Protein AF-0000000074977765 (afdb_homodimer)

InterPro domains:
  IPR001087 GDSL lipase/esterase [PF00657] (29-261)
  IPR036514 SGNH hydrolase superfamily [G3DSA:3.40.50.1110] (24-305)
  IPR051058 GDSL Esterase/Lipase Enzyme [PTHR45648] (29-2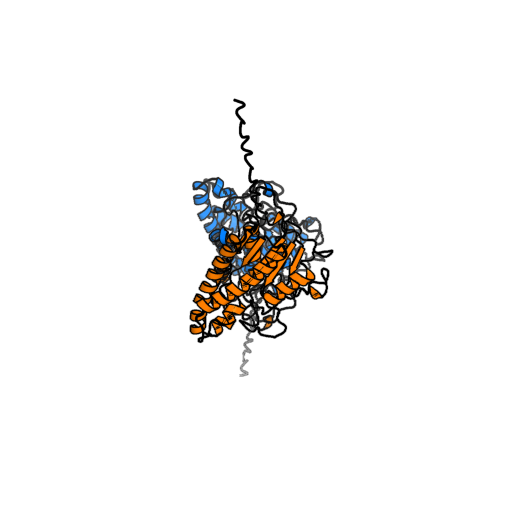98)

Organism: Psilocybe cubensis (NCBI:txid181762)

Sequence (610 aa):
MIGLRSIFVASLAISCTCAKLAWKDTKFLFTFGDSYTTDGFNISAGVNSPVPGFVSSNGPNWVQALGSTYNVAGTKIFNLASGGATIDSKLVTPFEPTVLSIVDQVAQFHQFLAPKPVGAQWASNNSLFAIWIGINDVGNSFAWTNVSQSQFHTVLMNRLTTQLDQLYADGARSFLFLTVPPTDRAPLILQQGPTAVNAIKPALADYNQQLRTTAQKFQAKHKDINTAIVFDTQPVFNTLLDNAKTFGYVNSTGFCEAYQNGTPSQTTQTPPCAPVSNYFWLNSLHPLFTVHNSLALAISTTLSTMIGLRSIFVASLAISCTCAKLAWKDTKFLFTFGDSYTTDGFNISAGVNSPVPGFVSSNGPNWVQALGSTYNVAGTKIFNLASGGATIDSKLVTPFEPTVLSIVDQVAQFHQFLAPKPVGAQWASNNSLFAIWIGINDVGNSFAWTNVSQSQFHTVLMNRLTTQLDQLYADGARSFLFLTVPPTDRAPLILQQGPTAVNAIKPALADYNQQLRTTAQKFQAKHKDINTAIVFDTQPVFNTLLDNAKTFGYVNSTGFCEAYQNGTPSQTTQTPPCAPVSNYFWLNSLHPLFTVHNSLALAISTTLST

Radius of gyration: 28.67 Å; Cα contacts (8 Å, |Δi|>4): 1205; chains: 2; bounding box: 113×112×62 Å

Nearest PDB structures (foldseek):
  8h0b-assembly2_B  TM=7.540E-01  e=1.250E-13  Vibrio alginolyticus
  6jl2-assembly2_B  TM=7.615E-01  e=7.139E-13  Vibrio vulnificus
  8h09-assembly2_B  TM=7.588E-01  e=1.916E-12  Vibrio alginolyticus
  8h0c-assembly1_A  TM=7.281E-01  e=6.121E-12  Vibrio alginolyticus
  6jl1-assembly1_A  TM=7.147E-01  e=3.629E-12  Vibrio vulnificus

Solvent-accessible surface area (backbone atoms only — not comparable to full-atom values): 32152 Å² total; per-residue (Å²): 136,86,76,80,79,76,78,78,76,79,76,75,75,74,72,74,73,67,70,60,69,37,44,64,54,26,44,27,38,39,34,40,22,13,41,80,55,16,31,56,37,49,66,91,70,35,87,83,46,75,65,75,62,50,49,52,16,51,48,52,32,30,62,53,29,32,59,58,68,55,37,60,38,77,44,45,77,48,48,50,15,18,57,52,14,18,63,37,51,89,81,41,70,46,92,48,88,83,44,40,15,47,55,51,33,50,50,48,39,55,70,66,44,51,78,34,41,88,91,45,73,69,49,47,82,26,32,38,41,34,40,43,60,39,60,48,41,47,70,74,44,51,79,54,81,90,53,58,66,69,61,49,43,50,52,51,48,54,54,49,46,56,50,51,51,50,42,39,74,58,43,54,24,26,36,38,34,38,40,55,54,66,53,47,56,25,28,55,32,50,73,66,32,69,69,46,27,66,45,34,45,59,47,49,53,49,45,40,51,49,50,50,50,50,39,52,50,53,44,69,71,36,85,78,46,41,37,60,46,71,47,72,40,37,61,47,53,50,52,49,60,78,38,24,66,60,52,15,32,82,34,69,60,45,55,52,78,89,37,48,87,50,61,99,45,49,26,44,62,58,83,90,48,58,38,55,62,29,33,42,24,35,27,49,76,33,49,17,22,71,56,24,43,48,49,23,45,21,48,48,33,59,38,55,103,135,84,76,78,78,76,77,78,76,78,76,75,76,73,70,72,75,65,69,61,69,37,45,65,54,26,45,29,37,38,35,39,22,13,40,80,56,16,32,56,36,49,67,90,70,34,86,81,46,75,66,75,61,50,49,55,17,51,48,54,32,30,62,53,28,32,60,57,68,57,38,61,38,77,44,46,75,47,47,50,15,19,58,52,15,19,63,37,52,88,80,41,73,47,93,48,89,84,45,40,15,47,56,49,33,51,49,48,39,55,71,64,45,50,78,35,41,90,92,45,74,68,48,47,81,26,33,38,41,35,38,44,58,41,60,47,42,49,70,75,42,49,81,54,81,89,52,57,65,69,60,48,43,50,51,51,49,54,53,48,48,56,50,51,50,51,43,40,74,58,43,55,24,25,35,39,35,39,39,56,55,66,54,46,57,24,27,57,32,52,75,66,32,69,68,49,26,65,45,34,44,58,48,51,52,48,45,39,50,49,50,52,51,48,39,52,50,51,43,68,72,36,84,75,47,39,38,62,44,72,47,70,40,38,61,48,53,49,53,48,61,77,37,25,67,59,53,15,31,81,33,67,60,45,54,52,76,88,37,47,86,50,61,97,47,50,26,44,62,57,82,93,47,60,39,57,62,28,34,42,24,34,27,50,74,34,49,18,21,72,57,23,42,48,48,21,46,22,48,47,33,61,39,54,101

Secondary structure (DSSP, 8-state):
----------------------GGG--EEEEEESTTT-----GGG-TT-------SSSS--HHHHHHTTT-SS--EEEE---TT--S-TTTS--SSTT---HHHHHHHIIIIITT--TT----GGGEEEEEE--HHHHHTTTT--SS-HHHHHHHHHHHHHHHHHHHHHTT--EEEEEPPP-GGGSHHHHTT-HHHHHHHHHHHHHHHHHHHHHHHHHHHH-TT--EEEEE--HHHHHHHHHTTTTTT-SBSS---GGGTT--SSTT---TTSPPGGGBSBSSSSPBPHHHHHHHHHHHHHHHH-/----------------------GGG--EEEEEESTTT-----GGG-TT-------SSSS--HHHHHHTTT-SS--EEEE---TT--S-TTTS--SSTT---HHHHHHHIIIIITT--TT----GGGEEEEEE--HHHHHTTTT-SSS-HHHHHHHHHHHHHHHHHHHHHTT--EEEEEPPP-GGGSHHHHTT-HHHHHHHHHHHHHHHHHHHHHHHHHHHH-TT--EEEEE--HHHHHHHHHTTTTTT-SBSS---GGGTT--SSTT---TTSPPGGGBSBSSSSPBPHHHHHHHHHHHHHHHH-

Foldseek 3Di:
DPPPPPPPPPPPPPPPLLAFQFLQLAQEEEEEEALLFAQQDDCVVHLPDDRNGDHQQLDDFLVRCCCPVVHNHNHDYDYLYYHQEAQDCVLPPGPDPVTQHLVNSLVSCVVRALVCDVNRNDAQRRYEYEYEHDQNVLVRPLPPDPDDLLVSLVVSLVSNLVSVVSVVVSHHQHYEYEAHEQQLLFLQQVVVDPVSSVRSRVSSVSSRVVVVVSLVVSCVVDVRRSYRYYDYLHVLLVVCLVCLVVVQAPDRRAEDPVQLSHDPHQQDDDPPDHGRVNHQHSHRGHGHRVSSNSVSVVVSVVSRD/DPPPPPDPPPPPPPPPLLAFQFLQLAQEEEEEEALLFAQQDDCVVHLPDDRNGDHQQLDDFLVRCCCPVVHNHNHDYDYLYYHQEAQDCVLPPGPDPVTQHLVNSLVSCVVRALVQDVNRNDAQSRHEYEYEHDQNVLVRPLPPDPDDLLVSLVVSLVSNLVSVVSVVVSHHQHYEYEAHEQQLQFLQQVVVDPVSSVRSRVSSVSSRVVVVVSLVVSCVVDVRRSYRYYDYLHVLLVVCLVCLVVVQAPDRRAEDPVQLSHDPHQQDDDPPDHGRVNHQHSHRGHGHRVSSNSVSVVVSVVSHD

pLDDT: mean 94.15, std 12.41, range [36.25, 98.94]

Structure (mmCIF, N/CA/C/O backbone):
data_AF-0000000074977765-model_v1
#
loop_
_entity.id
_entity.type
_entity.pdbx_description
1 polymer 'Carbohydrate esterase family 16 protein'
#
loop_
_atom_site.group_PDB
_atom_site.id
_atom_site.type_symbol
_atom_site.label_atom_id
_atom_site.label_alt_id
_atom_site.label_comp_id
_atom_site.label_asym_id
_atom_site.label_entity_id
_atom_site.label_seq_id
_atom_site.pdbx_PDB_ins_code
_atom_site.Cartn_x
_atom_site.Cartn_y
_atom_site.Cartn_z
_atom_site.occupancy
_atom_site.B_iso_or_equiv
_atom_site.auth_seq_id
_atom_site.auth_comp_id
_atom_site.auth_asym_id
_atom_site.auth_atom_id
_atom_site.pdbx_PDB_model_num
ATOM 1 N N . MET A 1 1 ? 56.938 58.156 4.902 1 36.97 1 MET A N 1
ATOM 2 C CA . MET A 1 1 ? 55.562 58 4.473 1 36.97 1 MET A CA 1
ATOM 3 C C . MET A 1 1 ? 55.094 56.562 4.52 1 36.97 1 MET A C 1
ATOM 5 O O . MET A 1 1 ? 55.531 55.75 3.705 1 36.97 1 MET A O 1
ATOM 9 N N . ILE A 1 2 ? 54.938 56 5.777 1 46.62 2 ILE A N 1
ATOM 10 C CA . ILE A 1 2 ? 54.594 54.656 6.176 1 46.62 2 ILE A CA 1
ATOM 11 C C . ILE A 1 2 ? 53.156 54.344 5.711 1 46.62 2 ILE A C 1
ATOM 13 O O . ILE A 1 2 ? 52.219 55.031 6.121 1 46.62 2 ILE A O 1
ATOM 17 N N . GLY A 1 3 ? 53.031 53.875 4.473 1 41.91 3 GLY A N 1
ATOM 18 C CA . GLY A 1 3 ? 51.75 53.5 3.873 1 41.91 3 GLY A CA 1
ATOM 19 C C . GLY A 1 3 ? 51.031 52.438 4.668 1 41.91 3 GLY A C 1
ATOM 20 O O . GLY A 1 3 ? 51.594 51.406 5.008 1 41.91 3 GLY A O 1
ATOM 21 N N . LEU A 1 4 ? 50.031 52.844 5.465 1 41.78 4 LEU A N 1
ATOM 22 C CA . LEU A 1 4 ? 49.125 51.969 6.203 1 41.78 4 LEU A CA 1
ATOM 23 C C . LEU A 1 4 ? 48.344 51.062 5.254 1 41.78 4 LEU A C 1
ATOM 25 O O . LEU A 1 4 ? 47.562 51.531 4.422 1 41.78 4 LEU A O 1
ATOM 29 N N . ARG A 1 5 ? 49 49.875 4.793 1 51.84 5 ARG A N 1
ATOM 30 C CA . ARG A 1 5 ? 48.219 48.906 4.059 1 51.84 5 ARG A CA 1
ATOM 31 C C . ARG A 1 5 ? 46.969 48.469 4.852 1 51.84 5 ARG A C 1
ATOM 33 O O . ARG A 1 5 ? 47.094 48.031 6 1 51.84 5 ARG A O 1
ATOM 40 N N . SER A 1 6 ? 45.844 49.062 4.531 1 43.41 6 SER A N 1
ATOM 41 C CA . SER A 1 6 ? 44.531 48.656 5.082 1 43.41 6 SER A CA 1
ATOM 42 C C . SER A 1 6 ? 44.281 47.188 4.875 1 43.41 6 SER A C 1
ATOM 44 O O . SER A 1 6 ? 44.375 46.688 3.752 1 43.41 6 SER A O 1
ATOM 46 N N . ILE A 1 7 ? 44.438 46.406 5.895 1 50.69 7 ILE A N 1
ATOM 47 C CA . ILE A 1 7 ? 44.062 45 5.887 1 50.69 7 ILE A CA 1
ATOM 48 C C . ILE A 1 7 ? 42.531 44.875 5.758 1 50.69 7 ILE A C 1
ATOM 50 O O . ILE A 1 7 ? 41.781 45.344 6.625 1 50.69 7 ILE A O 1
ATOM 54 N N . PHE A 1 8 ? 42.031 44.781 4.562 1 49.25 8 PHE A N 1
ATOM 55 C CA . PHE A 1 8 ? 40.625 44.438 4.348 1 49.25 8 PHE A CA 1
ATOM 56 C C . PHE A 1 8 ? 40.344 43.031 4.895 1 49.25 8 PHE A C 1
ATOM 58 O O . PHE A 1 8 ? 41 42.062 4.484 1 49.25 8 PHE A O 1
ATOM 65 N N . VAL A 1 9 ? 39.844 42.906 6.055 1 45.22 9 VAL A N 1
ATOM 66 C CA . VAL A 1 9 ? 39.344 41.656 6.59 1 45.22 9 VAL A CA 1
ATOM 67 C C . VAL A 1 9 ? 38.125 41.219 5.805 1 45.22 9 VAL A C 1
ATOM 69 O O . VAL A 1 9 ? 37.094 41.906 5.82 1 45.22 9 VAL A O 1
ATOM 72 N N . ALA A 1 10 ? 38.344 40.406 4.777 1 51.88 10 ALA A N 1
ATOM 73 C CA . ALA A 1 10 ? 37.25 39.688 4.129 1 51.88 10 ALA A CA 1
ATOM 74 C C . ALA A 1 10 ? 36.438 38.875 5.141 1 51.88 10 ALA A C 1
ATOM 76 O O . ALA A 1 10 ? 36.969 37.938 5.738 1 51.88 10 ALA A O 1
ATOM 77 N N . SER A 1 11 ? 35.438 39.5 5.793 1 43.22 11 SER A N 1
ATOM 78 C CA . SER A 1 11 ? 34.5 38.688 6.555 1 43.22 11 SER A CA 1
ATOM 79 C C . SER A 1 11 ? 33.875 37.594 5.688 1 43.22 11 SER A C 1
ATOM 81 O O . SER A 1 11 ? 33.188 37.906 4.691 1 43.22 11 SER A O 1
ATOM 83 N N . LEU A 1 12 ? 34.406 36.5 5.625 1 45.56 12 LEU A N 1
ATOM 84 C CA . LEU A 1 12 ? 33.719 35.375 5.023 1 45.56 12 LEU A CA 1
ATOM 85 C C . LEU A 1 12 ? 32.406 35.094 5.742 1 45.56 12 LEU A C 1
ATOM 87 O O . LEU A 1 12 ? 32.375 34.719 6.914 1 45.56 12 LEU A O 1
ATOM 91 N N . ALA A 1 13 ? 31.312 35.781 5.344 1 46.75 13 ALA A N 1
ATOM 92 C CA . ALA A 1 13 ? 29.984 35.344 5.746 1 46.75 13 ALA A CA 1
ATOM 93 C C . ALA A 1 13 ? 29.812 33.844 5.52 1 46.75 13 ALA A C 1
ATOM 95 O O . ALA A 1 13 ? 29.812 33.375 4.379 1 46.75 13 ALA A O 1
ATOM 96 N N . ILE A 1 14 ? 30.188 33.062 6.445 1 44.22 14 ILE A N 1
ATOM 97 C CA . ILE A 1 14 ? 29.797 31.672 6.391 1 44.22 14 ILE A CA 1
ATOM 98 C C . ILE A 1 14 ? 28.297 31.547 6.211 1 44.22 14 ILE A C 1
ATOM 100 O O . ILE A 1 14 ? 27.516 31.891 7.113 1 44.22 14 ILE A O 1
ATOM 104 N N . SER A 1 15 ? 27.828 31.859 5.07 1 43.41 15 SER A N 1
ATOM 105 C CA . SER A 1 15 ? 26.453 31.438 4.82 1 43.41 15 SER A CA 1
ATOM 106 C C . SER A 1 15 ? 26.219 30.016 5.281 1 43.41 15 SER A C 1
ATOM 108 O O . SER A 1 15 ? 26.812 29.078 4.746 1 43.41 15 SER A O 1
ATOM 110 N N . CYS A 1 16 ? 25.984 29.828 6.535 1 44.19 16 CYS A N 1
ATOM 111 C CA . CYS A 1 16 ? 25.578 28.5 6.98 1 44.19 16 CYS A CA 1
ATOM 112 C C . CYS A 1 16 ? 24.438 27.969 6.137 1 44.19 16 CYS A C 1
ATOM 114 O O . CYS A 1 16 ? 23.297 28.453 6.238 1 44.19 16 CYS A O 1
ATOM 116 N N . THR A 1 17 ? 24.625 27.688 4.941 1 49.22 17 THR A N 1
ATOM 117 C CA . THR A 1 17 ? 23.609 26.969 4.195 1 49.22 17 THR A CA 1
ATOM 118 C C . THR A 1 17 ? 23.078 25.781 5.004 1 49.22 17 THR A C 1
ATOM 120 O O . THR A 1 17 ? 23.797 24.797 5.219 1 49.22 17 THR A O 1
ATOM 123 N N . CYS A 1 18 ? 22.266 26.047 6.031 1 57.75 18 CYS A N 1
ATOM 124 C CA . CYS A 1 18 ? 21.688 24.969 6.816 1 57.75 18 CYS A CA 1
ATOM 125 C C . CYS A 1 18 ? 21.078 23.906 5.914 1 57.75 18 CYS A C 1
ATOM 127 O O . CYS A 1 18 ? 20.219 24.203 5.078 1 57.75 18 CYS A O 1
ATOM 129 N N . ALA A 1 19 ? 21.656 22.734 5.812 1 68.94 19 ALA A N 1
ATOM 130 C CA . ALA A 1 19 ? 21.297 21.562 5.012 1 68.94 19 ALA A CA 1
ATOM 131 C C . ALA A 1 19 ? 19.875 21.109 5.32 1 68.94 19 ALA A C 1
ATOM 133 O O . ALA A 1 19 ? 19.422 21.172 6.469 1 68.94 19 ALA A O 1
ATOM 134 N N . LYS A 1 20 ? 18.969 21 4.293 1 86.69 20 LYS A N 1
ATOM 135 C CA . LYS A 1 20 ? 17.625 20.438 4.391 1 86.69 20 LYS A CA 1
ATOM 136 C C . LYS A 1 20 ? 17.609 19.219 5.305 1 86.69 20 LYS A C 1
ATOM 138 O O . LYS A 1 20 ? 18.484 18.375 5.234 1 86.69 20 LYS A O 1
ATOM 143 N N . LEU A 1 21 ? 16.703 19.234 6.25 1 92.5 21 LEU A N 1
ATOM 144 C CA . LEU A 1 21 ? 16.516 18.078 7.113 1 92.5 21 LEU A CA 1
ATOM 145 C C . LEU A 1 21 ? 16.078 16.859 6.305 1 92.5 21 LEU A C 1
ATOM 147 O O . LEU A 1 21 ? 15.031 16.875 5.656 1 92.5 21 LEU A O 1
ATOM 151 N N . ALA A 1 22 ? 16.938 15.805 6.312 1 91.44 22 ALA A N 1
ATOM 152 C CA . ALA A 1 22 ? 16.578 14.555 5.652 1 91.44 22 ALA A CA 1
ATOM 153 C C . ALA A 1 22 ? 15.789 13.641 6.586 1 91.44 22 ALA A C 1
ATOM 155 O O . ALA A 1 22 ? 15.945 13.711 7.809 1 91.44 22 ALA A O 1
ATOM 156 N N . TRP A 1 23 ? 14.984 12.797 5.992 1 93.88 23 TRP A N 1
ATOM 157 C CA . TRP A 1 23 ? 14.172 11.875 6.773 1 93.88 23 TRP A CA 1
ATOM 158 C C . TRP A 1 23 ? 15.047 11.023 7.691 1 93.88 23 TRP A C 1
ATOM 160 O O . TRP A 1 23 ? 14.711 10.82 8.859 1 93.88 23 TRP A O 1
ATOM 170 N N . LYS A 1 24 ? 16.219 10.625 7.203 1 92.69 24 LYS A N 1
ATOM 171 C CA . LYS A 1 24 ? 17.109 9.766 7.973 1 92.69 24 LYS A CA 1
ATOM 172 C C . LYS A 1 24 ? 17.688 10.508 9.18 1 92.69 24 LYS A C 1
ATOM 174 O O . LYS A 1 24 ? 18.234 9.891 10.094 1 92.69 24 LYS A O 1
ATOM 179 N N . ASP A 1 25 ? 17.578 11.844 9.18 1 94.56 25 ASP A N 1
ATOM 180 C CA . ASP A 1 25 ? 18.125 12.664 10.25 1 94.56 25 ASP A CA 1
ATOM 181 C C . ASP A 1 25 ? 17.031 13.203 11.164 1 94.56 25 ASP A C 1
ATOM 183 O O . ASP A 1 25 ? 17.297 13.945 12.102 1 94.56 25 ASP A O 1
ATOM 187 N N . THR A 1 26 ? 15.766 12.859 10.883 1 96.69 26 THR A N 1
ATOM 188 C CA . THR A 1 26 ? 14.625 13.344 11.648 1 96.69 26 THR A CA 1
ATOM 189 C C . THR A 1 26 ? 14.422 12.516 12.906 1 96.69 26 THR A C 1
ATOM 191 O O . THR A 1 26 ? 13.797 11.453 12.867 1 96.69 26 THR A O 1
ATOM 194 N N . LYS A 1 27 ? 14.797 13.062 14.023 1 97.56 27 LYS A N 1
ATOM 195 C CA . LYS A 1 27 ? 14.688 12.352 15.289 1 97.56 27 LYS A CA 1
ATOM 196 C C . LYS A 1 27 ? 13.312 12.555 15.922 1 97.56 27 LYS A C 1
ATOM 198 O O . LYS A 1 27 ? 12.828 11.703 16.672 1 97.56 27 LYS A O 1
ATOM 203 N N . PHE A 1 28 ? 12.68 13.727 15.625 1 98.25 28 PHE A N 1
ATOM 204 C CA . PHE A 1 28 ? 11.359 14.039 16.172 1 98.25 28 PHE A CA 1
ATOM 205 C C . PHE A 1 28 ? 10.406 14.484 15.07 1 98.25 28 PHE A C 1
ATOM 207 O O . PHE A 1 28 ? 10.797 15.242 14.172 1 98.25 28 PHE A O 1
ATOM 214 N N . LEU A 1 29 ? 9.234 13.945 15.109 1 98.56 29 LEU A N 1
ATOM 215 C CA . LEU A 1 29 ? 8.141 14.375 14.25 1 98.56 29 LEU A CA 1
ATOM 216 C C . LEU A 1 29 ? 6.961 14.875 15.078 1 98.56 29 LEU A C 1
ATOM 218 O O . LEU A 1 29 ? 6.43 14.141 15.914 1 98.56 29 LEU A O 1
ATOM 222 N N . PHE A 1 30 ? 6.613 16.109 14.922 1 98.94 30 PHE A N 1
ATOM 223 C CA . PHE A 1 30 ? 5.426 16.719 15.508 1 98.94 30 PHE A CA 1
ATOM 224 C C . PHE A 1 30 ? 4.34 16.906 14.461 1 98.94 30 PHE A C 1
ATOM 226 O O . PHE A 1 30 ? 4.57 17.531 13.422 1 98.94 30 PHE A O 1
ATOM 233 N N . THR A 1 31 ? 3.17 16.312 14.742 1 98.94 31 THR A N 1
ATOM 234 C CA . THR A 1 31 ? 2.119 16.391 13.727 1 98.94 31 THR A CA 1
ATOM 235 C C . THR A 1 31 ? 0.908 17.156 14.258 1 98.94 31 THR A C 1
ATOM 237 O O . THR A 1 31 ? 0.571 17.047 15.438 1 98.94 31 THR A O 1
ATOM 240 N N . PHE A 1 32 ? 0.319 17.922 13.406 1 98.94 32 PHE A N 1
ATOM 241 C CA . PHE A 1 32 ? -0.87 18.734 13.633 1 98.94 32 PHE A CA 1
ATOM 242 C C . PHE A 1 32 ? -1.916 18.484 12.555 1 98.94 32 PHE A C 1
ATOM 244 O O . PHE A 1 32 ? -1.576 18.281 11.391 1 98.94 32 PHE A O 1
ATOM 251 N N . GLY A 1 33 ? -3.156 18.469 12.977 1 98.88 33 GLY A N 1
ATOM 252 C CA . GLY A 1 33 ? -4.156 18.234 11.945 1 98.88 33 GLY A CA 1
ATOM 253 C C . GLY A 1 33 ? -5.488 17.781 12.508 1 98.88 33 GLY A C 1
ATOM 254 O O . GLY A 1 33 ? -5.871 18.156 13.617 1 98.88 33 GLY A O 1
ATOM 255 N N . ASP A 1 34 ? -6.223 17.078 11.688 1 98.88 34 ASP A N 1
ATOM 256 C CA . ASP A 1 34 ? -7.586 16.656 12.008 1 98.88 34 ASP A CA 1
ATOM 257 C C . ASP A 1 34 ? -7.707 15.141 12.031 1 98.88 34 ASP A C 1
ATOM 259 O O . ASP A 1 34 ? -6.781 14.445 12.453 1 98.88 34 ASP A O 1
ATOM 263 N N . SER A 1 35 ? -8.844 14.609 11.703 1 98.88 35 SER A N 1
ATOM 264 C CA . SER A 1 35 ? -9.133 13.188 11.797 1 98.88 35 SER A CA 1
ATOM 265 C C . SER A 1 35 ? -8.242 12.375 10.852 1 98.88 35 SER A C 1
ATOM 267 O O . SER A 1 35 ? -7.973 11.203 11.102 1 98.88 35 SER A O 1
ATOM 269 N N . TYR A 1 36 ? -7.754 13 9.781 1 98.88 36 TYR A N 1
ATOM 270 C CA . TYR A 1 36 ? -6.883 12.305 8.844 1 98.88 36 TYR A CA 1
ATOM 271 C C . TYR A 1 36 ? -5.52 12.023 9.469 1 98.88 36 TYR A C 1
ATOM 273 O O . TYR A 1 36 ? -4.766 11.188 8.977 1 98.88 36 TYR A O 1
ATOM 281 N N . THR A 1 37 ? -5.223 12.742 10.609 1 98.94 37 THR A N 1
ATOM 282 C CA . THR A 1 37 ? -3.865 12.727 11.141 1 98.94 37 THR A CA 1
ATOM 283 C C . THR A 1 37 ? -3.836 12.102 12.531 1 98.94 37 THR A C 1
ATOM 285 O O . THR A 1 37 ? -2.898 11.375 12.875 1 98.94 37 THR A O 1
ATOM 288 N N . THR A 1 38 ? -4.871 12.227 13.32 1 98.81 38 THR A N 1
ATOM 289 C CA . THR A 1 38 ? -4.812 11.969 14.758 1 98.81 38 THR A CA 1
ATOM 290 C C . THR A 1 38 ? -4.715 10.469 15.031 1 98.81 38 THR A C 1
ATOM 292 O O . THR A 1 38 ? -5.203 9.656 14.242 1 98.81 38 THR A O 1
ATOM 295 N N . ASP A 1 39 ? -4.074 10.172 16.109 1 98.38 39 ASP A N 1
ATOM 296 C CA . ASP A 1 39 ? -4.062 8.805 16.641 1 98.38 39 ASP A CA 1
ATOM 297 C C . ASP A 1 39 ? -4.543 8.773 18.094 1 98.38 39 ASP A C 1
ATOM 299 O O . ASP A 1 39 ? -4.375 7.766 18.781 1 98.38 39 ASP A O 1
ATOM 303 N N . GLY A 1 40 ? -5.02 9.922 18.594 1 98.06 40 GLY A N 1
ATOM 304 C CA . GLY A 1 40 ? -5.633 10 19.906 1 98.06 40 GLY A CA 1
ATOM 305 C C . GLY A 1 40 ? -4.641 10.344 21 1 98.06 40 GLY A C 1
ATOM 306 O O . GLY A 1 40 ? -5.012 10.422 22.172 1 98.06 40 GLY A O 1
ATOM 307 N N . PHE A 1 41 ? -3.4 10.625 20.656 1 98.38 41 PHE A N 1
ATOM 308 C CA . PHE A 1 41 ? -2.391 10.977 21.656 1 98.38 41 PHE A CA 1
ATOM 309 C C . PHE A 1 41 ? -2.789 12.234 22.406 1 98.38 41 PHE A C 1
ATOM 311 O O . PHE A 1 41 ? -3.281 13.195 21.812 1 98.38 41 PHE A O 1
ATOM 318 N N . ASN A 1 42 ? -2.57 12.188 23.734 1 98.06 42 ASN A N 1
ATOM 319 C CA . ASN A 1 42 ? -2.869 13.312 24.609 1 98.06 42 ASN A CA 1
ATOM 320 C C . ASN A 1 42 ? -1.622 13.797 25.344 1 98.06 42 ASN A C 1
ATOM 322 O O . ASN A 1 42 ? -1.266 13.266 26.391 1 98.06 42 ASN A O 1
ATOM 326 N N . ILE A 1 43 ? -1.072 14.875 24.859 1 98.25 43 ILE A N 1
ATOM 327 C CA . ILE A 1 43 ? 0.194 15.367 25.391 1 98.25 43 ILE A CA 1
ATOM 328 C C . ILE A 1 43 ? -0.016 15.906 26.797 1 98.25 43 ILE A C 1
ATOM 330 O O . ILE A 1 43 ? 0.91 15.906 27.609 1 98.25 43 ILE A O 1
ATOM 334 N N . SER A 1 44 ? -1.195 16.344 27.109 1 97.19 44 SER A N 1
ATOM 335 C CA . SER A 1 44 ? -1.47 16.875 28.438 1 97.19 44 SER A CA 1
ATOM 336 C C . SER A 1 44 ? -1.349 15.797 29.516 1 97.19 44 SER A C 1
ATOM 338 O O . SER A 1 44 ? -1.225 16.094 30.703 1 97.19 44 SER A O 1
ATOM 340 N N . ALA A 1 45 ? -1.436 14.555 29.078 1 97.5 45 ALA A N 1
ATOM 341 C CA . ALA A 1 45 ? -1.27 13.43 29.984 1 97.5 45 ALA A CA 1
ATOM 342 C C . ALA A 1 45 ? 0.206 13.086 30.172 1 97.5 45 ALA A C 1
ATOM 344 O O . ALA A 1 45 ? 0.552 12.219 30.969 1 97.5 45 ALA A O 1
ATOM 345 N N . GLY A 1 46 ? 1.11 13.719 29.422 1 96.94 46 GLY A N 1
ATOM 346 C CA . GLY A 1 46 ? 2.545 13.531 29.578 1 96.94 46 GLY A CA 1
ATOM 347 C C . GLY A 1 46 ? 3.217 13.047 28.297 1 96.94 46 GLY A C 1
ATOM 348 O O . GLY A 1 46 ? 2.578 12.422 27.453 1 96.94 46 GLY A O 1
ATOM 349 N N . VAL A 1 47 ? 4.496 13.266 28.25 1 96.56 47 VAL A N 1
ATOM 350 C CA . VAL A 1 47 ? 5.316 12.961 27.078 1 96.56 47 VAL A CA 1
ATOM 351 C C . VAL A 1 47 ? 5.34 11.453 26.844 1 96.56 47 VAL A C 1
ATOM 353 O O . VAL A 1 47 ? 5.383 11 25.688 1 96.56 47 VAL A O 1
ATOM 356 N N . ASN A 1 48 ? 5.18 10.703 27.922 1 95.88 48 ASN A N 1
ATOM 357 C CA . ASN A 1 48 ? 5.309 9.25 27.812 1 95.88 48 ASN A CA 1
ATOM 358 C C . ASN A 1 48 ? 3.953 8.555 27.922 1 95.88 48 ASN A C 1
ATOM 360 O O . ASN A 1 48 ? 3.887 7.34 28.094 1 95.88 48 ASN A O 1
ATOM 364 N N . SER A 1 49 ? 2.904 9.367 27.828 1 96.69 49 SER A N 1
ATOM 365 C CA . SER A 1 49 ? 1.584 8.75 27.922 1 96.69 49 SER A CA 1
ATOM 366 C C . SER A 1 49 ? 1.322 7.836 26.719 1 96.69 49 SER A C 1
ATOM 368 O O . SER A 1 49 ? 1.904 8.016 25.656 1 96.69 49 SER A O 1
ATOM 370 N N . PRO A 1 50 ? 0.47 6.816 26.922 1 96.44 50 PRO A N 1
ATOM 371 C CA . PRO A 1 50 ? 0.19 5.871 25.828 1 96.44 50 PRO A CA 1
ATOM 372 C C . PRO A 1 50 ? -0.506 6.527 24.641 1 96.44 50 PRO A C 1
ATOM 374 O O . PRO A 1 50 ? -1.238 7.504 24.812 1 96.44 50 PRO A O 1
ATOM 377 N N . VAL A 1 51 ? -0.243 6 23.516 1 96.31 51 VAL A N 1
ATOM 378 C CA . VAL A 1 51 ? -0.953 6.367 22.297 1 96.31 51 VAL A CA 1
ATOM 379 C C . VAL A 1 51 ? -2.09 5.383 22.047 1 96.31 51 VAL A C 1
ATOM 381 O O . VAL A 1 51 ? -1.849 4.223 21.688 1 96.31 51 VAL A O 1
ATOM 384 N N . PRO A 1 52 ? -3.291 5.801 22.141 1 96 52 PRO A N 1
ATOM 385 C CA . PRO A 1 52 ? -4.414 4.867 22.047 1 96 52 PRO A CA 1
ATOM 386 C C . PRO A 1 52 ? -4.586 4.309 20.625 1 96 52 PRO A C 1
ATOM 388 O O . PRO A 1 52 ? -5.145 3.219 20.453 1 96 52 PRO A O 1
ATOM 391 N N . GLY A 1 53 ? -4.109 5.012 19.656 1 95.56 53 GLY A N 1
ATOM 392 C CA . GLY A 1 53 ? -4.273 4.547 18.297 1 95.56 53 GLY A CA 1
ATOM 393 C C . GLY A 1 53 ? -5.676 4.762 17.75 1 95.56 53 GLY A C 1
ATOM 394 O O . GLY A 1 53 ? -6.188 3.938 17 1 95.56 53 GLY A O 1
ATOM 395 N N . PHE A 1 54 ? -6.324 5.828 18.219 1 96.69 54 PHE A N 1
ATOM 396 C CA . PHE A 1 54 ? -7.629 6.199 17.688 1 96.69 54 PHE A CA 1
ATOM 397 C C . PHE A 1 54 ? -7.488 6.895 16.328 1 96.69 54 PHE A C 1
ATOM 399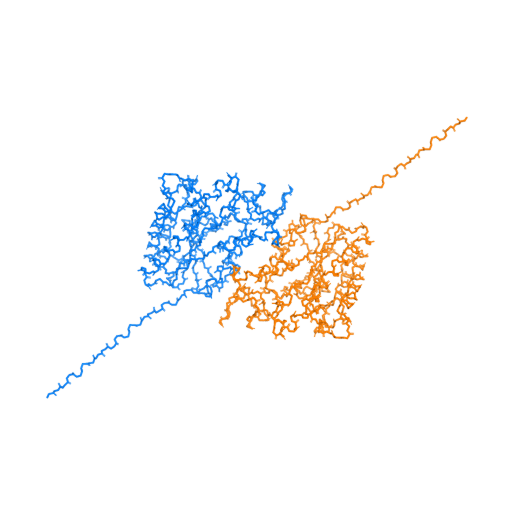 O O . PHE A 1 54 ? -7.105 8.062 16.266 1 96.69 54 PHE A O 1
ATOM 406 N N . VAL A 1 55 ? -7.766 6.102 15.273 1 97.81 55 VAL A N 1
ATOM 407 C CA . VAL A 1 55 ? -7.602 6.609 13.914 1 97.81 55 VAL A CA 1
ATOM 408 C C . VAL A 1 55 ? -8.914 6.465 13.148 1 97.81 55 VAL A C 1
ATOM 410 O O . VAL A 1 55 ? -9.773 5.664 13.523 1 97.81 55 VAL A O 1
ATOM 413 N N . SER A 1 56 ? -9 7.262 12.109 1 98.25 56 SER A N 1
ATOM 414 C CA . SER A 1 56 ? -10.172 7.176 11.234 1 98.25 56 SER A CA 1
ATOM 415 C C . SER A 1 56 ? -9.867 6.363 9.984 1 98.25 56 SER A C 1
ATOM 417 O O . SER A 1 56 ? -10.703 6.27 9.086 1 98.25 56 SER A O 1
ATOM 419 N N . SER A 1 57 ? -8.719 5.711 9.859 1 98.44 57 SER A N 1
ATOM 420 C CA . SER A 1 57 ? -8.281 4.969 8.688 1 98.44 57 SER A CA 1
ATOM 421 C C . SER A 1 57 ? -8.477 3.467 8.867 1 98.44 57 SER A C 1
ATOM 423 O O . SER A 1 57 ? -8.172 2.68 7.973 1 98.44 57 SER A O 1
ATOM 425 N N . ASN A 1 58 ? -8.945 2.988 10.055 1 98.19 58 ASN A N 1
ATOM 426 C CA . ASN A 1 58 ? -9.141 1.577 10.375 1 98.19 58 ASN A CA 1
ATOM 427 C C . ASN A 1 58 ? -7.855 0.777 10.164 1 98.19 58 ASN A C 1
ATOM 429 O O . ASN A 1 58 ? -7.883 -0.312 9.586 1 98.19 58 ASN A O 1
ATOM 433 N N . GLY A 1 59 ? -6.844 1.236 10.625 1 97.19 59 GLY A N 1
ATOM 434 C CA . GLY A 1 59 ? -5.445 0.866 10.492 1 97.19 59 GLY A CA 1
ATOM 435 C C . GLY A 1 59 ? -4.508 2.057 10.531 1 97.19 59 GLY A C 1
ATOM 436 O O . GLY A 1 59 ? -4.941 3.189 10.75 1 97.19 59 GLY A O 1
ATOM 437 N N . PRO A 1 60 ? -3.201 1.852 10.328 1 97.38 60 PRO A N 1
ATOM 438 C CA . PRO A 1 60 ? -2.252 2.959 10.469 1 97.38 60 PRO A CA 1
ATOM 439 C C . PRO A 1 60 ? -2.555 4.117 9.516 1 97.38 60 PRO A C 1
ATOM 441 O O . PRO A 1 60 ? -2.701 3.906 8.312 1 97.38 60 PRO A O 1
ATOM 444 N N . ASN A 1 61 ? -2.697 5.305 10.109 1 98.69 61 ASN A N 1
ATOM 445 C CA . ASN A 1 61 ? -2.75 6.477 9.242 1 98.69 61 ASN A CA 1
ATOM 446 C C . ASN A 1 61 ? -1.367 6.844 8.711 1 98.69 61 ASN A C 1
ATOM 448 O O . ASN A 1 61 ? -0.39 6.141 8.977 1 98.69 61 ASN A O 1
ATOM 452 N N . TRP A 1 62 ? -1.271 7.906 7.969 1 98.81 62 TRP A N 1
ATOM 453 C CA . TRP A 1 62 ? -0.034 8.258 7.281 1 98.81 62 TRP A CA 1
ATOM 454 C C . TRP A 1 62 ? 1.094 8.508 8.281 1 98.81 62 TRP A C 1
ATOM 456 O O . TRP A 1 62 ? 2.24 8.125 8.031 1 98.81 62 TRP A O 1
ATOM 466 N N . VAL A 1 63 ? 0.791 9.086 9.445 1 98.69 63 VAL A N 1
ATOM 467 C CA . VAL A 1 63 ? 1.791 9.367 10.469 1 98.69 63 VAL A CA 1
ATOM 468 C C . VAL A 1 63 ? 2.316 8.055 11.055 1 98.69 63 VAL A C 1
ATOM 470 O O . VAL A 1 63 ? 3.529 7.863 11.172 1 98.69 63 VAL A O 1
ATOM 473 N N . GLN A 1 64 ? 1.387 7.184 11.391 1 97.75 64 GLN A N 1
ATOM 474 C CA . GLN A 1 64 ? 1.77 5.891 11.945 1 97.75 64 GLN A CA 1
ATOM 475 C C . GLN A 1 64 ? 2.572 5.074 10.938 1 97.75 64 GLN A C 1
ATOM 477 O O . GLN A 1 64 ? 3.545 4.41 11.297 1 97.75 64 GLN A O 1
ATOM 482 N N . ALA A 1 65 ? 2.168 5.109 9.695 1 97.19 65 ALA A N 1
ATOM 483 C CA . ALA A 1 65 ? 2.902 4.391 8.656 1 97.19 65 ALA A CA 1
ATOM 484 C C . ALA A 1 65 ? 4.309 4.957 8.492 1 97.19 65 ALA A C 1
ATOM 486 O O . ALA A 1 65 ? 5.27 4.207 8.32 1 97.19 65 ALA A O 1
ATOM 487 N N . LEU A 1 66 ? 4.469 6.277 8.539 1 96.38 66 LEU A N 1
ATOM 488 C CA . LEU A 1 66 ? 5.789 6.898 8.484 1 96.38 66 LEU A CA 1
ATOM 489 C C . LEU A 1 66 ? 6.656 6.434 9.648 1 96.38 66 LEU A C 1
ATOM 491 O O . LEU A 1 66 ? 7.855 6.191 9.477 1 96.38 66 LEU A O 1
ATOM 495 N N . GLY A 1 67 ? 6.066 6.293 10.773 1 93.75 67 GLY A N 1
ATOM 496 C CA . GLY A 1 67 ? 6.797 5.953 11.984 1 93.75 67 GLY A CA 1
ATOM 497 C C . GLY A 1 67 ? 7.094 4.469 12.109 1 93.75 67 GLY A C 1
ATOM 498 O O . GLY A 1 67 ? 7.949 4.066 12.898 1 93.75 67 GLY A O 1
ATOM 499 N N . SER A 1 68 ? 6.371 3.672 11.367 1 91.19 68 SER A N 1
ATOM 500 C CA . SER A 1 68 ? 6.555 2.227 11.461 1 91.19 68 SER A CA 1
ATOM 501 C C . SER A 1 68 ? 7.129 1.657 10.172 1 91.19 68 SER A C 1
ATOM 503 O O . SER A 1 68 ? 8.344 1.479 10.047 1 91.19 68 SER A O 1
ATOM 505 N N . THR A 1 69 ? 6.477 1.743 9.141 1 89.75 69 THR A N 1
ATOM 506 C CA . THR A 1 69 ? 6.816 1.074 7.891 1 89.75 69 THR A CA 1
ATOM 507 C C . THR A 1 69 ? 7.918 1.832 7.156 1 89.75 69 THR A C 1
ATOM 509 O O . THR A 1 69 ? 8.805 1.221 6.559 1 89.75 69 THR A O 1
ATOM 512 N N . TYR A 1 70 ? 7.863 3.111 7.215 1 95 70 TYR A N 1
ATOM 513 C CA . TYR A 1 70 ? 8.789 3.895 6.398 1 95 70 TYR A CA 1
ATOM 514 C C . TYR A 1 70 ? 9.703 4.738 7.273 1 95 70 TYR A C 1
ATOM 516 O O . TYR A 1 70 ? 10.109 5.832 6.879 1 95 70 TYR A O 1
ATOM 524 N N . ASN A 1 71 ? 10.039 4.23 8.461 1 87.94 71 ASN A N 1
ATOM 525 C CA . ASN A 1 71 ? 10.93 4.91 9.398 1 87.94 71 ASN A CA 1
ATOM 526 C C . ASN A 1 71 ? 12.391 4.562 9.141 1 87.94 71 ASN A C 1
ATOM 528 O O . ASN A 1 71 ? 12.758 3.385 9.109 1 87.94 71 ASN A O 1
ATOM 532 N N . VAL A 1 72 ? 13.211 5.562 9 1 84.88 72 VAL A N 1
ATOM 533 C CA . VAL A 1 72 ? 14.609 5.25 8.734 1 84.88 72 VAL A CA 1
ATOM 534 C C . VAL A 1 72 ? 15.484 5.816 9.844 1 84.88 72 VAL A C 1
ATOM 536 O O . VAL A 1 72 ? 16.688 5.512 9.922 1 84.88 72 VAL A O 1
ATOM 539 N N . ALA A 1 73 ? 14.93 6.508 10.852 1 84.19 73 ALA A N 1
ATOM 540 C CA . ALA A 1 73 ? 15.734 7.27 11.805 1 84.19 73 ALA A CA 1
ATOM 541 C C . ALA A 1 73 ? 15.383 6.895 13.242 1 84.19 73 ALA A C 1
ATOM 543 O O . ALA A 1 73 ? 16 7.387 14.188 1 84.19 73 ALA A O 1
ATOM 544 N N . GLY A 1 74 ? 14.484 5.98 13.43 1 91.38 74 GLY A N 1
ATOM 545 C CA . GLY A 1 74 ? 13.977 5.793 14.773 1 91.38 74 GLY A CA 1
ATOM 546 C C . GLY A 1 74 ? 13.273 7.02 15.32 1 91.38 74 GLY A C 1
ATOM 547 O O . GLY A 1 74 ? 13.445 7.375 16.484 1 91.38 74 GLY A O 1
ATOM 548 N N . THR A 1 75 ? 12.508 7.68 14.516 1 96 75 THR A N 1
ATOM 549 C CA . THR A 1 75 ? 11.844 8.953 14.797 1 96 75 THR A CA 1
ATOM 550 C C . THR A 1 75 ? 10.82 8.797 15.914 1 96 75 THR A C 1
ATOM 552 O O . THR A 1 75 ? 9.977 7.898 15.875 1 96 75 THR A O 1
ATOM 555 N N . LYS A 1 76 ? 10.953 9.672 16.938 1 96.69 76 LYS A N 1
ATOM 556 C CA . LYS A 1 76 ? 9.906 9.789 17.953 1 96.69 76 LYS A CA 1
ATOM 557 C C . LYS A 1 76 ? 8.805 10.742 17.5 1 96.69 76 LYS A C 1
ATOM 559 O O . LYS A 1 76 ? 9.086 11.859 17.062 1 96.69 76 LYS A O 1
ATOM 564 N N . ILE A 1 77 ? 7.531 10.289 17.641 1 98.06 77 ILE A N 1
ATOM 565 C CA . ILE A 1 77 ? 6.422 11.055 17.094 1 98.06 77 ILE A CA 1
ATOM 566 C C . ILE A 1 77 ? 5.551 11.594 18.219 1 98.06 77 ILE A C 1
ATOM 568 O O . ILE A 1 77 ? 5.219 10.867 19.156 1 98.06 77 ILE A O 1
ATOM 572 N N . PHE A 1 78 ? 5.25 12.82 18.156 1 98.69 78 PHE A N 1
ATOM 573 C CA . PHE A 1 78 ? 4.215 13.453 18.969 1 98.69 78 PHE A CA 1
ATOM 574 C C . PHE A 1 78 ? 3.084 13.977 18.094 1 98.69 78 PHE A C 1
ATOM 576 O O . PHE A 1 78 ? 3.252 14.961 17.375 1 98.69 78 PHE A O 1
ATOM 583 N N . ASN A 1 79 ? 1.998 13.273 18.141 1 98.88 79 ASN A N 1
ATOM 584 C CA . ASN A 1 79 ? 0.833 13.609 17.328 1 98.88 79 ASN A CA 1
ATOM 585 C C . ASN A 1 79 ? -0.161 14.469 18.109 1 98.88 79 ASN A C 1
ATOM 587 O O . ASN A 1 79 ? -0.867 13.977 18.984 1 98.88 79 ASN A O 1
ATOM 591 N N . LEU A 1 80 ? -0.242 15.727 17.75 1 98.94 80 LEU A N 1
ATOM 592 C CA . LEU A 1 80 ? -1.076 16.672 18.484 1 98.94 80 LEU A CA 1
ATOM 593 C C . LEU A 1 80 ? -2.389 16.922 17.75 1 98.94 80 LEU A C 1
ATOM 595 O O . LEU A 1 80 ? -3.195 17.75 18.188 1 98.94 80 LEU A O 1
ATOM 599 N N . ALA A 1 81 ? -2.604 16.172 16.656 1 98.94 81 ALA A N 1
ATOM 600 C CA . ALA A 1 81 ? -3.807 16.344 15.844 1 98.94 81 ALA A CA 1
ATOM 601 C C . ALA A 1 81 ? -5.059 15.977 16.641 1 98.94 81 ALA A C 1
ATOM 603 O O . ALA A 1 81 ? -4.98 15.234 17.625 1 98.94 81 ALA A O 1
ATOM 604 N N . SER A 1 82 ? -6.16 16.547 16.188 1 98.81 82 SER A N 1
ATOM 605 C CA . SER A 1 82 ? -7.461 16.312 16.812 1 98.81 82 SER A CA 1
ATOM 606 C C . SER A 1 82 ? -8.547 16.109 15.758 1 98.81 82 SER A C 1
ATOM 608 O O . SER A 1 82 ? -8.648 16.891 14.805 1 98.81 82 SER A O 1
ATOM 610 N N . GLY A 1 83 ? -9.328 15.055 15.977 1 98.56 83 GLY A N 1
ATOM 611 C CA . GLY A 1 83 ? -10.406 14.781 15.031 1 98.56 83 GLY A CA 1
ATOM 612 C C . GLY A 1 83 ? -11.383 15.938 14.891 1 98.56 83 GLY A C 1
ATOM 613 O O . GLY A 1 83 ? -11.883 16.469 15.891 1 98.56 83 GLY A O 1
ATOM 614 N N . GLY A 1 84 ? -11.695 16.375 13.664 1 98.69 84 GLY A N 1
ATOM 615 C CA . GLY A 1 84 ? -12.641 17.438 13.391 1 98.69 84 GLY A CA 1
ATOM 616 C C . GLY A 1 84 ? -12 18.812 13.398 1 98.69 84 GLY A C 1
ATOM 617 O O . GLY A 1 84 ? -12.672 19.812 13.141 1 98.69 84 GLY A O 1
ATOM 618 N N . ALA A 1 85 ? -10.703 18.875 13.609 1 98.88 85 ALA A N 1
ATOM 619 C CA . ALA A 1 85 ? -10.016 20.141 13.812 1 98.88 85 ALA A CA 1
ATOM 620 C C . ALA A 1 85 ? -10.117 21.031 12.578 1 98.88 85 ALA A C 1
ATOM 622 O O . ALA A 1 85 ? -10.164 20.531 11.453 1 98.88 85 ALA A O 1
ATOM 623 N N . THR A 1 86 ? -10.18 22.297 12.82 1 98.94 86 THR A N 1
ATOM 624 C CA . THR A 1 86 ? -10.008 23.359 11.852 1 98.94 86 THR A CA 1
ATOM 625 C C . THR A 1 86 ? -8.797 24.219 12.211 1 98.94 86 THR A C 1
ATOM 627 O O . THR A 1 86 ? -8.109 23.953 13.195 1 98.94 86 THR A O 1
ATOM 630 N N . ILE A 1 87 ? -8.477 25.188 11.367 1 98.94 87 ILE A N 1
ATOM 631 C CA . ILE A 1 87 ? -7.332 26.047 11.656 1 98.94 87 ILE A CA 1
ATOM 632 C C . ILE A 1 87 ? -7.586 26.828 12.938 1 98.94 87 ILE A C 1
ATOM 634 O O . ILE A 1 87 ? -6.719 26.891 13.812 1 98.94 87 ILE A O 1
ATOM 638 N N . ASP A 1 88 ? -8.711 27.359 13.055 1 98.94 88 ASP A N 1
ATOM 639 C CA . ASP A 1 88 ? -9.188 28.109 14.203 1 98.94 88 ASP A CA 1
ATOM 640 C C . ASP A 1 88 ? -10.688 27.906 14.406 1 98.94 88 ASP A C 1
ATOM 642 O O . ASP A 1 88 ? -11.492 28.25 13.539 1 98.94 88 ASP A O 1
ATOM 646 N N . SER A 1 89 ? -11.047 27.469 15.633 1 98.69 89 SER A N 1
ATOM 647 C CA . SER A 1 89 ? -12.438 27.156 15.922 1 98.69 89 SER A CA 1
ATOM 648 C C . SER A 1 89 ? -13.312 28.406 15.836 1 98.69 89 SER A C 1
ATOM 650 O O . SER A 1 89 ? -14.523 28.312 15.641 1 98.69 89 SER A O 1
ATOM 652 N N . LYS A 1 90 ? -12.734 29.547 15.953 1 98.38 90 LYS A N 1
ATOM 653 C CA . LYS A 1 90 ? -13.484 30.812 15.891 1 98.38 90 LYS A CA 1
ATOM 654 C C . LYS A 1 90 ? -13.812 31.188 14.445 1 98.38 90 LYS A C 1
ATOM 656 O O . LYS A 1 90 ? -14.75 31.938 14.195 1 98.38 90 LYS A O 1
ATOM 661 N N . LEU A 1 91 ? -13 30.719 13.492 1 98.56 91 LEU A N 1
ATOM 662 C CA . LEU A 1 91 ? -13.227 31.016 12.078 1 98.56 91 LEU A CA 1
ATOM 663 C C . LEU A 1 91 ? -14.148 29.969 11.453 1 98.56 91 LEU A C 1
ATOM 665 O O . LEU A 1 91 ? -15.047 30.312 10.68 1 98.56 91 LEU A O 1
ATOM 669 N N . VAL A 1 92 ? -13.938 28.703 11.719 1 98.56 92 VAL A N 1
ATOM 670 C CA . VAL A 1 92 ? -14.773 27.578 11.297 1 98.56 92 VAL A CA 1
ATOM 671 C C . VAL A 1 92 ? -15.062 26.672 12.492 1 98.56 92 VAL A C 1
ATOM 673 O O . VAL A 1 92 ? -14.18 25.969 12.969 1 98.56 92 VAL A O 1
ATOM 676 N N . THR A 1 93 ? -16.281 26.656 12.977 1 97.44 93 THR A N 1
ATOM 677 C CA . THR A 1 93 ? -16.688 25.906 14.164 1 97.44 93 THR A CA 1
ATOM 678 C C . THR A 1 93 ? -16.641 24.406 13.906 1 97.44 93 THR A C 1
ATOM 680 O O . THR A 1 93 ? -17.234 23.922 12.938 1 97.44 93 THR A O 1
ATOM 683 N N . PRO A 1 94 ? -15.867 23.625 14.719 1 97.38 94 PRO A N 1
ATOM 684 C CA . PRO A 1 94 ? -15.867 22.172 14.57 1 97.38 94 PRO A CA 1
ATOM 685 C C . PRO A 1 94 ? -17.172 21.531 15.031 1 97.38 94 PRO A C 1
ATOM 687 O O . PRO A 1 94 ? -18.078 22.219 15.477 1 97.38 94 PRO A O 1
ATOM 690 N N . PHE A 1 95 ? -17.266 20.25 14.898 1 94.62 95 PHE A N 1
ATOM 691 C CA . PHE A 1 95 ? -18.516 19.531 15.156 1 94.62 95 PHE A CA 1
ATOM 692 C C . PHE A 1 95 ? -18.781 19.453 16.656 1 94.62 95 PHE A C 1
ATOM 694 O O . PHE A 1 95 ? -19.922 19.219 17.062 1 94.62 95 PHE A O 1
ATOM 701 N N . GLU A 1 96 ? -17.719 19.625 17.469 1 96.81 96 GLU A N 1
ATOM 702 C CA . GLU A 1 96 ? -17.875 19.672 18.922 1 96.81 96 GLU A CA 1
ATOM 703 C C . GLU A 1 96 ? -16.891 20.656 19.547 1 96.81 96 GLU A C 1
ATOM 705 O O . GLU A 1 96 ? -15.781 20.828 19.047 1 96.81 96 GLU A O 1
ATOM 710 N N . PRO A 1 97 ? -17.25 21.203 20.672 1 96.62 97 PRO A N 1
ATOM 711 C CA . PRO A 1 97 ? -16.438 22.25 21.266 1 96.62 97 PRO A CA 1
ATOM 712 C C . PRO A 1 97 ? -15.117 21.734 21.844 1 96.62 97 PRO A C 1
ATOM 714 O O . PRO A 1 97 ? -14.203 22.516 22.109 1 96.62 97 PRO A O 1
ATOM 717 N N . THR A 1 98 ? -14.984 20.453 22.047 1 96.94 98 THR A N 1
ATOM 718 C CA . THR A 1 98 ? -13.797 19.891 22.672 1 96.94 98 THR A CA 1
ATOM 719 C C . THR A 1 98 ? -12.711 19.641 21.625 1 96.94 98 THR A C 1
ATOM 721 O O . THR A 1 98 ? -11.57 19.312 21.984 1 96.94 98 THR A O 1
ATOM 724 N N . VAL A 1 99 ? -13.07 19.812 20.344 1 98.5 99 VAL A N 1
ATOM 725 C CA . VAL A 1 99 ? -12.102 19.625 19.266 1 98.5 99 VAL A CA 1
ATOM 726 C C . VAL A 1 99 ? -10.992 20.688 19.391 1 98.5 99 VAL A C 1
ATOM 728 O O . VAL A 1 99 ? -11.273 21.859 19.578 1 98.5 99 VAL A O 1
ATOM 731 N N . LEU A 1 100 ? -9.766 20.25 19.344 1 98.81 100 LEU A N 1
ATOM 732 C CA . LEU A 1 100 ? -8.617 21.156 19.391 1 98.81 100 LEU A CA 1
ATOM 733 C C . LEU A 1 100 ? -8.258 21.641 18 1 98.81 100 LEU A C 1
ATOM 735 O O . LEU A 1 100 ? -7.816 20.859 17.156 1 98.81 100 LEU A O 1
ATOM 739 N N . SER A 1 101 ? -8.453 22.938 17.703 1 98.88 101 SER A N 1
ATOM 740 C CA . SER A 1 101 ? -8.031 23.531 16.438 1 98.88 101 SER A CA 1
ATOM 741 C C . SER A 1 101 ? -6.512 23.594 16.328 1 98.88 101 SER A C 1
ATOM 743 O O . SER A 1 101 ? -5.805 23.281 17.297 1 98.88 101 SER A O 1
ATOM 745 N N . ILE A 1 102 ? -5.957 23.984 15.133 1 98.94 102 ILE A N 1
ATOM 746 C CA . ILE A 1 102 ? -4.512 24.156 15 1 98.94 102 ILE A CA 1
ATOM 747 C C . ILE A 1 102 ? -4.012 25.156 16.047 1 98.94 102 ILE A C 1
ATOM 749 O O . ILE A 1 102 ? -2.924 24.984 16.594 1 98.94 102 ILE A O 1
ATOM 753 N N . VAL A 1 103 ? -4.801 26.172 16.359 1 98.94 103 VAL A N 1
ATOM 754 C CA . VAL A 1 103 ? -4.453 27.156 17.391 1 98.94 103 VAL A CA 1
ATOM 755 C C . VAL A 1 103 ? -4.238 26.453 18.719 1 98.94 103 VAL A C 1
ATOM 757 O O . VAL A 1 103 ? -3.232 26.688 19.406 1 98.94 103 VAL A O 1
ATOM 760 N N . ASP A 1 104 ? -5.16 25.578 19.062 1 98.94 104 ASP A N 1
ATOM 761 C CA . ASP A 1 104 ? -5.062 24.844 20.312 1 98.94 104 ASP A CA 1
ATOM 762 C C . ASP A 1 104 ? -3.887 23.859 20.297 1 98.94 104 ASP A C 1
ATOM 764 O O . ASP A 1 104 ? -3.184 23.703 21.297 1 98.94 104 ASP A O 1
ATOM 768 N N . GLN A 1 105 ? -3.689 23.188 19.156 1 98.94 105 GLN A N 1
ATOM 769 C CA . GLN A 1 105 ? -2.613 22.219 19.016 1 98.94 105 GLN A CA 1
ATOM 770 C C . GLN A 1 105 ? -1.247 22.891 19.141 1 98.94 105 GLN A C 1
ATOM 772 O O . GLN A 1 105 ? -0.358 22.359 19.812 1 98.94 105 GLN A O 1
ATOM 777 N N . VAL A 1 106 ? -1.071 24.047 18.547 1 98.94 106 VAL A N 1
ATOM 778 C CA . VAL A 1 106 ? 0.176 24.797 18.625 1 98.94 106 VAL A CA 1
ATOM 779 C C . VAL A 1 106 ? 0.385 25.281 20.062 1 98.94 106 VAL A C 1
ATOM 781 O O . VAL A 1 106 ? 1.508 25.281 20.578 1 98.94 106 VAL A O 1
ATOM 784 N N . ALA A 1 107 ? -0.716 25.688 20.719 1 98.94 107 ALA A N 1
ATOM 785 C CA . ALA A 1 107 ? -0.625 26.078 22.109 1 98.94 107 ALA A CA 1
ATOM 786 C C . ALA A 1 107 ? -0.155 24.906 22.984 1 98.94 107 ALA A C 1
ATOM 788 O O . ALA A 1 107 ? 0.63 25.094 23.906 1 98.94 107 ALA A O 1
ATOM 789 N N . GLN A 1 108 ? -0.646 23.703 22.703 1 98.88 108 GLN A N 1
ATOM 790 C CA . GLN A 1 108 ? -0.193 22.531 23.422 1 98.88 108 GLN A CA 1
ATOM 791 C C . GLN A 1 108 ? 1.293 22.266 23.188 1 98.88 108 GLN A C 1
ATOM 793 O O . GLN A 1 108 ? 2.029 21.953 24.125 1 98.88 108 GLN A O 1
ATOM 798 N N . PHE A 1 109 ? 1.702 22.422 21.938 1 98.94 109 PHE A N 1
ATOM 799 C CA . PHE A 1 109 ? 3.129 22.266 21.672 1 98.94 109 PHE A CA 1
ATOM 800 C C . PHE A 1 109 ? 3.938 23.266 22.5 1 98.94 109 PHE A C 1
ATOM 802 O O . PHE A 1 109 ? 4.906 22.875 23.156 1 98.94 109 PHE A O 1
ATOM 809 N N . HIS A 1 110 ? 3.543 24.531 22.469 1 98.88 110 HIS A N 1
ATOM 810 C CA . HIS A 1 110 ? 4.23 25.594 23.203 1 98.88 110 HIS A CA 1
ATOM 811 C C . HIS A 1 110 ? 4.344 25.266 24.688 1 98.88 110 HIS A C 1
ATOM 813 O O . HIS A 1 110 ? 5.414 25.422 25.281 1 98.88 110 HIS A O 1
ATOM 819 N N . GLN A 1 111 ? 3.297 24.766 25.172 1 98.75 111 GLN A N 1
ATOM 820 C CA . GLN A 1 111 ? 3.227 24.547 26.625 1 98.75 111 GLN A CA 1
ATOM 821 C C . GLN A 1 111 ? 4.02 23.312 27.031 1 98.75 111 GLN A C 1
ATOM 823 O O . GLN A 1 111 ? 4.77 23.344 28 1 98.75 111 GLN A O 1
ATOM 828 N N . PHE A 1 112 ? 3.918 22.234 26.25 1 98.69 112 PHE A N 1
ATOM 829 C CA . PHE A 1 112 ? 4.355 20.938 26.781 1 98.69 112 PHE A CA 1
ATOM 830 C C . PHE A 1 112 ? 5.645 20.484 26.109 1 98.69 112 PHE A C 1
ATOM 832 O O . PHE A 1 112 ? 6.41 19.703 26.672 1 98.69 112 PHE A O 1
ATOM 839 N N . LEU A 1 113 ? 5.914 21 24.875 1 98.88 113 LEU A N 1
ATOM 840 C CA . LEU A 1 113 ? 7.008 20.391 24.125 1 98.88 113 LEU A CA 1
ATOM 841 C C . LEU A 1 113 ? 8.086 21.422 23.812 1 98.88 113 LEU A C 1
ATOM 843 O O . LEU A 1 113 ? 9.266 21.094 23.703 1 98.88 113 LEU A O 1
ATOM 847 N N . ALA A 1 114 ? 7.727 22.703 23.719 1 98.81 114 ALA A N 1
ATOM 848 C CA . ALA A 1 114 ? 8.703 23.766 23.422 1 98.81 114 ALA A CA 1
ATOM 849 C C . ALA A 1 114 ? 9.797 23.797 24.484 1 98.81 114 ALA A C 1
ATOM 851 O O . ALA A 1 114 ? 10.969 24.031 24.172 1 98.81 114 ALA A O 1
ATOM 852 N N . PRO A 1 115 ? 9.484 23.5 25.797 1 98.38 115 PRO A N 1
ATOM 853 C CA . PRO A 1 115 ? 10.531 23.5 26.828 1 98.38 115 PRO A CA 1
ATOM 854 C C . PRO A 1 115 ? 11.469 22.297 26.734 1 98.38 115 PRO A C 1
ATOM 856 O O . PRO A 1 115 ? 12.406 22.172 27.531 1 98.38 115 PRO A O 1
ATOM 859 N N . LYS A 1 116 ? 11.219 21.312 25.859 1 98.44 116 LYS A N 1
ATOM 860 C CA . LYS A 1 116 ? 12.07 20.156 25.578 1 98.44 116 LYS A CA 1
ATOM 861 C C . LYS A 1 116 ? 12.258 19.281 26.812 1 98.44 116 LYS A C 1
ATOM 863 O O . LYS A 1 116 ? 13.383 19.016 27.219 1 98.44 116 LYS A O 1
ATOM 868 N N . PRO A 1 117 ? 11.117 18.875 27.344 1 98.12 117 PRO A N 1
ATOM 869 C CA . PRO A 1 117 ? 11.188 18.047 28.547 1 98.12 117 PRO A CA 1
ATOM 870 C C . PRO A 1 117 ? 11.914 16.719 28.312 1 98.12 117 PRO A C 1
ATOM 872 O O . PRO A 1 117 ? 12.164 16.344 27.156 1 98.12 117 PRO A O 1
ATOM 875 N N . VAL A 1 118 ? 12.281 16 29.406 1 97.44 118 VAL A N 1
ATOM 876 C CA . VAL A 1 118 ? 12.828 14.656 29.312 1 97.44 118 VAL A CA 1
ATOM 877 C C . VAL A 1 118 ? 11.883 13.766 28.516 1 97.44 118 VAL A C 1
ATOM 879 O O . VAL A 1 118 ? 10.672 13.766 28.75 1 97.44 118 VAL A O 1
ATOM 882 N N . GLY A 1 119 ? 12.398 13.125 27.484 1 96.69 119 GLY A N 1
ATOM 883 C CA . GLY A 1 119 ? 11.594 12.297 26.609 1 96.69 119 GLY A CA 1
ATOM 884 C C . GLY A 1 119 ? 11.234 12.992 25.312 1 96.69 119 GLY A C 1
ATOM 885 O O . GLY A 1 119 ? 10.766 12.344 24.359 1 96.69 119 GLY A O 1
ATOM 886 N N . ALA A 1 120 ? 11.375 14.258 25.281 1 98.19 120 ALA A N 1
ATOM 887 C CA . ALA A 1 120 ? 11.117 15.062 24.078 1 98.19 120 ALA A CA 1
ATOM 888 C C . ALA A 1 120 ? 12.164 16.156 23.906 1 98.19 120 ALA A C 1
ATOM 890 O O . ALA A 1 120 ? 11.82 17.328 23.75 1 98.19 120 ALA A O 1
ATOM 891 N N . GLN A 1 121 ? 13.445 15.742 23.969 1 98.44 121 GLN A N 1
ATOM 892 C CA . GLN A 1 121 ? 14.555 16.688 23.844 1 98.44 121 GLN A CA 1
ATOM 893 C C . GLN A 1 121 ? 14.938 16.906 22.375 1 98.44 121 GLN A C 1
ATOM 895 O O . GLN A 1 121 ? 16.047 16.562 21.969 1 98.44 121 GLN A O 1
ATOM 900 N N . TRP A 1 122 ? 14 17.516 21.734 1 98.56 122 TRP A N 1
ATOM 901 C CA . TRP A 1 122 ? 14.148 17.781 20.312 1 98.56 122 TRP A CA 1
ATOM 902 C C . TRP A 1 122 ? 15.031 19.016 20.078 1 98.56 122 TRP A C 1
ATOM 904 O O . TRP A 1 122 ? 15.336 19.75 21.016 1 98.56 122 TRP A O 1
ATOM 914 N N . ALA A 1 123 ? 15.531 19.141 18.844 1 98.12 123 ALA A N 1
ATOM 915 C CA . ALA A 1 123 ? 16.297 20.312 18.391 1 98.12 123 ALA A CA 1
ATOM 916 C C . ALA A 1 123 ? 15.789 20.812 17.047 1 98.12 123 ALA A C 1
ATOM 918 O O . ALA A 1 123 ? 15.102 20.078 16.328 1 98.12 123 ALA A O 1
ATOM 919 N N . SER A 1 124 ? 16.141 22.031 16.766 1 97.62 124 SER A N 1
ATOM 920 C CA . SER A 1 124 ? 15.68 22.656 15.539 1 97.62 124 SER A CA 1
ATOM 921 C C . SER A 1 124 ? 16.172 21.891 14.312 1 97.62 124 SER A C 1
ATOM 923 O O . SER A 1 124 ? 15.477 21.844 13.289 1 97.62 124 SER A O 1
ATOM 925 N N . ASN A 1 125 ? 17.328 21.25 14.453 1 96.44 125 ASN A N 1
ATOM 926 C CA . ASN A 1 125 ? 17.969 20.672 13.273 1 96.44 125 ASN A CA 1
ATOM 927 C C . ASN A 1 125 ? 17.703 19.172 13.172 1 96.44 125 ASN A C 1
ATOM 929 O O . ASN A 1 125 ? 18.219 18.516 12.281 1 96.44 125 ASN A O 1
ATOM 933 N N . ASN A 1 126 ? 16.812 18.625 14.039 1 97.56 126 ASN A N 1
ATOM 934 C CA . ASN A 1 126 ? 16.516 17.203 13.945 1 97.56 126 ASN A CA 1
ATOM 935 C C . ASN A 1 126 ? 15.023 16.922 14.07 1 97.56 126 ASN A C 1
ATOM 937 O O . ASN A 1 126 ? 14.625 15.812 14.438 1 97.56 126 ASN A O 1
ATOM 941 N N . SER A 1 127 ? 14.172 17.969 13.828 1 98.5 127 SER A N 1
ATOM 942 C CA . SER A 1 127 ? 12.734 17.828 14.062 1 98.5 127 SER A CA 1
ATOM 943 C C . SER A 1 127 ? 11.93 18.328 12.867 1 98.5 127 SER A C 1
ATOM 945 O O . SER A 1 127 ? 12.266 19.359 12.273 1 98.5 127 SER A O 1
ATOM 947 N N . LEU A 1 128 ? 10.945 17.516 12.484 1 98.5 128 LEU A N 1
ATOM 948 C CA . LEU A 1 128 ? 9.992 17.859 11.438 1 98.5 128 LEU A CA 1
ATOM 949 C C . LEU A 1 128 ? 8.633 18.219 12.023 1 98.5 128 LEU A C 1
ATOM 951 O O . LEU A 1 128 ? 8.141 17.531 12.922 1 98.5 128 LEU A O 1
ATOM 955 N N . PHE A 1 129 ? 8.094 19.344 11.641 1 98.88 129 PHE A N 1
ATOM 956 C CA . PHE A 1 129 ? 6.75 19.781 12 1 98.88 129 PHE A CA 1
ATOM 957 C C . PHE A 1 129 ? 5.793 19.641 10.828 1 98.88 129 PHE A C 1
ATOM 959 O O . PHE A 1 129 ? 5.883 20.391 9.852 1 98.88 129 PHE A O 1
ATOM 966 N N . ALA A 1 130 ? 4.879 18.641 10.922 1 98.94 130 ALA A N 1
ATOM 967 C CA . ALA A 1 130 ? 3.998 18.297 9.805 1 98.94 130 ALA A CA 1
ATOM 968 C C . ALA A 1 130 ? 2.561 18.719 10.102 1 98.94 130 ALA A C 1
ATOM 970 O O . ALA A 1 130 ? 2.016 18.406 11.156 1 98.94 130 ALA A O 1
ATOM 971 N N . ILE A 1 131 ? 1.947 19.422 9.141 1 98.94 131 ILE A N 1
ATOM 972 C CA . ILE A 1 131 ? 0.598 19.953 9.312 1 98.94 131 ILE A CA 1
ATOM 973 C C . ILE A 1 131 ? -0.286 19.484 8.156 1 98.94 131 ILE A C 1
ATOM 975 O O . ILE A 1 131 ? 0.003 19.781 6.992 1 98.94 131 ILE A O 1
ATOM 979 N N . TRP A 1 132 ? -1.341 18.75 8.445 1 98.94 132 TRP A N 1
ATOM 980 C CA . TRP A 1 132 ? -2.4 18.422 7.5 1 98.94 132 TRP A CA 1
ATOM 981 C C . TRP A 1 132 ? -3.75 18.938 7.988 1 98.94 132 TRP A C 1
ATOM 983 O O . TRP A 1 132 ? -4.414 18.281 8.797 1 98.94 132 TRP A O 1
ATOM 993 N N . ILE A 1 133 ? -4.164 20.109 7.445 1 98.94 133 ILE A N 1
ATOM 994 C CA . ILE A 1 133 ? -5.383 20.781 7.898 1 98.94 133 ILE A CA 1
ATOM 995 C C . ILE A 1 133 ? -6.094 21.422 6.707 1 98.94 133 ILE A C 1
ATOM 997 O O . ILE A 1 133 ? -5.469 21.703 5.68 1 98.94 133 ILE A O 1
ATOM 1001 N N . GLY A 1 134 ? -7.316 21.625 6.82 1 98.88 134 GLY A N 1
ATOM 1002 C CA . GLY A 1 134 ? -8.094 22.266 5.773 1 98.88 134 GLY A CA 1
ATOM 1003 C C . GLY A 1 134 ? -9.312 21.469 5.352 1 98.88 134 GLY A C 1
ATOM 1004 O O . GLY A 1 134 ? -10.25 22.016 4.781 1 98.88 134 GLY A O 1
ATOM 1005 N N . ILE A 1 135 ? -9.312 20.156 5.648 1 98.88 135 ILE A N 1
ATOM 1006 C CA . ILE A 1 135 ? -10.398 19.281 5.23 1 98.88 135 ILE A CA 1
ATOM 1007 C C . ILE A 1 135 ? -11.719 19.797 5.805 1 98.88 135 ILE A C 1
ATOM 1009 O O . ILE A 1 135 ? -12.688 20.016 5.062 1 98.88 135 ILE A O 1
ATOM 1013 N N . ASN A 1 136 ? -11.734 20.078 7.082 1 98.88 136 ASN A N 1
ATOM 1014 C CA . ASN A 1 136 ? -12.938 20.578 7.742 1 98.88 136 ASN A CA 1
ATOM 1015 C C . ASN A 1 136 ? -13.148 22.062 7.477 1 98.88 136 ASN A C 1
ATOM 1017 O O . ASN A 1 136 ? -14.289 22.516 7.398 1 98.88 136 ASN A O 1
ATOM 1021 N N . ASP A 1 137 ? -12.062 22.844 7.309 1 98.94 137 ASP A N 1
ATOM 1022 C CA . ASP A 1 137 ? -12.18 24.266 7.004 1 98.94 137 ASP A CA 1
ATOM 1023 C C . ASP A 1 137 ? -12.93 24.484 5.691 1 98.94 137 ASP A C 1
ATOM 1025 O O . ASP A 1 137 ? -13.891 25.266 5.637 1 98.94 137 ASP A O 1
ATOM 1029 N N . VAL A 1 138 ? -12.492 23.766 4.688 1 98.88 138 VAL A N 1
ATOM 1030 C CA . VAL A 1 138 ? -13.117 23.906 3.377 1 98.88 138 VAL A CA 1
ATOM 1031 C C . VAL A 1 138 ? -14.469 23.203 3.373 1 98.88 138 VAL A C 1
ATOM 1033 O O . VAL A 1 138 ? -15.461 23.766 2.895 1 98.88 138 VAL A O 1
ATOM 1036 N N . GLY A 1 139 ? -14.531 22.031 3.98 1 98.56 139 GLY A N 1
ATOM 1037 C CA . GLY A 1 139 ? -15.758 21.25 3.99 1 98.56 139 GLY A CA 1
ATOM 1038 C C . GLY A 1 139 ? -16.906 21.969 4.676 1 98.56 139 GLY A C 1
ATOM 1039 O O . GLY A 1 139 ? -18.062 21.828 4.262 1 98.56 139 GLY A O 1
ATOM 1040 N N . ASN A 1 140 ? -16.609 22.734 5.691 1 97.81 140 ASN A N 1
ATOM 1041 C CA . ASN A 1 140 ? -17.656 23.375 6.48 1 97.81 140 ASN A CA 1
ATOM 1042 C C . ASN A 1 140 ? -17.953 24.781 5.984 1 97.81 140 ASN A C 1
ATOM 1044 O O . ASN A 1 140 ? -18.875 25.438 6.473 1 97.81 140 ASN A O 1
ATOM 1048 N N . SER A 1 141 ? -17.234 25.297 4.953 1 98.19 141 SER A N 1
ATOM 1049 C CA . SER A 1 141 ? -17.438 26.688 4.609 1 98.19 141 SER A CA 1
ATOM 1050 C C . SER A 1 141 ? -17.688 26.859 3.115 1 98.19 141 SER A C 1
ATOM 1052 O O . SER A 1 141 ? -18.094 27.938 2.672 1 98.19 141 SER A O 1
ATOM 1054 N N . PHE A 1 142 ? -17.531 25.781 2.303 1 97.88 142 PHE A N 1
ATOM 1055 C CA . PHE A 1 142 ? -17.547 25.938 0.854 1 97.88 142 PHE A CA 1
ATOM 1056 C C . PHE A 1 142 ? -18.922 26.391 0.376 1 97.88 142 PHE A C 1
ATOM 1058 O O . PHE A 1 142 ? -19.062 26.938 -0.722 1 97.88 142 PHE A O 1
ATOM 1065 N N . ALA A 1 143 ? -19.938 26.219 1.203 1 95.88 143 ALA A N 1
ATOM 1066 C CA . ALA A 1 143 ? -21.297 26.547 0.786 1 95.88 143 ALA A CA 1
ATOM 1067 C C . ALA A 1 143 ? -21.719 27.922 1.303 1 95.88 143 ALA A C 1
ATOM 1069 O O . ALA A 1 143 ? -22.828 28.391 1.033 1 95.88 143 ALA A O 1
ATOM 1070 N N . TRP A 1 144 ? -20.812 28.547 2.084 1 96.12 144 TRP A N 1
ATOM 1071 C CA . TRP A 1 144 ? -21.141 29.859 2.609 1 96.12 144 TRP A CA 1
ATOM 1072 C C . TRP A 1 144 ? -21.344 30.859 1.479 1 96.12 144 TRP A C 1
ATOM 1074 O O . TRP A 1 144 ? -20.609 30.844 0.487 1 96.12 144 TRP A O 1
ATOM 1084 N N . THR A 1 145 ? -22.281 31.703 1.576 1 93.19 145 THR A N 1
ATOM 1085 C CA . THR A 1 145 ? -22.609 32.656 0.536 1 93.19 145 THR A CA 1
ATOM 1086 C C . THR A 1 145 ? -22.344 34.094 1.021 1 93.19 145 THR A C 1
ATOM 1088 O O . THR A 1 145 ? -22.438 35.031 0.244 1 93.19 145 THR A O 1
ATOM 1091 N N . ASN A 1 146 ? -21.984 34.25 2.225 1 93.75 146 ASN A N 1
ATOM 1092 C CA . ASN A 1 146 ? -21.828 35.562 2.826 1 93.75 146 ASN A CA 1
ATOM 1093 C C . ASN A 1 146 ? -20.391 36.094 2.697 1 93.75 146 ASN A C 1
ATOM 1095 O O . ASN A 1 146 ? -20.078 37.188 3.145 1 93.75 146 ASN A O 1
ATOM 1099 N N . VAL A 1 147 ? -19.547 35.281 2.199 1 92.25 147 VAL A N 1
ATOM 1100 C CA . VAL A 1 147 ? -18.156 35.656 1.999 1 92.25 147 VAL A CA 1
ATOM 1101 C C . VAL A 1 147 ? -17.609 34.969 0.741 1 92.25 147 VAL A C 1
ATOM 1103 O O . VAL A 1 147 ? -18.062 33.875 0.371 1 92.25 147 VAL A O 1
ATOM 1106 N N . SER A 1 148 ? -16.766 35.719 0.066 1 96.06 148 SER A N 1
ATOM 1107 C CA . SER A 1 148 ? -16.047 35.031 -1.02 1 96.06 148 SER A CA 1
ATOM 1108 C C . SER A 1 148 ? -15.133 33.938 -0.489 1 96.06 148 SER A C 1
ATOM 1110 O O . SER A 1 148 ? -14.406 34.156 0.487 1 96.06 148 SER A O 1
ATOM 1112 N N . GLN A 1 149 ? -15.172 32.781 -1.09 1 96.06 149 GLN A N 1
ATOM 1113 C CA . GLN A 1 149 ? -14.359 31.656 -0.636 1 96.06 149 GLN A CA 1
ATOM 1114 C C . GLN A 1 149 ? -12.875 32 -0.655 1 96.06 149 GLN A C 1
ATOM 1116 O O . GLN A 1 149 ? -12.148 31.719 0.298 1 96.06 149 GLN A O 1
ATOM 1121 N N . SER A 1 150 ? -12.453 32.656 -1.724 1 98.06 150 SER A N 1
ATOM 1122 C CA . SER A 1 150 ? -11.039 33.031 -1.854 1 98.06 150 SER A CA 1
ATOM 1123 C C . SER A 1 150 ? -10.602 33.969 -0.741 1 98.06 150 SER A C 1
ATOM 1125 O O . SER A 1 150 ? -9.523 33.781 -0.165 1 98.06 150 SER A O 1
ATOM 1127 N N . GLN A 1 151 ? -11.414 34.938 -0.442 1 98.19 151 GLN A N 1
ATOM 1128 C CA . GLN A 1 151 ? -11.109 35.875 0.645 1 98.19 151 GLN A CA 1
ATOM 1129 C C . GLN A 1 151 ? -11.078 35.156 1.988 1 98.19 151 GLN A C 1
ATOM 1131 O O . GLN A 1 151 ? -10.211 35.406 2.826 1 98.19 151 GLN A O 1
ATOM 1136 N N . PHE A 1 152 ? -12.023 34.312 2.135 1 98.56 152 PHE A N 1
ATOM 1137 C CA . PHE A 1 152 ? -12.07 33.594 3.396 1 98.56 152 PHE A CA 1
ATOM 1138 C C . PHE A 1 152 ? -10.852 32.688 3.553 1 98.56 152 PHE A C 1
ATOM 1140 O O . PHE A 1 152 ? -10.289 32.594 4.645 1 98.56 152 PHE A O 1
ATOM 1147 N N . HIS A 1 153 ? -10.438 32 2.484 1 98.88 153 HIS A N 1
ATOM 1148 C CA . HIS A 1 153 ? -9.227 31.188 2.543 1 98.88 153 HIS A CA 1
ATOM 1149 C C . HIS A 1 153 ? -8.008 32.031 2.896 1 98.88 153 HIS A C 1
ATOM 1151 O O . HIS A 1 153 ? -7.109 31.562 3.602 1 98.88 153 HIS A O 1
ATOM 1157 N N . THR A 1 154 ? -7.949 33.25 2.426 1 98.88 154 THR A N 1
ATOM 1158 C CA . THR A 1 154 ? -6.875 34.156 2.816 1 98.88 154 THR A CA 1
ATOM 1159 C C . THR A 1 154 ? -6.891 34.406 4.324 1 98.88 154 THR A C 1
ATOM 1161 O O . THR A 1 154 ? -5.84 34.406 4.969 1 98.88 154 THR A O 1
ATOM 1164 N N . VAL A 1 155 ? -8.109 34.562 4.871 1 98.81 155 VAL A N 1
ATOM 1165 C CA . VAL A 1 155 ? -8.25 34.75 6.316 1 98.81 155 VAL A CA 1
ATOM 1166 C C . VAL A 1 155 ? -7.711 33.5 7.031 1 98.81 155 VAL A C 1
ATOM 1168 O O . VAL A 1 155 ? -6.969 33.625 8.008 1 98.81 155 VAL A O 1
ATOM 1171 N N . LEU A 1 156 ? -8.086 32.344 6.543 1 98.94 156 LEU A N 1
ATOM 1172 C CA . LEU A 1 156 ? -7.609 31.094 7.125 1 98.94 156 LEU A CA 1
ATOM 1173 C C . LEU A 1 156 ? -6.086 31.016 7.059 1 98.94 156 LEU A C 1
ATOM 1175 O O . LEU A 1 156 ? -5.438 30.672 8.047 1 98.94 156 LEU A O 1
ATOM 1179 N N . MET A 1 157 ? -5.492 31.391 5.91 1 98.94 157 MET A N 1
ATOM 1180 C CA . MET A 1 157 ? -4.051 31.297 5.719 1 98.94 157 MET A CA 1
ATOM 1181 C C . MET A 1 157 ? -3.318 32.312 6.613 1 98.94 157 MET A C 1
ATOM 1183 O O . MET A 1 157 ? -2.244 32 7.137 1 98.94 157 MET A O 1
ATOM 1187 N N . ASN A 1 158 ? -3.881 33.469 6.762 1 98.88 158 ASN A N 1
ATOM 1188 C CA . ASN A 1 158 ? -3.301 34.438 7.688 1 98.88 158 ASN A CA 1
ATOM 1189 C C . ASN A 1 158 ? -3.275 33.875 9.117 1 98.88 158 ASN A C 1
ATOM 1191 O O . ASN A 1 158 ? -2.283 34.062 9.828 1 98.88 158 ASN A O 1
ATOM 1195 N N . ARG A 1 159 ? -4.363 33.281 9.477 1 98.88 159 ARG A N 1
ATOM 1196 C CA . ARG A 1 159 ? -4.43 32.719 10.82 1 98.88 159 ARG A CA 1
ATOM 1197 C C . ARG A 1 159 ? -3.447 31.562 10.977 1 98.88 159 ARG A C 1
ATOM 1199 O O . ARG A 1 159 ? -2.775 31.438 12.008 1 98.88 159 ARG A O 1
ATOM 1206 N N . LEU A 1 160 ? -3.35 30.672 9.969 1 98.94 160 LEU A N 1
ATOM 1207 C CA . LEU A 1 160 ? -2.355 29.609 9.992 1 98.94 160 LEU A CA 1
ATOM 1208 C C . LEU A 1 160 ? -0.948 30.188 10.133 1 98.94 160 LEU A C 1
ATOM 1210 O O . LEU A 1 160 ? -0.135 29.656 10.898 1 98.94 160 LEU A O 1
ATOM 1214 N N . THR A 1 161 ? -0.652 31.266 9.43 1 98.75 161 THR A N 1
ATOM 1215 C CA . THR A 1 161 ? 0.664 31.906 9.461 1 98.75 161 THR A CA 1
ATOM 1216 C C . THR A 1 161 ? 1.03 32.344 10.875 1 98.75 161 THR A C 1
ATOM 1218 O O . THR A 1 161 ? 2.178 32.188 11.297 1 98.75 161 THR A O 1
ATOM 1221 N N . THR A 1 162 ? 0.082 32.844 11.664 1 98.81 162 THR A N 1
ATOM 1222 C CA . THR A 1 162 ? 0.374 33.25 13.039 1 98.81 162 THR A CA 1
ATOM 1223 C C . THR A 1 162 ? 0.791 32.031 13.867 1 98.81 162 THR A C 1
ATOM 1225 O O . THR A 1 162 ? 1.62 32.156 14.773 1 98.81 162 THR A O 1
ATOM 1228 N N . GLN A 1 163 ? 0.184 30.859 13.602 1 98.88 163 GLN A N 1
ATOM 1229 C CA . GLN A 1 163 ? 0.57 29.641 14.305 1 98.88 163 GLN A CA 1
ATOM 1230 C C . GLN A 1 163 ? 1.959 29.172 13.875 1 98.88 163 GLN A C 1
ATOM 1232 O O . GLN A 1 163 ? 2.752 28.719 14.703 1 98.88 163 GLN A O 1
ATOM 1237 N N . LEU A 1 164 ? 2.248 29.281 12.57 1 98.81 164 LEU A N 1
ATOM 1238 C CA . LEU A 1 164 ? 3.58 28.938 12.078 1 98.81 164 LEU A CA 1
ATOM 1239 C C . LEU A 1 164 ? 4.637 29.844 12.711 1 98.81 164 LEU A C 1
ATOM 1241 O O . LEU A 1 164 ? 5.719 29.375 13.078 1 98.81 164 LEU A O 1
ATOM 1245 N N . ASP A 1 165 ? 4.312 31.109 12.867 1 98.62 165 ASP A N 1
ATOM 1246 C CA . ASP A 1 165 ? 5.219 32.062 13.516 1 98.62 165 ASP A CA 1
ATOM 1247 C C . ASP A 1 165 ? 5.484 31.656 14.961 1 98.62 165 ASP A C 1
ATOM 1249 O O . ASP A 1 165 ? 6.613 31.766 15.453 1 98.62 165 ASP A O 1
ATOM 1253 N N . GLN A 1 166 ? 4.43 31.219 15.625 1 98.75 166 GLN A N 1
ATOM 1254 C CA . GLN A 1 166 ? 4.605 30.75 17 1 98.75 166 GLN A CA 1
ATOM 1255 C C . GLN A 1 166 ? 5.512 29.531 17.062 1 98.75 166 GLN A C 1
ATOM 1257 O O . GLN A 1 166 ? 6.402 29.453 17.906 1 98.75 166 GLN A O 1
ATOM 1262 N N . LEU A 1 167 ? 5.305 28.516 16.156 1 98.88 167 LEU A N 1
ATOM 1263 C CA . LEU A 1 167 ? 6.168 27.328 16.109 1 98.88 167 LEU A CA 1
ATOM 1264 C C . LEU A 1 167 ? 7.609 27.734 15.797 1 98.88 167 LEU A C 1
ATOM 1266 O O . LEU A 1 167 ? 8.547 27.188 16.391 1 98.88 167 LEU A O 1
ATOM 1270 N N . TYR A 1 168 ? 7.746 28.688 14.875 1 98.5 168 TYR A N 1
ATOM 1271 C CA . TYR A 1 168 ? 9.07 29.203 14.531 1 98.5 168 TYR A CA 1
ATOM 1272 C C . TYR A 1 168 ? 9.742 29.828 15.75 1 98.5 168 TYR A C 1
ATOM 1274 O O . TYR A 1 168 ? 10.914 29.562 16.031 1 98.5 168 TYR A O 1
ATOM 1282 N N . ALA A 1 169 ? 9.016 30.625 16.484 1 98.44 169 ALA A N 1
ATOM 1283 C CA . ALA A 1 169 ? 9.547 31.25 17.688 1 98.44 169 ALA A CA 1
ATOM 1284 C C . ALA A 1 169 ? 9.961 30.219 18.719 1 98.44 169 ALA A C 1
ATOM 1286 O O . ALA A 1 169 ? 10.906 30.438 19.484 1 98.44 169 ALA A O 1
ATOM 1287 N N . ASP A 1 170 ? 9.281 29.078 18.719 1 98.75 170 ASP A N 1
ATOM 1288 C CA . ASP A 1 170 ? 9.57 28 19.656 1 98.75 170 ASP A CA 1
ATOM 1289 C C . ASP A 1 170 ? 10.742 27.156 19.172 1 98.75 170 ASP A C 1
ATOM 1291 O O . ASP A 1 170 ? 11.195 26.25 19.875 1 98.75 170 ASP A O 1
ATOM 1295 N N . GLY A 1 171 ? 11.242 27.359 17.938 1 98.31 171 GLY A N 1
ATOM 1296 C CA . GLY A 1 171 ? 12.461 26.703 17.484 1 98.31 171 GLY A CA 1
ATOM 1297 C C . GLY A 1 171 ? 12.25 25.844 16.25 1 98.31 171 GLY A C 1
ATOM 1298 O O . GLY A 1 171 ? 13.203 25.281 15.719 1 98.31 171 GLY A O 1
ATOM 1299 N N . ALA A 1 172 ? 11.008 25.734 15.766 1 98.62 172 ALA A N 1
ATOM 1300 C CA . ALA A 1 172 ? 10.734 24.922 14.586 1 98.62 172 ALA A CA 1
ATOM 1301 C C . ALA A 1 172 ? 11.43 25.5 13.352 1 98.62 172 ALA A C 1
ATOM 1303 O O . ALA A 1 172 ? 11.398 26.719 13.133 1 98.62 172 ALA A O 1
ATOM 1304 N N . ARG A 1 173 ? 12.078 24.578 12.547 1 98.19 173 ARG A N 1
ATOM 1305 C CA . ARG A 1 173 ? 12.812 25.062 11.383 1 98.19 173 ARG A CA 1
ATOM 1306 C C . ARG A 1 173 ? 12.484 24.25 10.148 1 98.19 173 ARG A C 1
ATOM 1308 O O . ARG A 1 173 ? 12.789 24.656 9.023 1 98.19 173 ARG A O 1
ATOM 1315 N N . SER A 1 174 ? 11.922 23.047 10.242 1 98.12 174 SER A N 1
ATOM 1316 C CA . SER A 1 174 ? 11.555 22.172 9.133 1 98.12 174 SER A CA 1
ATOM 1317 C C . SER A 1 174 ? 10.062 21.844 9.156 1 98.12 174 SER A C 1
ATOM 1319 O O . SER A 1 174 ? 9.555 21.297 10.141 1 98.12 174 SER A O 1
ATOM 1321 N N . PHE A 1 175 ? 9.422 22.172 8.016 1 98.62 175 PHE A N 1
ATOM 1322 C CA . PHE A 1 175 ? 7.969 22.047 7.965 1 98.62 175 PHE A CA 1
ATOM 1323 C C . PHE A 1 175 ? 7.539 21.203 6.773 1 98.62 175 PHE A C 1
ATOM 1325 O O . PHE A 1 175 ? 8.156 21.266 5.707 1 98.62 175 PHE A O 1
ATOM 1332 N N . LEU A 1 176 ? 6.547 20.391 6.98 1 98.69 176 LEU A N 1
ATOM 1333 C CA . LEU A 1 176 ? 5.812 19.656 5.945 1 98.69 176 LEU A CA 1
ATOM 1334 C C . LEU A 1 176 ? 4.328 20 5.996 1 98.69 176 LEU A C 1
ATOM 1336 O O . LEU A 1 176 ? 3.697 19.906 7.051 1 98.69 176 LEU A O 1
ATOM 1340 N N . PHE A 1 177 ? 3.814 20.469 4.902 1 98.88 177 PHE A N 1
ATOM 1341 C CA . PHE A 1 177 ? 2.387 20.719 4.742 1 98.88 177 PHE A CA 1
ATOM 1342 C C . PHE A 1 177 ? 1.779 19.734 3.75 1 98.88 177 PHE A C 1
ATOM 1344 O O . PHE A 1 177 ? 2.434 19.328 2.785 1 98.88 177 PHE A O 1
ATOM 1351 N N . LEU A 1 178 ? 0.552 19.312 3.994 1 98.94 178 LEU A N 1
ATOM 1352 C CA . LEU A 1 178 ? -0.181 18.484 3.041 1 98.94 178 LEU A CA 1
ATOM 1353 C C . LEU A 1 178 ? -1.407 19.219 2.514 1 98.94 178 LEU A C 1
ATOM 1355 O O . LEU A 1 178 ? -2.123 19.875 3.277 1 98.94 178 LEU A O 1
ATOM 1359 N N . THR A 1 179 ? -1.648 19.125 1.23 1 98.94 179 THR A N 1
ATOM 1360 C CA . THR A 1 179 ? -2.84 19.734 0.646 1 98.94 179 THR A CA 1
ATOM 1361 C C . THR A 1 179 ? -4.09 18.953 1.027 1 98.94 179 THR A C 1
ATOM 1363 O O . THR A 1 179 ? -4 17.781 1.412 1 98.94 179 THR A O 1
ATOM 1366 N N . VAL A 1 180 ? -5.215 19.641 0.938 1 98.94 180 VAL A N 1
ATOM 1367 C CA . VAL A 1 180 ? -6.496 18.969 1.126 1 98.94 180 VAL A CA 1
ATOM 1368 C C . VAL A 1 180 ? -6.758 18.031 -0.043 1 98.94 180 VAL A C 1
ATOM 1370 O O . VAL A 1 180 ? -6.633 18.422 -1.206 1 98.94 180 VAL A O 1
ATOM 1373 N N . PRO A 1 181 ? -7.078 16.781 0.256 1 98.75 181 PRO A N 1
ATOM 1374 C CA . PRO A 1 181 ? -7.355 15.828 -0.819 1 98.75 181 PRO A CA 1
ATOM 1375 C C . PRO A 1 181 ? -8.656 16.125 -1.561 1 98.75 181 PRO A C 1
ATOM 1377 O O . PRO A 1 181 ? -9.383 17.047 -1.183 1 98.75 181 PRO A O 1
ATOM 1380 N N . PRO A 1 182 ? -8.93 15.422 -2.693 1 98.81 182 PRO A N 1
ATOM 1381 C CA . PRO A 1 182 ? -10.141 15.68 -3.477 1 98.81 182 PRO A CA 1
ATOM 1382 C C . PRO A 1 182 ? -11.414 15.211 -2.771 1 98.81 182 PRO A C 1
ATOM 1384 O O . PRO A 1 182 ? -12.102 14.32 -3.27 1 98.81 182 PRO A O 1
ATOM 1387 N N . THR A 1 183 ? -11.766 15.945 -1.727 1 98.88 183 THR A N 1
ATOM 1388 C CA . THR A 1 183 ? -12.945 15.562 -0.961 1 98.88 183 THR A CA 1
ATOM 1389 C C . THR A 1 183 ? -14.211 15.766 -1.785 1 98.88 183 THR A C 1
ATOM 1391 O O . THR A 1 183 ? -15.281 15.281 -1.415 1 98.88 183 THR A O 1
ATOM 1394 N N . ASP A 1 184 ? -14.125 16.469 -2.953 1 98.88 184 ASP A N 1
ATOM 1395 C CA . ASP A 1 184 ? -15.242 16.516 -3.896 1 98.88 184 ASP A CA 1
ATOM 1396 C C . ASP A 1 184 ? -15.609 15.109 -4.379 1 98.88 184 ASP A C 1
ATOM 1398 O O . ASP A 1 184 ? -16.719 14.891 -4.867 1 98.88 184 ASP A O 1
ATOM 1402 N N . ARG A 1 185 ? -14.727 14.133 -4.164 1 98.81 185 ARG A N 1
ATOM 1403 C CA . ARG A 1 185 ? -14.938 12.758 -4.605 1 98.81 185 ARG A CA 1
ATOM 1404 C C . ARG A 1 185 ? -15.305 11.859 -3.43 1 98.81 185 ARG A C 1
ATOM 1406 O O . ARG A 1 185 ? -15.484 10.656 -3.602 1 98.81 185 ARG A O 1
ATOM 1413 N N . ALA A 1 186 ? -15.398 12.43 -2.213 1 98.88 186 ALA A N 1
ATOM 1414 C CA . ALA A 1 186 ? -15.789 11.656 -1.037 1 98.88 186 ALA A CA 1
ATOM 1415 C C . ALA A 1 186 ? -17.297 11.453 -0.993 1 98.88 186 ALA A C 1
ATOM 1417 O O . ALA A 1 186 ? -18.062 12.32 -1.431 1 98.88 186 ALA A O 1
ATOM 1418 N N . PRO A 1 187 ? -17.734 10.344 -0.388 1 98.75 187 PRO A N 1
ATOM 1419 C CA . PRO A 1 187 ? -19.172 10.062 -0.302 1 98.75 187 PRO A CA 1
ATOM 1420 C C . PRO A 1 187 ? -19.969 11.203 0.336 1 98.75 187 PRO A C 1
ATOM 1422 O O . PRO A 1 187 ? -21.094 11.477 -0.067 1 98.75 187 PRO A O 1
ATOM 1425 N N . LEU A 1 188 ? -19.391 11.906 1.281 1 98.44 188 LEU A N 1
ATOM 1426 C CA . LEU A 1 188 ? -20.062 12.992 1.989 1 98.44 188 LEU A CA 1
ATOM 1427 C C . LEU A 1 188 ? -20.531 14.062 1.014 1 98.44 188 LEU A C 1
ATOM 1429 O O . LEU A 1 188 ? -21.656 14.547 1.117 1 98.44 188 LEU A O 1
ATOM 1433 N N . ILE A 1 189 ? -19.688 14.422 0.081 1 98.69 189 ILE A N 1
ATOM 1434 C CA . ILE A 1 189 ? -20.016 15.492 -0.857 1 98.69 189 ILE A CA 1
ATOM 1435 C C . ILE A 1 189 ? -20.844 14.938 -2.014 1 98.69 189 ILE A C 1
ATOM 1437 O O . ILE A 1 189 ? -21.797 15.57 -2.459 1 98.69 189 ILE A O 1
ATOM 1441 N N . LEU A 1 190 ? -20.484 13.734 -2.475 1 98.62 190 LEU A N 1
ATOM 1442 C CA . LEU A 1 190 ? -21.219 13.109 -3.576 1 98.62 190 LEU A CA 1
ATOM 1443 C C . LEU A 1 190 ? -22.688 12.953 -3.236 1 98.62 190 LEU A C 1
ATOM 1445 O O . LEU A 1 190 ? -23.562 13.172 -4.09 1 98.62 190 LEU A O 1
ATOM 1449 N N . GLN A 1 191 ? -22.969 12.602 -2.023 1 97.88 191 GLN A N 1
ATOM 1450 C CA . GLN A 1 191 ? -24.359 12.367 -1.606 1 97.88 191 GLN A CA 1
ATOM 1451 C C . GLN A 1 191 ? -25.156 13.664 -1.61 1 97.88 191 GLN A C 1
ATOM 1453 O O . GLN A 1 191 ? -26.391 13.633 -1.669 1 97.88 191 GLN A O 1
ATOM 1458 N N . GLN A 1 192 ? -24.469 14.766 -1.554 1 97.81 192 GLN A N 1
ATOM 1459 C CA . GLN A 1 192 ? -25.141 16.062 -1.551 1 97.81 192 GLN A CA 1
ATOM 1460 C C . GLN A 1 192 ? -25.516 16.5 -2.967 1 97.81 192 GLN A C 1
ATOM 1462 O O . GLN A 1 192 ? -26.312 17.422 -3.148 1 97.81 192 GLN A O 1
ATOM 1467 N N . GLY A 1 193 ? -24.922 15.875 -4.004 1 98 193 GLY A N 1
ATOM 1468 C CA . GLY A 1 193 ? -25.312 16.125 -5.379 1 98 193 GLY A CA 1
ATOM 1469 C C . GLY A 1 193 ? -24.328 16.984 -6.145 1 98 193 GLY A C 1
ATOM 1470 O O . GLY A 1 193 ? -23.359 17.469 -5.574 1 98 193 GLY A O 1
ATOM 1471 N N . PRO A 1 194 ? -24.562 17.156 -7.457 1 98.12 194 PRO A N 1
ATOM 1472 C CA . PRO A 1 194 ? -23.625 17.828 -8.352 1 98.12 194 PRO A CA 1
ATOM 1473 C C . PRO A 1 194 ? -23.375 19.281 -7.969 1 98.12 194 PRO A C 1
ATOM 1475 O O . PRO A 1 194 ? -22.281 19.812 -8.18 1 98.12 194 PRO A O 1
ATOM 1478 N N . THR A 1 195 ? -24.375 19.922 -7.387 1 98.19 195 THR A N 1
ATOM 1479 C CA . THR A 1 195 ? -24.219 21.312 -6.98 1 98.19 195 THR A CA 1
ATOM 1480 C C . THR A 1 195 ? -23.125 21.438 -5.914 1 98.19 195 THR A C 1
ATOM 1482 O O . THR A 1 195 ? -22.25 22.297 -6.008 1 98.19 195 THR A O 1
ATOM 1485 N N . ALA A 1 196 ? -23.125 20.562 -4.957 1 98.44 196 ALA A N 1
ATOM 1486 C CA . ALA A 1 196 ? -22.125 20.562 -3.9 1 98.44 196 ALA A CA 1
ATOM 1487 C C . ALA A 1 196 ? -20.75 20.219 -4.457 1 98.44 196 ALA A C 1
ATOM 1489 O O . ALA A 1 196 ? -19.75 20.875 -4.113 1 98.44 196 ALA A O 1
ATOM 1490 N N . VAL A 1 197 ? -20.688 19.25 -5.352 1 98.62 197 VAL A N 1
ATOM 1491 C CA . VAL A 1 197 ? -19.438 18.828 -5.961 1 98.62 197 VAL A CA 1
ATOM 1492 C C . VAL A 1 197 ? -18.828 19.984 -6.75 1 98.62 197 VAL A C 1
ATOM 1494 O O . VAL A 1 197 ? -17.641 20.281 -6.621 1 98.62 197 VAL A O 1
ATOM 1497 N N . ASN A 1 198 ? -19.641 20.672 -7.512 1 98.12 198 ASN A N 1
ATOM 1498 C CA . ASN A 1 198 ? -19.188 21.75 -8.359 1 98.12 198 ASN A CA 1
ATOM 1499 C C . ASN A 1 198 ? -18.75 22.969 -7.539 1 98.12 198 ASN A C 1
ATOM 1501 O O . ASN A 1 198 ? -17.938 23.781 -7.992 1 98.12 198 ASN A O 1
ATOM 1505 N N . ALA A 1 199 ? -19.312 23.094 -6.324 1 98 199 ALA A N 1
ATOM 1506 C CA . ALA A 1 199 ? -18.969 24.219 -5.449 1 98 199 ALA A CA 1
ATOM 1507 C C . ALA A 1 199 ? -17.672 23.953 -4.703 1 98 199 ALA A C 1
ATOM 1509 O O . ALA A 1 199 ? -16.812 24.828 -4.609 1 98 199 ALA A O 1
ATOM 1510 N N . ILE A 1 200 ? -17.484 22.766 -4.246 1 98.81 200 ILE A N 1
ATOM 1511 C CA . ILE A 1 200 ? -16.359 22.516 -3.354 1 98.81 200 ILE A CA 1
ATOM 1512 C C . ILE A 1 200 ? -15.078 22.344 -4.172 1 98.81 200 ILE A C 1
ATOM 1514 O O . ILE A 1 200 ? -13.977 22.656 -3.703 1 98.81 200 ILE A O 1
ATOM 1518 N N . LYS A 1 201 ? -15.164 21.812 -5.41 1 98.5 201 LYS A N 1
ATOM 1519 C CA . LYS A 1 201 ? -14 21.5 -6.227 1 98.5 201 LYS A CA 1
ATOM 1520 C C . LYS A 1 201 ? -13.109 22.719 -6.414 1 98.5 201 LYS A C 1
ATOM 1522 O O . LYS A 1 201 ? -11.922 22.688 -6.094 1 98.5 201 LYS A O 1
ATOM 1527 N N . PRO A 1 202 ? -13.664 23.891 -6.871 1 98.38 202 PRO A N 1
ATOM 1528 C CA . PRO A 1 202 ? -12.797 25.078 -6.984 1 98.38 202 PRO A CA 1
ATOM 1529 C C . PRO A 1 202 ? -12.352 25.609 -5.629 1 98.38 202 PRO A C 1
ATOM 1531 O O . PRO A 1 202 ? -11.273 26.203 -5.516 1 98.38 202 PRO A O 1
ATOM 1534 N N . ALA A 1 203 ? -13.148 25.422 -4.555 1 98.81 203 ALA A N 1
ATOM 1535 C CA . ALA A 1 203 ? -12.75 25.828 -3.215 1 98.81 203 ALA A CA 1
ATOM 1536 C C . ALA A 1 203 ? -11.508 25.078 -2.75 1 98.81 203 ALA A C 1
ATOM 1538 O O . ALA A 1 203 ? -10.586 25.672 -2.184 1 98.81 203 ALA A O 1
ATOM 1539 N N . LEU A 1 204 ? -11.516 23.781 -3.031 1 98.94 204 LEU A N 1
ATOM 1540 C CA . LEU A 1 204 ? -10.352 22.953 -2.701 1 98.94 204 LEU A CA 1
ATOM 1541 C C . LEU A 1 204 ? -9.109 23.438 -3.447 1 98.94 204 LEU A C 1
ATOM 1543 O O . LEU A 1 204 ? -8.039 23.578 -2.857 1 98.94 204 LEU A O 1
ATOM 1547 N N . ALA A 1 205 ? -9.281 23.719 -4.75 1 98.88 205 ALA A N 1
ATOM 1548 C CA . ALA A 1 205 ? -8.164 24.188 -5.566 1 98.88 205 ALA A CA 1
ATOM 1549 C C . ALA A 1 205 ? -7.613 25.516 -5.039 1 98.88 205 ALA A C 1
ATOM 1551 O O . ALA A 1 205 ? -6.398 25.688 -4.945 1 98.88 205 ALA A O 1
ATOM 1552 N N . ASP A 1 206 ? -8.477 26.391 -4.691 1 98.94 206 ASP A N 1
ATOM 1553 C CA . ASP A 1 206 ? -8.07 27.703 -4.191 1 98.94 206 ASP A CA 1
ATOM 1554 C C . ASP A 1 206 ? -7.367 27.594 -2.844 1 98.94 206 ASP A C 1
ATOM 1556 O O . ASP A 1 206 ? -6.309 28.188 -2.639 1 98.94 206 ASP A O 1
ATOM 1560 N N . TYR A 1 207 ? -7.965 26.844 -1.91 1 98.94 207 TYR A N 1
ATOM 1561 C CA . TYR A 1 207 ? -7.34 26.641 -0.61 1 98.94 207 TYR A CA 1
ATOM 1562 C C . TYR A 1 207 ? -5.918 26.109 -0.767 1 98.94 207 TYR A C 1
ATOM 1564 O O . TYR A 1 207 ? -4.98 26.641 -0.157 1 98.94 207 TYR A O 1
ATOM 1572 N N . ASN A 1 208 ? -5.758 25.047 -1.6 1 98.94 208 ASN A N 1
ATOM 1573 C CA . ASN A 1 208 ? -4.465 24.406 -1.791 1 98.94 208 ASN A CA 1
ATOM 1574 C C . ASN A 1 208 ? -3.453 25.359 -2.43 1 98.94 208 ASN A C 1
ATOM 1576 O O . ASN A 1 208 ? -2.268 25.312 -2.098 1 98.94 208 ASN A O 1
ATOM 1580 N N . GLN A 1 209 ? -3.914 26.188 -3.346 1 98.88 209 GLN A N 1
ATOM 1581 C CA . GLN A 1 209 ? -3.029 27.172 -3.938 1 98.88 209 GLN A CA 1
ATOM 1582 C C . GLN A 1 209 ? -2.566 28.188 -2.895 1 98.88 209 GLN A C 1
ATOM 1584 O O . GLN A 1 209 ? -1.387 28.547 -2.848 1 98.88 209 GLN A O 1
ATOM 1589 N N . GLN A 1 210 ? -3.422 28.625 -2.035 1 98.94 210 GLN A N 1
ATOM 1590 C CA . GLN A 1 210 ? -3.055 29.594 -1.009 1 98.94 210 GLN A CA 1
ATOM 1591 C C . GLN A 1 210 ? -2.145 28.969 0.043 1 98.94 210 GLN A C 1
ATOM 1593 O O . GLN A 1 210 ? -1.266 29.641 0.59 1 98.94 210 GLN A O 1
ATOM 1598 N N . LEU A 1 211 ? -2.385 27.672 0.308 1 98.94 211 LEU A N 1
ATOM 1599 C CA . LEU A 1 211 ? -1.471 26.969 1.201 1 98.94 211 LEU A CA 1
ATOM 1600 C C . LEU A 1 211 ? -0.052 26.969 0.644 1 98.94 211 LEU A C 1
ATOM 1602 O O . LEU A 1 211 ? 0.904 27.25 1.37 1 98.94 211 LEU A O 1
ATOM 1606 N N . ARG A 1 212 ? 0.115 26.703 -0.661 1 98.81 212 ARG A N 1
ATOM 1607 C CA . ARG A 1 212 ? 1.423 26.719 -1.307 1 98.81 212 ARG A CA 1
ATOM 1608 C C . ARG A 1 212 ? 2.066 28.094 -1.213 1 98.81 212 ARG A C 1
ATOM 1610 O O . ARG A 1 212 ? 3.248 28.219 -0.887 1 98.81 212 ARG A O 1
ATOM 1617 N N . THR A 1 213 ? 1.266 29.094 -1.469 1 98.69 213 THR A N 1
ATOM 1618 C CA . THR A 1 213 ? 1.751 30.469 -1.405 1 98.69 213 THR A CA 1
ATOM 1619 C C . THR A 1 213 ? 2.164 30.828 0.019 1 98.69 213 THR A C 1
ATOM 1621 O O . THR A 1 213 ? 3.203 31.469 0.229 1 98.69 213 THR A O 1
ATOM 1624 N N . THR A 1 214 ? 1.352 30.422 0.945 1 98.62 214 THR A N 1
ATOM 1625 C CA . THR A 1 214 ? 1.631 30.703 2.35 1 98.62 214 THR A CA 1
ATOM 1626 C C . THR A 1 214 ? 2.945 30.047 2.777 1 98.62 214 THR A C 1
ATOM 1628 O O . THR A 1 214 ? 3.771 30.688 3.434 1 98.62 214 THR A O 1
ATOM 1631 N N . ALA A 1 215 ? 3.16 28.781 2.412 1 98.19 215 ALA A N 1
ATOM 1632 C CA . ALA A 1 215 ? 4.398 28.078 2.74 1 98.19 215 ALA A CA 1
ATOM 1633 C C . ALA A 1 215 ? 5.605 28.781 2.129 1 98.19 215 ALA A C 1
ATOM 1635 O O . ALA A 1 215 ? 6.637 28.953 2.787 1 98.19 215 ALA A O 1
ATOM 1636 N N . GLN A 1 216 ? 5.477 29.25 0.902 1 97 216 GLN A N 1
ATOM 1637 C CA . GLN A 1 216 ? 6.551 29.953 0.203 1 97 216 GLN A CA 1
ATOM 1638 C C . GLN A 1 216 ? 6.883 31.266 0.89 1 97 216 GLN A C 1
ATOM 1640 O O . GLN A 1 216 ? 8.055 31.594 1.108 1 97 216 GLN A O 1
ATOM 1645 N N . LYS A 1 217 ? 5.863 32 1.237 1 97.38 217 LYS A N 1
ATOM 1646 C CA . LYS A 1 217 ? 6.059 33.281 1.901 1 97.38 217 LYS A CA 1
ATOM 1647 C C . LYS A 1 217 ? 6.68 33.125 3.281 1 97.38 217 LYS A C 1
ATOM 1649 O O . LYS A 1 217 ? 7.535 33.906 3.693 1 97.38 217 LYS A O 1
ATOM 1654 N N . PHE A 1 218 ? 6.219 32.125 3.943 1 97.19 218 PHE A N 1
ATOM 1655 C CA . PHE A 1 218 ? 6.75 31.828 5.27 1 97.19 218 PHE A CA 1
ATOM 1656 C C . PHE A 1 218 ? 8.242 31.531 5.195 1 97.19 218 PHE A C 1
ATOM 1658 O O . PHE A 1 218 ? 9.023 32.031 6.004 1 97.19 218 PHE A O 1
ATOM 1665 N N . GLN A 1 219 ? 8.617 30.672 4.27 1 94.31 219 GLN A N 1
ATOM 1666 C CA . GLN A 1 219 ? 10.023 30.328 4.078 1 94.31 219 GLN A CA 1
ATOM 1667 C C . GLN A 1 219 ? 10.844 31.578 3.711 1 94.31 219 GLN A C 1
ATOM 1669 O O . GLN A 1 219 ? 11.969 31.734 4.18 1 94.31 219 GLN A O 1
ATOM 1674 N N . ALA A 1 220 ? 10.305 32.438 2.906 1 94.44 220 ALA A N 1
ATOM 1675 C CA . ALA A 1 220 ? 11 33.656 2.467 1 94.44 220 ALA A CA 1
ATOM 1676 C C . ALA A 1 220 ? 11.172 34.625 3.623 1 94.44 220 ALA A C 1
ATOM 1678 O O . ALA A 1 220 ? 12.172 35.344 3.689 1 94.44 220 ALA A O 1
ATOM 1679 N N . LYS A 1 221 ? 10.234 34.625 4.48 1 95.19 221 LYS A N 1
ATOM 1680 C CA . LYS A 1 221 ? 10.242 35.531 5.621 1 95.19 221 LYS A CA 1
ATOM 1681 C C . LYS A 1 221 ? 11.328 35.156 6.625 1 95.19 221 LYS A C 1
ATOM 1683 O O . LYS A 1 221 ? 11.906 36 7.281 1 95.19 221 LYS A O 1
ATOM 1688 N N . HIS A 1 222 ? 11.555 33.906 6.75 1 93.31 222 HIS A N 1
ATOM 1689 C CA . HIS A 1 222 ? 12.5 33.406 7.73 1 93.31 222 HIS A CA 1
ATOM 1690 C C . HIS A 1 222 ? 13.672 32.719 7.051 1 93.31 222 HIS A C 1
ATOM 1692 O O . HIS A 1 222 ? 13.57 31.547 6.652 1 93.31 222 HIS A O 1
ATOM 1698 N N . LYS A 1 223 ? 14.828 33.281 7.051 1 87.56 223 LYS A N 1
ATOM 1699 C CA . LYS A 1 223 ? 15.969 32.844 6.254 1 87.56 223 LYS A CA 1
ATOM 1700 C C . LYS A 1 223 ? 16.578 31.562 6.82 1 87.56 223 LYS A C 1
ATOM 1702 O O . LYS A 1 223 ? 17.328 30.875 6.133 1 87.56 223 LYS A O 1
ATOM 1707 N N . ASP A 1 224 ? 16.219 31.234 8.117 1 93.12 224 ASP A N 1
ATOM 1708 C CA . ASP A 1 224 ? 16.859 30.062 8.719 1 93.12 224 ASP A CA 1
ATOM 1709 C C . ASP A 1 224 ? 15.898 28.875 8.75 1 93.12 224 ASP A C 1
ATOM 1711 O O . ASP A 1 224 ? 16.156 27.875 9.445 1 93.12 224 ASP A O 1
ATOM 1715 N N . ILE A 1 225 ? 14.789 29 8.023 1 91.56 225 ILE A N 1
ATOM 1716 C CA . ILE A 1 225 ? 13.953 27.828 7.785 1 91.56 225 ILE A CA 1
ATOM 1717 C C . ILE A 1 225 ? 14.695 26.828 6.902 1 91.56 225 ILE A C 1
ATOM 1719 O O . ILE A 1 225 ? 15.25 27.203 5.863 1 91.56 225 ILE A O 1
ATOM 1723 N N . ASN A 1 226 ? 14.766 25.578 7.414 1 87.94 226 ASN A N 1
ATOM 1724 C CA . ASN A 1 226 ? 15.453 24.516 6.68 1 87.94 226 ASN A CA 1
ATOM 1725 C C . ASN A 1 226 ? 14.617 24.016 5.508 1 87.94 226 ASN A C 1
ATOM 1727 O O . ASN A 1 226 ? 15.133 23.844 4.402 1 87.94 226 ASN A O 1
ATOM 1731 N N . THR A 1 227 ? 13.414 23.734 5.812 1 89.94 227 THR A N 1
ATOM 1732 C CA . THR A 1 227 ? 12.516 23.266 4.766 1 89.94 227 THR A CA 1
ATOM 1733 C C . THR A 1 227 ? 11.07 23.625 5.09 1 89.94 227 THR A C 1
ATOM 1735 O O . THR A 1 227 ? 10.664 23.609 6.25 1 89.94 227 THR A O 1
ATOM 1738 N N . ALA A 1 228 ? 10.344 24.078 4.113 1 94.56 228 ALA A N 1
ATOM 1739 C CA . ALA A 1 228 ? 8.891 24.219 4.121 1 94.56 228 ALA A CA 1
ATOM 1740 C C . ALA A 1 228 ? 8.273 23.594 2.875 1 94.56 228 ALA A C 1
ATOM 1742 O O . ALA A 1 228 ? 8 24.297 1.89 1 94.56 228 ALA A O 1
ATOM 1743 N N . ILE A 1 229 ? 8.008 22.281 2.945 1 96.19 229 ILE A N 1
ATOM 1744 C CA . ILE A 1 229 ? 7.547 21.5 1.802 1 96.19 229 ILE A CA 1
ATOM 1745 C C . ILE A 1 229 ? 6.023 21.391 1.83 1 96.19 229 ILE A C 1
ATOM 1747 O O . ILE A 1 229 ? 5.43 21.188 2.891 1 96.19 229 ILE A O 1
ATOM 1751 N N . VAL A 1 230 ? 5.434 21.672 0.693 1 98.44 230 VAL A N 1
ATOM 1752 C CA . VAL A 1 230 ? 4.02 21.344 0.527 1 98.44 230 VAL A CA 1
ATOM 1753 C C . VAL A 1 230 ? 3.887 20.062 -0.296 1 98.44 230 VAL A C 1
ATOM 1755 O O . VAL A 1 230 ? 4.16 20.062 -1.498 1 98.44 230 VAL A O 1
ATOM 1758 N N . PHE A 1 231 ? 3.537 19 0.342 1 98.69 231 PHE A N 1
ATOM 1759 C CA . PHE A 1 231 ? 3.244 17.75 -0.35 1 98.69 231 PHE A CA 1
ATOM 1760 C C . PHE A 1 231 ? 1.828 17.766 -0.912 1 98.69 231 PHE A C 1
ATOM 1762 O O . PHE A 1 231 ? 0.865 18 -0.177 1 98.69 231 PHE A O 1
ATOM 1769 N N . ASP A 1 232 ? 1.675 17.531 -2.219 1 98.81 232 ASP A N 1
ATOM 1770 C CA . ASP A 1 232 ? 0.367 17.484 -2.863 1 98.81 232 ASP A CA 1
ATOM 1771 C C . ASP A 1 232 ? -0.264 16.094 -2.744 1 98.81 232 ASP A C 1
ATOM 1773 O O . ASP A 1 232 ? 0.198 15.148 -3.371 1 98.81 232 ASP A O 1
ATOM 1777 N N . THR A 1 233 ? -1.353 15.992 -2.029 1 98.88 233 THR A N 1
ATOM 1778 C CA . THR A 1 233 ? -1.993 14.703 -1.785 1 98.88 233 THR A CA 1
ATOM 1779 C C . THR A 1 233 ? -2.854 14.297 -2.977 1 98.88 233 THR A C 1
ATOM 1781 O O . THR A 1 233 ? -3.178 13.117 -3.141 1 98.88 233 THR A O 1
ATOM 1784 N N . GLN A 1 234 ? -3.217 15.242 -3.773 1 98.69 234 GLN A N 1
ATOM 1785 C CA . GLN A 1 234 ? -4.273 15.055 -4.762 1 98.69 234 GLN A CA 1
ATOM 1786 C C . GLN A 1 234 ? -3.877 14.008 -5.797 1 98.69 234 GLN A C 1
ATOM 1788 O O . GLN A 1 234 ? -4.676 13.141 -6.148 1 98.69 234 GLN A O 1
ATOM 1793 N N . PRO A 1 235 ? -2.648 14.039 -6.305 1 98.69 235 PRO A N 1
ATOM 1794 C CA . PRO A 1 235 ? -2.305 13.023 -7.309 1 98.69 235 PRO A CA 1
ATOM 1795 C C . PRO A 1 235 ? -2.41 11.602 -6.773 1 98.69 235 PRO A C 1
ATOM 1797 O O . PRO A 1 235 ? -2.859 10.703 -7.484 1 98.69 235 PRO A O 1
ATOM 1800 N N . VAL A 1 236 ? -2.012 11.328 -5.523 1 98.81 236 VAL A N 1
ATOM 1801 C CA . VAL A 1 236 ? -2.104 9.992 -4.949 1 98.81 236 VAL A CA 1
ATOM 1802 C C . VAL A 1 236 ? -3.568 9.57 -4.855 1 98.81 236 VAL A C 1
ATOM 1804 O O . VAL A 1 236 ? -3.947 8.5 -5.344 1 98.81 236 VAL A O 1
ATOM 1807 N N . PHE A 1 237 ? -4.43 10.461 -4.312 1 98.88 237 PHE A N 1
ATOM 1808 C CA . PHE A 1 237 ? -5.852 10.164 -4.18 1 98.88 237 PHE A CA 1
ATOM 1809 C C . PHE A 1 237 ? -6.484 9.93 -5.547 1 98.88 237 PHE A C 1
ATOM 1811 O O . PHE A 1 237 ? -7.172 8.93 -5.754 1 98.88 237 PHE A O 1
ATOM 1818 N N . ASN A 1 238 ? -6.23 10.836 -6.457 1 98.81 238 ASN A N 1
ATOM 1819 C CA . ASN A 1 238 ? -6.879 10.773 -7.762 1 98.81 238 ASN A CA 1
ATOM 1820 C C . ASN A 1 238 ? -6.461 9.523 -8.531 1 98.81 238 ASN A C 1
ATOM 1822 O O . ASN A 1 238 ? -7.289 8.875 -9.18 1 98.81 238 ASN A O 1
ATOM 1826 N N . THR A 1 239 ? -5.207 9.148 -8.469 1 98.75 239 THR A N 1
ATOM 1827 C CA . THR A 1 239 ? -4.754 7.961 -9.188 1 98.75 239 THR A CA 1
ATOM 1828 C C . THR A 1 239 ? -5.395 6.703 -8.602 1 98.75 239 THR A C 1
ATOM 1830 O O . THR A 1 239 ? -5.836 5.824 -9.344 1 98.75 239 THR A O 1
ATOM 1833 N N . LEU A 1 240 ? -5.449 6.605 -7.281 1 98.75 240 LEU A N 1
ATOM 1834 C CA . LEU A 1 240 ? -6.094 5.461 -6.648 1 98.75 240 LEU A CA 1
ATOM 1835 C C . LEU A 1 240 ? -7.574 5.395 -7.02 1 98.75 240 LEU A C 1
ATOM 1837 O O . LEU A 1 240 ? -8.078 4.332 -7.379 1 98.75 240 LEU A O 1
ATOM 1841 N N . LEU A 1 241 ? -8.227 6.562 -6.98 1 98.81 241 LEU A N 1
ATOM 1842 C CA . LEU A 1 241 ? -9.656 6.605 -7.262 1 98.81 241 LEU A CA 1
ATOM 1843 C C . LEU A 1 241 ? -9.93 6.309 -8.734 1 98.81 241 LEU A C 1
ATOM 1845 O O . LEU A 1 241 ? -10.883 5.598 -9.055 1 98.81 241 LEU A O 1
ATOM 1849 N N . ASP A 1 242 ? -9.102 6.84 -9.625 1 98.62 242 ASP A N 1
ATOM 1850 C CA . ASP A 1 242 ? -9.266 6.637 -11.062 1 98.62 242 ASP A CA 1
ATOM 1851 C C . ASP A 1 242 ? -8.992 5.188 -11.453 1 98.62 242 ASP A C 1
ATOM 1853 O O . ASP A 1 242 ? -9.406 4.734 -12.523 1 98.62 242 ASP A O 1
ATOM 1857 N N . ASN A 1 243 ? -8.266 4.441 -10.625 1 98.56 243 ASN A N 1
ATOM 1858 C CA . ASN A 1 243 ? -7.91 3.051 -10.875 1 98.56 243 ASN A CA 1
ATOM 1859 C C . ASN A 1 243 ? -8.391 2.137 -9.758 1 98.56 243 ASN A C 1
ATOM 1861 O O . ASN A 1 243 ? -7.707 1.175 -9.398 1 98.56 243 ASN A O 1
ATOM 1865 N N . ALA A 1 244 ? -9.5 2.471 -9.18 1 98.31 244 ALA A N 1
ATOM 1866 C CA . ALA A 1 244 ? -10.008 1.808 -7.984 1 98.31 244 ALA A CA 1
ATOM 1867 C C . ALA A 1 244 ? -10.172 0.307 -8.211 1 98.31 244 ALA A C 1
ATOM 1869 O O . ALA A 1 244 ? -9.719 -0.503 -7.398 1 98.31 244 ALA A O 1
ATOM 1870 N N . LYS A 1 245 ? -10.719 -0.116 -9.305 1 96.81 245 LYS A N 1
ATOM 1871 C CA . LYS A 1 245 ? -10.914 -1.532 -9.602 1 96.81 245 LYS A CA 1
ATOM 1872 C C . LYS A 1 245 ? -9.578 -2.254 -9.742 1 96.81 245 LYS A C 1
ATOM 1874 O O . LYS A 1 245 ? -9.406 -3.361 -9.234 1 96.81 245 LYS A O 1
ATOM 1879 N N . THR A 1 246 ? -8.648 -1.587 -10.391 1 97.75 246 THR A N 1
ATOM 1880 C CA . THR A 1 246 ? -7.316 -2.148 -10.594 1 97.75 246 THR A CA 1
ATOM 1881 C C . THR A 1 246 ? -6.648 -2.447 -9.258 1 97.75 246 THR A C 1
ATOM 1883 O O . THR A 1 246 ? -6.023 -3.496 -9.086 1 97.75 246 THR A O 1
ATOM 1886 N N . PHE A 1 247 ? -6.855 -1.601 -8.266 1 97.62 247 PHE A N 1
ATOM 1887 C CA . PHE A 1 247 ? -6.16 -1.727 -6.988 1 97.62 247 PHE A CA 1
ATOM 1888 C C . PHE A 1 247 ? -7.004 -2.51 -5.988 1 97.62 247 PHE A C 1
ATOM 1890 O O . PHE A 1 247 ? -6.613 -2.67 -4.828 1 97.62 247 PHE A O 1
ATOM 1897 N N . GLY A 1 248 ? -8.172 -2.922 -6.426 1 96.44 248 GLY A N 1
ATOM 1898 C CA . GLY A 1 248 ? -8.922 -3.85 -5.598 1 96.44 248 GLY A CA 1
ATOM 1899 C C . GLY A 1 248 ? -9.922 -3.158 -4.688 1 96.44 248 GLY A C 1
ATOM 1900 O O . GLY A 1 248 ? -10.359 -3.734 -3.691 1 96.44 248 GLY A O 1
ATOM 1901 N N . TYR A 1 249 ? -10.258 -1.915 -4.98 1 98.06 249 TYR A N 1
ATOM 1902 C CA . TYR A 1 249 ? -11.328 -1.278 -4.215 1 98.06 249 TYR A CA 1
ATOM 1903 C C . TYR A 1 249 ? -12.695 -1.686 -4.746 1 98.06 249 TYR A C 1
ATOM 1905 O O . TYR A 1 249 ? -12.992 -1.483 -5.926 1 98.06 249 TYR A O 1
ATOM 1913 N N . VAL A 1 250 ? -13.539 -2.193 -3.855 1 97.06 250 VAL A N 1
ATOM 1914 C CA . VAL A 1 250 ? -14.852 -2.689 -4.262 1 97.06 250 VAL A CA 1
ATOM 1915 C C . VAL A 1 250 ? -15.82 -1.52 -4.422 1 97.06 250 VAL A C 1
ATOM 1917 O O . VAL A 1 250 ? -16.859 -1.654 -5.059 1 97.06 250 VAL A O 1
ATOM 1920 N N . ASN A 1 251 ? -15.5 -0.42 -3.754 1 93.5 251 ASN A N 1
ATOM 1921 C CA . ASN A 1 251 ? -16.297 0.804 -3.775 1 93.5 251 ASN A CA 1
ATOM 1922 C C . ASN A 1 251 ? -15.422 2.039 -3.555 1 93.5 251 ASN A C 1
ATOM 1924 O O . ASN A 1 251 ? -14.68 2.113 -2.576 1 93.5 251 ASN A O 1
ATOM 1928 N N . SER A 1 252 ? -15.516 3 -4.523 1 93.62 252 SER A N 1
ATOM 1929 C CA . SER A 1 252 ? -14.688 4.195 -4.391 1 93.62 252 SER A CA 1
ATOM 1930 C C . SER A 1 252 ? -15.547 5.453 -4.289 1 93.62 252 SER A C 1
ATOM 1932 O O . SER A 1 252 ? -15.031 6.555 -4.098 1 93.62 252 SER A O 1
ATOM 1934 N N . THR A 1 253 ? -16.875 5.316 -4.379 1 97.06 253 THR A N 1
ATOM 1935 C CA . THR A 1 253 ? -17.766 6.465 -4.305 1 97.06 253 THR A CA 1
ATOM 1936 C C . THR A 1 253 ? -18.672 6.371 -3.078 1 97.06 253 THR A C 1
ATOM 1938 O O . THR A 1 253 ? -19.344 7.34 -2.717 1 97.06 253 THR A O 1
ATOM 1941 N N . GLY A 1 254 ? -18.734 5.23 -2.506 1 97.69 254 GLY A N 1
ATOM 1942 C CA . GLY A 1 254 ? -19.5 4.965 -1.303 1 97.69 254 GLY A CA 1
ATOM 1943 C C . GLY A 1 254 ? -18.703 4.238 -0.234 1 97.69 254 GLY A C 1
ATOM 1944 O O . GLY A 1 254 ? -17.469 4.281 -0.231 1 97.69 254 GLY A O 1
ATOM 1945 N N . PHE A 1 255 ? -19.391 3.742 0.781 1 98.06 255 PHE A N 1
ATOM 1946 C CA . PHE A 1 255 ? -18.812 2.994 1.89 1 98.06 255 PHE A CA 1
ATOM 1947 C C . PHE A 1 255 ? -19.797 1.972 2.432 1 98.06 255 PHE A C 1
ATOM 1949 O O . PHE A 1 255 ? -20.953 1.949 2.021 1 98.06 255 PHE A O 1
ATOM 1956 N N . CYS A 1 256 ? -19.312 1.029 3.182 1 98.06 256 CYS A N 1
ATOM 1957 C CA . CYS A 1 256 ? -20.203 0.088 3.857 1 98.06 256 CYS A CA 1
ATOM 1958 C C . CYS A 1 256 ? -20.641 0.631 5.211 1 98.06 256 CYS A C 1
ATOM 1960 O O . CYS A 1 256 ? -19.812 0.87 6.09 1 98.06 256 CYS A O 1
ATOM 1962 N N . GLU A 1 257 ? -21.922 0.744 5.441 1 97.94 257 GLU A N 1
ATOM 1963 C CA . GLU A 1 257 ? -22.469 1.336 6.656 1 97.94 257 GLU A CA 1
ATOM 1964 C C . GLU A 1 257 ? -22.031 0.557 7.895 1 97.94 257 GLU A C 1
ATOM 1966 O O . GLU A 1 257 ? -21.812 1.143 8.953 1 97.94 257 GLU A O 1
ATOM 1971 N N . ALA A 1 258 ? -21.844 -0.711 7.723 1 97.75 258 ALA A N 1
ATOM 1972 C CA . ALA A 1 258 ? -21.469 -1.559 8.852 1 97.75 258 ALA A CA 1
ATOM 1973 C C . ALA A 1 258 ? -20.094 -1.176 9.391 1 97.75 258 ALA A C 1
ATOM 1975 O O . ALA A 1 258 ? -19.766 -1.48 10.539 1 97.75 258 ALA A O 1
ATOM 1976 N N . TYR A 1 259 ? -19.281 -0.469 8.578 1 98.31 259 TYR A N 1
ATOM 1977 C CA . TYR A 1 259 ? -17.891 -0.185 8.945 1 98.31 259 TYR A CA 1
ATOM 1978 C C . TYR A 1 259 ? -17.734 1.266 9.383 1 98.31 259 TYR A C 1
ATOM 1980 O O . TYR A 1 259 ? -16.672 1.661 9.859 1 98.31 259 TYR A O 1
ATOM 1988 N N . GLN A 1 260 ? -18.75 2.09 9.328 1 97.75 260 GLN A N 1
ATOM 1989 C CA . GLN A 1 260 ? -18.625 3.545 9.305 1 97.75 260 GLN A CA 1
ATOM 1990 C C . GLN A 1 260 ? -17.984 4.066 10.586 1 97.75 260 GLN A C 1
ATOM 1992 O O . GLN A 1 260 ? -17.391 5.145 10.594 1 97.75 260 GLN A O 1
ATOM 1997 N N . ASN A 1 261 ? -18.047 3.285 11.664 1 96.69 261 ASN A N 1
ATOM 1998 C CA . ASN A 1 261 ? -17.5 3.744 12.93 1 96.69 261 ASN A CA 1
ATOM 1999 C C . ASN A 1 261 ? -16.234 2.963 13.312 1 96.69 261 ASN A C 1
ATOM 2001 O O . ASN A 1 261 ? -15.797 3.012 14.461 1 96.69 261 ASN A O 1
ATOM 2005 N N . GLY A 1 262 ? -15.719 2.217 12.336 1 97.31 262 GLY A N 1
ATOM 2006 C CA . GLY A 1 262 ? -14.547 1.393 12.602 1 97.31 262 GLY A CA 1
ATOM 2007 C C . GLY A 1 262 ? -14.891 -0.065 12.852 1 97.31 262 GLY A C 1
ATOM 2008 O O . GLY A 1 262 ? -16.062 -0.412 13.031 1 97.31 262 GLY A O 1
ATOM 2009 N N . THR A 1 263 ? -13.867 -0.876 12.742 1 97.06 263 THR A N 1
ATOM 2010 C CA . THR A 1 263 ? -14.023 -2.314 12.93 1 97.06 263 THR A CA 1
ATOM 2011 C C . THR A 1 263 ? -12.977 -2.852 13.898 1 97.06 263 THR A C 1
ATOM 2013 O O . THR A 1 263 ? -11.977 -2.184 14.172 1 97.06 263 THR A O 1
ATOM 2016 N N . PRO A 1 264 ? -13.18 -4.012 14.438 1 93.62 264 PRO A N 1
ATOM 2017 C CA . PRO A 1 264 ? -12.234 -4.578 15.406 1 93.62 264 PRO A CA 1
ATOM 2018 C C . PRO A 1 264 ? -10.867 -4.879 14.789 1 93.62 264 PRO A C 1
ATOM 2020 O O . PRO A 1 264 ? -9.852 -4.848 15.492 1 93.62 264 PRO A O 1
ATOM 2023 N N . SER A 1 265 ? -10.906 -5.191 13.492 1 92.88 265 SER A N 1
ATOM 2024 C CA . SER A 1 265 ? -9.648 -5.477 12.805 1 92.88 265 SER A CA 1
ATOM 2025 C C . SER A 1 265 ? -9.609 -4.809 11.438 1 92.88 265 SER A C 1
ATOM 2027 O O . SER A 1 265 ? -10.648 -4.426 10.891 1 92.88 265 SER A O 1
ATOM 2029 N N . GLN A 1 266 ? -8.406 -4.742 10.875 1 93.5 266 GLN A N 1
ATOM 2030 C CA . GLN A 1 266 ? -8.188 -4.086 9.586 1 93.5 266 GLN A CA 1
ATOM 2031 C C . GLN A 1 266 ? -8.852 -4.863 8.453 1 93.5 266 GLN A C 1
ATOM 2033 O O . GLN A 1 266 ? -9.023 -4.336 7.352 1 93.5 266 GLN A O 1
ATOM 2038 N N . THR A 1 267 ? -9.227 -6.098 8.703 1 91.31 267 THR A N 1
ATOM 2039 C CA . THR A 1 267 ? -9.742 -6.93 7.625 1 91.31 267 THR A CA 1
ATOM 2040 C C . THR A 1 267 ? -11.102 -7.52 8 1 91.31 267 THR A C 1
ATOM 2042 O O . THR A 1 267 ? -11.531 -8.516 7.422 1 91.31 267 THR A O 1
ATOM 2045 N N . THR A 1 268 ? -11.781 -6.918 8.977 1 94.44 268 THR A N 1
ATOM 2046 C CA . THR A 1 268 ? -13.109 -7.363 9.375 1 94.44 268 THR A CA 1
ATOM 2047 C C . THR A 1 268 ? -14.031 -7.441 8.164 1 94.44 268 THR A C 1
ATOM 2049 O O . THR A 1 268 ? -14.023 -6.551 7.309 1 94.44 268 THR A O 1
ATOM 2052 N N . GLN A 1 269 ? -14.773 -8.539 8.078 1 93.81 269 GLN A N 1
ATOM 2053 C CA . GLN A 1 269 ? -15.805 -8.664 7.047 1 93.81 269 GLN A CA 1
ATOM 2054 C C . GLN A 1 269 ? -17.172 -8.914 7.672 1 93.81 269 GLN A C 1
ATOM 2056 O O . GLN A 1 269 ? -17.344 -9.852 8.453 1 93.81 269 GLN A O 1
ATOM 2061 N N . THR A 1 270 ? -18.062 -8.008 7.355 1 93.62 270 THR A N 1
ATOM 2062 C CA . THR A 1 270 ? -19.469 -8.141 7.727 1 93.62 270 THR A CA 1
ATOM 2063 C C . THR A 1 270 ? -20.344 -8.289 6.488 1 93.62 270 THR A C 1
ATOM 2065 O O . THR A 1 270 ? -20.641 -7.309 5.812 1 93.62 270 THR A O 1
ATOM 2068 N N . PRO A 1 271 ? -20.766 -9.562 6.242 1 90.19 271 PRO A N 1
ATOM 2069 C CA . PRO A 1 271 ? -21.609 -9.742 5.059 1 90.19 271 PRO A CA 1
ATOM 2070 C C . PRO A 1 271 ? -22.828 -8.836 5.066 1 90.19 271 PRO A C 1
ATOM 2072 O O . PRO A 1 271 ? -23.406 -8.57 6.129 1 90.19 271 PRO A O 1
ATOM 2075 N N . PRO A 1 272 ? -23.25 -8.305 3.992 1 93.12 272 PRO A N 1
ATOM 2076 C CA . PRO A 1 272 ? -22.781 -8.688 2.656 1 93.12 272 PRO A CA 1
ATOM 2077 C C . PRO A 1 272 ? -21.594 -7.863 2.189 1 93.12 272 PRO A C 1
ATOM 2079 O O . PRO A 1 272 ? -21.172 -7.977 1.035 1 93.12 272 PRO A O 1
ATOM 2082 N N . CYS A 1 273 ? -20.984 -7.074 3.006 1 95.62 273 CYS A N 1
ATOM 2083 C CA . CYS A 1 273 ? -19.844 -6.234 2.619 1 95.62 273 CYS A CA 1
ATOM 2084 C C . CYS A 1 273 ? -18.594 -7.07 2.41 1 95.62 273 CYS A C 1
ATOM 2086 O O . CYS A 1 273 ? -18.406 -8.102 3.064 1 95.62 273 CYS A O 1
ATOM 2088 N N . ALA A 1 274 ? -17.75 -6.609 1.44 1 95.44 274 ALA A N 1
ATOM 2089 C CA . ALA A 1 274 ? -16.375 -7.109 1.364 1 95.44 274 ALA A CA 1
ATOM 2090 C C . ALA A 1 274 ? -15.578 -6.719 2.607 1 95.44 274 ALA A C 1
ATOM 2092 O O . ALA A 1 274 ? -16.047 -5.926 3.428 1 95.44 274 ALA A O 1
ATOM 2093 N N . PRO A 1 275 ? -14.375 -7.359 2.785 1 95.5 275 PRO A N 1
ATOM 2094 C CA . PRO A 1 275 ? -13.555 -6.902 3.904 1 95.5 275 PRO A CA 1
ATOM 2095 C C . PRO A 1 275 ? -13.312 -5.395 3.889 1 95.5 275 PRO A C 1
ATOM 2097 O O . PRO A 1 275 ? -13.156 -4.801 2.816 1 95.5 275 PRO A O 1
ATOM 2100 N N . VAL A 1 276 ? -13.273 -4.797 5.074 1 97.19 276 VAL A N 1
ATOM 2101 C CA . VAL A 1 276 ? -13.188 -3.344 5.207 1 97.19 276 VAL A CA 1
ATOM 2102 C C . VAL A 1 276 ? -11.961 -2.828 4.469 1 97.19 276 VAL A C 1
ATOM 2104 O O . VAL A 1 276 ? -11.984 -1.739 3.893 1 97.19 276 VAL A O 1
ATOM 2107 N N . SER A 1 277 ? -10.875 -3.619 4.352 1 96.44 277 SER A N 1
ATOM 2108 C CA . SER A 1 277 ? -9.625 -3.201 3.719 1 96.44 277 SER A CA 1
ATOM 2109 C C . SER A 1 277 ? -9.812 -2.994 2.219 1 96.44 277 SER A C 1
ATOM 2111 O O . SER A 1 277 ? -8.961 -2.387 1.563 1 96.44 277 SER A O 1
ATOM 2113 N N . ASN A 1 278 ? -10.906 -3.514 1.682 1 96.81 278 ASN A N 1
ATOM 2114 C CA . ASN A 1 278 ? -11.117 -3.467 0.238 1 96.81 278 ASN A CA 1
ATOM 2115 C C . ASN A 1 278 ? -11.961 -2.264 -0.168 1 96.81 278 ASN A C 1
ATOM 2117 O O . ASN A 1 278 ? -12.391 -2.16 -1.319 1 96.81 278 ASN A O 1
ATOM 2121 N N . TYR A 1 279 ? -12.211 -1.367 0.783 1 98 279 TYR A N 1
ATOM 2122 C CA . TYR A 1 279 ? -12.883 -0.102 0.502 1 98 279 TYR A CA 1
ATOM 2123 C C . TYR A 1 279 ? -11.883 1.048 0.464 1 98 279 TYR A C 1
ATOM 2125 O O . TYR A 1 279 ? -10.789 0.947 1.025 1 98 279 TYR A O 1
ATOM 2133 N N . PHE A 1 280 ? -12.305 2.09 -0.3 1 98.69 280 PHE A N 1
ATOM 2134 C CA . PHE A 1 280 ? -11.492 3.301 -0.322 1 98.69 280 PHE A CA 1
ATOM 2135 C C . PHE A 1 280 ? -11.805 4.18 0.883 1 98.69 280 PHE A C 1
ATOM 2137 O O . PHE A 1 280 ? -10.891 4.715 1.519 1 98.69 280 PHE A O 1
ATOM 2144 N N . TRP A 1 281 ? -13.086 4.309 1.174 1 98.88 281 TRP A N 1
ATOM 2145 C CA . TRP A 1 281 ? -13.594 5.137 2.262 1 98.88 281 TRP A CA 1
ATOM 2146 C C . TRP A 1 281 ? -14.148 4.277 3.395 1 98.88 281 TRP A C 1
ATOM 2148 O O . TRP A 1 281 ? -14.953 3.377 3.16 1 98.88 281 TRP A O 1
ATOM 2158 N N . LEU A 1 282 ? -13.727 4.57 4.625 1 98.62 282 LEU A N 1
ATOM 2159 C CA . LEU A 1 282 ? -14.289 3.904 5.797 1 98.62 282 LEU A CA 1
ATOM 2160 C C . LEU A 1 282 ? -15.742 4.305 6 1 98.62 282 LEU A C 1
ATOM 2162 O O . LEU A 1 282 ? -16.578 3.48 6.395 1 98.62 282 LEU A O 1
ATOM 2166 N N . ASN A 1 283 ? -15.992 5.539 5.777 1 98.69 283 ASN A N 1
ATOM 2167 C CA . ASN A 1 283 ? -17.297 6.191 5.918 1 98.69 283 ASN A CA 1
ATOM 2168 C C . ASN A 1 283 ? -17.453 7.344 4.93 1 98.69 283 ASN A C 1
ATOM 2170 O O . ASN A 1 283 ? -16.875 7.316 3.84 1 98.69 283 ASN A O 1
ATOM 2174 N N . SER A 1 284 ? -18.219 8.32 5.301 1 98.38 284 SER A N 1
ATOM 2175 C CA . SER A 1 284 ? -18.578 9.32 4.305 1 98.38 284 SER A CA 1
ATOM 2176 C C . SER A 1 284 ? -17.391 10.195 3.943 1 98.38 284 SER A C 1
ATOM 2178 O O . SER A 1 284 ? -17.422 10.906 2.934 1 98.38 284 SER A O 1
ATOM 2180 N N . LEU A 1 285 ? -16.219 10.07 4.719 1 98.69 285 LEU A N 1
ATOM 2181 C CA . LEU A 1 285 ? -15.227 11.102 4.469 1 98.69 285 LEU A CA 1
ATOM 2182 C C . LEU A 1 285 ? -13.812 10.555 4.664 1 98.69 285 LEU A C 1
ATOM 2184 O O . LEU A 1 285 ? -12.844 11.141 4.176 1 98.69 285 LEU A O 1
ATOM 2188 N N . HIS A 1 286 ? -13.648 9.453 5.383 1 98.88 286 HIS A N 1
ATOM 2189 C CA . HIS A 1 286 ? -12.328 9.055 5.855 1 98.88 286 HIS A CA 1
ATOM 2190 C C . HIS A 1 286 ? -11.758 7.922 5.004 1 98.88 286 HIS A C 1
ATOM 2192 O O . HIS A 1 286 ? -12.328 6.828 4.953 1 98.88 286 HIS A O 1
ATOM 2198 N N . PRO A 1 287 ? -10.594 8.172 4.305 1 98.81 287 PRO A N 1
ATOM 2199 C CA . PRO A 1 287 ? -9.953 7.082 3.562 1 98.81 287 PRO A CA 1
ATOM 2200 C C . PRO A 1 287 ? -9.367 6.008 4.477 1 98.81 287 PRO A C 1
ATOM 2202 O O . PRO A 1 287 ? -8.922 6.312 5.586 1 98.81 287 PRO A O 1
ATOM 2205 N N . LEU A 1 288 ? -9.289 4.816 4.012 1 98.62 288 LEU A N 1
ATOM 2206 C CA . LEU A 1 288 ? -8.789 3.68 4.777 1 98.62 288 LEU A CA 1
ATOM 2207 C C . LEU A 1 288 ? -7.266 3.664 4.797 1 98.62 288 LEU A C 1
ATOM 2209 O O . LEU A 1 288 ? -6.621 4.422 4.07 1 98.62 288 LEU A O 1
ATOM 2213 N N . PHE A 1 289 ? -6.668 2.777 5.613 1 98.19 289 PHE A N 1
ATOM 2214 C CA . PHE A 1 289 ? -5.23 2.709 5.855 1 98.19 289 PHE A CA 1
ATOM 2215 C C . PHE A 1 289 ? -4.477 2.416 4.562 1 98.19 289 PHE A C 1
ATOM 2217 O O . PHE A 1 289 ? -3.318 2.807 4.414 1 98.19 289 PHE A O 1
ATOM 2224 N N . THR A 1 290 ? -5.129 1.784 3.594 1 98.06 290 THR A N 1
ATOM 2225 C CA . THR A 1 290 ? -4.453 1.471 2.338 1 98.06 290 THR A CA 1
ATOM 2226 C C . THR A 1 290 ? -4.121 2.746 1.571 1 98.06 290 THR A C 1
ATOM 2228 O O . THR A 1 290 ? -3.078 2.828 0.919 1 98.06 290 THR A O 1
ATOM 2231 N N . VAL A 1 291 ? -4.977 3.768 1.689 1 98.69 291 VAL A N 1
ATOM 2232 C CA . VAL A 1 291 ? -4.723 5.07 1.083 1 98.69 291 VAL A CA 1
ATOM 2233 C C . VAL A 1 291 ? -3.629 5.801 1.859 1 98.69 291 VAL A C 1
ATOM 2235 O O . VAL A 1 291 ? -2.691 6.34 1.266 1 98.69 291 VAL A O 1
ATOM 2238 N N . HIS A 1 292 ? -3.725 5.746 3.15 1 98.75 292 HIS A N 1
ATOM 2239 C CA . HIS A 1 292 ? -2.732 6.383 4.012 1 98.75 292 HIS A CA 1
ATOM 2240 C C . HIS A 1 292 ? -1.348 5.785 3.791 1 98.75 292 HIS A C 1
ATOM 2242 O O . HIS A 1 292 ? -0.341 6.492 3.873 1 98.75 292 HIS A O 1
ATOM 2248 N N . ASN A 1 293 ? -1.312 4.512 3.578 1 98.12 293 ASN A N 1
ATOM 2249 C CA . ASN A 1 293 ? -0.034 3.855 3.316 1 98.12 293 ASN A CA 1
ATOM 2250 C C . ASN A 1 293 ? 0.609 4.375 2.033 1 98.12 293 ASN A C 1
ATOM 2252 O O . ASN A 1 293 ? 1.818 4.609 1.992 1 98.12 293 ASN A O 1
ATOM 2256 N N . SER A 1 294 ? -0.164 4.527 0.979 1 98.31 294 SER A N 1
ATOM 2257 C CA . SER A 1 294 ? 0.341 5.094 -0.267 1 98.31 294 SER A CA 1
ATOM 2258 C C . SER A 1 294 ? 0.863 6.512 -0.057 1 98.31 294 SER A C 1
ATOM 2260 O O . SER A 1 294 ? 1.906 6.883 -0.6 1 98.31 294 SER A O 1
ATOM 2262 N N . LEU A 1 295 ? 0.153 7.277 0.744 1 98.69 295 LEU A N 1
ATOM 2263 C CA . LEU A 1 295 ? 0.591 8.633 1.064 1 98.69 295 LEU A CA 1
ATOM 2264 C C . LEU A 1 295 ? 1.92 8.609 1.813 1 98.69 295 LEU A C 1
ATOM 2266 O O . LEU A 1 295 ? 2.828 9.375 1.497 1 98.69 295 LEU A O 1
ATOM 2270 N N . ALA A 1 296 ? 1.998 7.73 2.791 1 98.44 296 ALA A N 1
ATOM 2271 C CA . ALA A 1 296 ? 3.199 7.652 3.617 1 98.44 296 ALA A CA 1
ATOM 2272 C C . ALA A 1 296 ? 4.426 7.312 2.773 1 98.44 296 ALA A C 1
ATOM 2274 O O . ALA A 1 296 ? 5.5 7.883 2.969 1 98.44 296 ALA A O 1
ATOM 2275 N N . LEU A 1 297 ? 4.266 6.363 1.827 1 97.75 297 LEU A N 1
ATOM 2276 C CA . LEU A 1 297 ? 5.363 6.027 0.929 1 97.75 297 LEU A CA 1
ATOM 2277 C C . LEU A 1 297 ? 5.812 7.25 0.136 1 97.75 297 LEU A C 1
ATOM 2279 O O . LEU A 1 297 ? 7.004 7.57 0.105 1 97.75 297 LEU A O 1
ATOM 2283 N N . ALA A 1 298 ? 4.879 7.953 -0.426 1 98.25 298 ALA A N 1
ATOM 2284 C CA . ALA A 1 298 ? 5.195 9.117 -1.25 1 98.25 298 ALA A CA 1
ATOM 2285 C C . ALA A 1 298 ? 5.824 10.227 -0.414 1 98.25 298 ALA A C 1
ATOM 2287 O O . ALA A 1 298 ? 6.777 10.883 -0.851 1 98.25 298 ALA A O 1
ATOM 2288 N N . ILE A 1 299 ? 5.309 10.406 0.777 1 98.12 299 ILE A N 1
ATOM 2289 C CA . ILE A 1 299 ? 5.84 11.422 1.674 1 98.12 299 ILE A CA 1
ATOM 2290 C C . ILE A 1 299 ? 7.27 11.062 2.076 1 98.12 299 ILE A C 1
ATOM 2292 O O . ILE A 1 299 ? 8.148 11.93 2.121 1 98.12 299 ILE A O 1
ATOM 2296 N N . SER A 1 300 ? 7.484 9.789 2.377 1 96.75 300 SER A N 1
ATOM 2297 C CA . SER A 1 300 ? 8.828 9.367 2.764 1 96.75 300 SER A CA 1
ATOM 2298 C C . SER A 1 300 ? 9.844 9.664 1.665 1 96.75 300 SER A C 1
ATOM 2300 O O . SER A 1 300 ? 10.984 10.016 1.949 1 96.75 300 SER A O 1
ATOM 2302 N N . THR A 1 301 ? 9.414 9.523 0.413 1 95.5 301 THR A N 1
ATOM 2303 C CA . THR A 1 301 ? 10.273 9.859 -0.712 1 95.5 301 THR A CA 1
ATOM 2304 C C . THR A 1 301 ? 10.562 11.359 -0.746 1 95.5 301 THR A C 1
ATOM 2306 O O . THR A 1 301 ? 11.719 11.773 -0.878 1 95.5 301 THR A O 1
ATOM 2309 N N . THR A 1 302 ? 9.516 12.133 -0.557 1 95.44 302 THR A N 1
ATOM 2310 C CA . THR A 1 302 ? 9.648 13.586 -0.555 1 95.44 302 THR A CA 1
ATOM 2311 C C . THR A 1 302 ? 10.617 14.039 0.536 1 95.44 302 THR A C 1
ATOM 2313 O O . THR A 1 302 ? 11.414 14.953 0.322 1 95.44 302 THR A O 1
ATOM 2316 N N . LEU A 1 303 ? 10.609 13.375 1.635 1 95.38 303 LEU A N 1
ATOM 2317 C CA . LEU A 1 303 ? 11.422 13.758 2.785 1 95.38 303 LEU A CA 1
ATOM 2318 C C . LEU A 1 303 ? 12.852 13.234 2.637 1 95.38 303 LEU A C 1
ATOM 2320 O O . LEU A 1 303 ? 13.75 13.656 3.365 1 95.38 303 LEU A O 1
ATOM 2324 N N . SER A 1 304 ? 13.086 12.328 1.683 1 92.5 304 SER A N 1
ATOM 2325 C CA . SER A 1 304 ? 14.383 11.656 1.599 1 92.5 304 SER A CA 1
ATOM 2326 C C . SER A 1 304 ? 15.172 12.125 0.379 1 92.5 304 SER A C 1
ATOM 2328 O O . SER A 1 304 ? 16.328 11.75 0.197 1 92.5 304 SER A O 1
ATOM 2330 N N . THR A 1 305 ? 14.562 12.789 -0.567 1 83.75 305 THR A N 1
ATOM 2331 C CA . THR A 1 305 ? 15.219 13.211 -1.798 1 83.75 305 THR A CA 1
ATOM 2332 C C . THR A 1 305 ? 15.156 14.727 -1.95 1 83.75 305 THR A C 1
ATOM 2334 O O . THR A 1 305 ? 14.273 15.375 -1.387 1 83.75 305 THR A O 1
ATOM 2337 N N . MET B 1 1 ? -58.062 -54.906 -15.172 1 36.25 1 MET B N 1
ATOM 2338 C CA . MET B 1 1 ? -57.125 -54.062 -15.891 1 36.25 1 MET B CA 1
ATOM 2339 C C . MET B 1 1 ? -56.469 -53.062 -14.945 1 36.25 1 MET B C 1
ATOM 2341 O O . MET B 1 1 ? -57.094 -52.094 -14.516 1 36.25 1 MET B O 1
ATOM 2345 N N . ILE B 1 2 ? -55.688 -53.594 -13.961 1 46.94 2 ILE B N 1
ATOM 2346 C CA . ILE B 1 2 ? -54.938 -52.906 -12.891 1 46.94 2 ILE B CA 1
ATOM 2347 C C . ILE B 1 2 ? -53.875 -52.031 -13.492 1 46.94 2 ILE B C 1
ATOM 2349 O O . ILE B 1 2 ? -52.969 -52.5 -14.164 1 46.94 2 ILE B O 1
ATOM 2353 N N . GLY B 1 3 ? -54.219 -50.781 -13.836 1 41.62 3 GLY B N 1
ATOM 2354 C CA . GLY B 1 3 ? -53.312 -49.781 -14.375 1 41.62 3 GLY B CA 1
ATOM 2355 C C . GLY B 1 3 ? -52.156 -49.5 -13.453 1 41.62 3 GLY B C 1
ATOM 2356 O O . GLY B 1 3 ? -52.344 -49.188 -12.281 1 41.62 3 GLY B O 1
ATOM 2357 N N . LEU B 1 4 ? -51 -50.094 -13.719 1 41.03 4 LEU B N 1
ATOM 2358 C CA . LEU B 1 4 ? -49.719 -49.812 -13.062 1 41.03 4 LEU B CA 1
ATOM 2359 C C . LEU B 1 4 ? -49.312 -48.375 -13.242 1 41.03 4 LEU B C 1
ATOM 2361 O O . LEU B 1 4 ? -49.094 -47.906 -14.367 1 41.03 4 LEU B O 1
ATOM 2365 N N . ARG B 1 5 ? -49.906 -47.406 -12.344 1 51.66 5 ARG B N 1
ATOM 2366 C CA . ARG B 1 5 ? -49.375 -46.031 -12.32 1 51.66 5 ARG B CA 1
ATOM 2367 C C . ARG B 1 5 ? -47.875 -46.031 -12.117 1 51.66 5 ARG B C 1
ATOM 2369 O O . ARG B 1 5 ? -47.375 -46.594 -11.148 1 51.66 5 ARG B O 1
ATOM 2376 N N . SER B 1 6 ? -47.125 -45.906 -13.227 1 42.41 6 SER B N 1
ATOM 2377 C CA . SER B 1 6 ? -45.688 -45.719 -13.188 1 42.41 6 SER B CA 1
ATOM 2378 C C . SER B 1 6 ? -45.312 -44.5 -12.344 1 42.41 6 SER B C 1
ATOM 2380 O O . SER B 1 6 ? -45.812 -43.406 -12.562 1 42.41 6 SER B O 1
ATOM 2382 N N . ILE B 1 7 ? -44.906 -44.75 -11.172 1 50.59 7 ILE B N 1
ATOM 2383 C CA . ILE B 1 7 ? -44.344 -43.688 -10.344 1 50.59 7 ILE B CA 1
ATOM 2384 C C . ILE B 1 7 ? -43 -43.219 -10.938 1 50.59 7 ILE B C 1
ATOM 2386 O O . ILE B 1 7 ? -42.062 -44 -11.062 1 50.59 7 ILE B O 1
ATOM 2390 N N . PHE B 1 8 ? -43.062 -42.188 -11.758 1 49.47 8 PHE B N 1
ATOM 2391 C CA . PHE B 1 8 ? -41.844 -41.5 -12.18 1 49.47 8 PHE B CA 1
ATOM 2392 C C . PHE B 1 8 ? -41.156 -40.875 -10.984 1 49.47 8 PHE B C 1
ATOM 2394 O O . PHE B 1 8 ? -41.719 -40.062 -10.258 1 49.47 8 PHE B O 1
ATOM 2401 N N . VAL B 1 9 ? -40.188 -41.5 -10.414 1 44.97 9 VAL B N 1
ATOM 2402 C CA . VAL B 1 9 ? -39.312 -40.906 -9.414 1 44.97 9 VAL B CA 1
ATOM 2403 C C . VAL B 1 9 ? -38.469 -39.812 -10.062 1 44.97 9 VAL B C 1
ATOM 2405 O O . VAL B 1 9 ? -37.656 -40.094 -10.945 1 44.97 9 VAL B O 1
ATOM 2408 N N . ALA B 1 10 ? -38.969 -38.594 -9.984 1 52.84 10 ALA B N 1
ATOM 2409 C CA . ALA B 1 10 ? -38.125 -37.438 -10.32 1 52.84 10 ALA B CA 1
ATOM 2410 C C . ALA B 1 10 ? -36.875 -37.438 -9.469 1 52.84 10 ALA B C 1
ATOM 2412 O O . ALA B 1 10 ? -36.938 -37.312 -8.242 1 52.84 10 ALA B O 1
ATOM 2413 N N . SER B 1 11 ? -35.781 -38.125 -9.906 1 42.72 11 SER B N 1
ATOM 2414 C CA . SER B 1 11 ? -34.5 -37.938 -9.273 1 42.72 11 SER B CA 1
ATOM 2415 C C . SER B 1 11 ? -34.125 -36.438 -9.273 1 42.72 11 SER B C 1
ATOM 2417 O O . SER B 1 11 ? -34 -35.844 -10.336 1 42.72 11 SER B O 1
ATOM 2419 N N . LEU B 1 12 ? -34.406 -35.719 -8.32 1 46.06 12 LEU B N 1
ATOM 2420 C CA . LEU B 1 12 ? -33.844 -34.406 -8.156 1 46.06 12 LEU B CA 1
ATOM 2421 C C . LEU B 1 12 ? -32.344 -34.469 -8.086 1 46.06 12 LEU B C 1
ATOM 2423 O O . LEU B 1 12 ? -31.781 -35 -7.133 1 46.06 12 LEU B O 1
ATOM 2427 N N . ALA B 1 13 ? -31.656 -34.438 -9.242 1 46.72 13 ALA B N 1
ATOM 2428 C CA . ALA B 1 13 ? -30.234 -34.156 -9.25 1 46.72 13 ALA B CA 1
ATOM 2429 C C . ALA B 1 13 ? -29.906 -32.938 -8.398 1 46.72 13 ALA B C 1
ATOM 2431 O O . ALA B 1 13 ? -30.312 -31.797 -8.719 1 46.72 13 ALA B O 1
ATOM 2432 N N . ILE B 1 14 ? -29.734 -33.156 -7.168 1 43.38 14 ILE B N 1
ATOM 2433 C CA . ILE B 1 14 ? -29.188 -32.062 -6.363 1 43.38 14 ILE B CA 1
ATOM 2434 C C . ILE B 1 14 ? -27.891 -31.562 -7.012 1 43.38 14 ILE B C 1
ATOM 2436 O O . ILE B 1 14 ? -26.891 -32.25 -7.043 1 43.38 14 ILE B O 1
ATOM 2440 N N . SER B 1 15 ? -28.031 -30.922 -8.109 1 44.28 15 SER B N 1
ATOM 2441 C CA . SER B 1 15 ? -26.844 -30.188 -8.531 1 44.28 15 SER B CA 1
ATOM 2442 C C . SER B 1 15 ? -26.188 -29.484 -7.348 1 44.28 15 SER B C 1
ATOM 2444 O O . SER B 1 15 ? -26.781 -28.594 -6.75 1 44.28 15 SER B O 1
ATOM 2446 N N . CYS B 1 16 ? -25.438 -30.172 -6.57 1 43.59 16 CYS B N 1
ATOM 2447 C CA . CYS B 1 16 ? -24.656 -29.484 -5.543 1 43.59 16 CYS B CA 1
ATOM 2448 C C . CYS B 1 16 ? -23.891 -28.312 -6.133 1 43.59 16 CYS B C 1
ATOM 2450 O O . CYS B 1 16 ? -22.922 -28.5 -6.863 1 43.59 16 CYS B O 1
ATOM 2452 N N . THR B 1 17 ? -24.5 -27.328 -6.578 1 49.59 17 THR B N 1
ATOM 2453 C CA . THR B 1 17 ? -23.781 -26.109 -6.922 1 49.59 17 THR B CA 1
ATOM 2454 C C . THR B 1 17 ? -22.75 -25.766 -5.848 1 49.59 17 THR B C 1
ATOM 2456 O O . THR B 1 17 ? -23.109 -25.375 -4.738 1 49.59 17 THR B O 1
ATOM 2459 N N . CYS B 1 18 ? -21.625 -26.484 -5.801 1 59.94 18 CYS B N 1
ATOM 2460 C CA . CYS B 1 18 ? -20.562 -26.219 -4.844 1 59.94 18 CYS B CA 1
ATOM 2461 C C . CYS B 1 18 ? -20.188 -24.734 -4.848 1 59.94 18 CYS B C 1
ATOM 2463 O O . CYS B 1 18 ? -19.875 -24.172 -5.898 1 59.94 18 CYS B O 1
ATOM 2465 N N . ALA B 1 19 ? -20.547 -24 -3.844 1 68.12 19 ALA B N 1
ATOM 2466 C CA . ALA B 1 19 ? -20.344 -22.578 -3.643 1 68.12 19 ALA B CA 1
ATOM 2467 C C . ALA B 1 19 ? -18.859 -22.219 -3.74 1 68.12 19 ALA B C 1
ATOM 2469 O O . ALA B 1 19 ? -18 -23 -3.328 1 68.12 19 ALA B O 1
ATOM 2470 N N . LYS B 1 20 ? -18.484 -21.234 -4.59 1 87.12 20 LYS B N 1
ATOM 2471 C CA . LYS B 1 20 ? -17.141 -20.672 -4.703 1 87.12 20 LYS B CA 1
ATOM 2472 C C . LYS B 1 20 ? -16.516 -20.453 -3.326 1 87.12 20 LYS B C 1
ATOM 2474 O O . LYS B 1 20 ? -17.188 -20 -2.398 1 87.12 20 LYS B O 1
ATOM 2479 N N . LEU B 1 21 ? -15.32 -20.984 -3.166 1 92.69 21 LEU B N 1
ATOM 2480 C CA . LEU B 1 21 ? -14.594 -20.75 -1.927 1 92.69 21 LEU B CA 1
ATOM 2481 C C . LEU B 1 21 ? -14.32 -19.266 -1.729 1 92.69 21 LEU B C 1
ATOM 2483 O O . LEU B 1 21 ? -13.648 -18.625 -2.555 1 92.69 21 LEU B O 1
ATOM 2487 N N . ALA B 1 22 ? -14.867 -18.688 -0.645 1 91.44 22 ALA B N 1
ATOM 2488 C CA . ALA B 1 22 ? -14.594 -17.297 -0.3 1 91.44 22 ALA B CA 1
ATOM 2489 C C . ALA B 1 22 ? -13.336 -17.188 0.561 1 91.44 22 ALA B C 1
ATOM 2491 O O . ALA B 1 22 ? -12.992 -18.109 1.292 1 91.44 22 ALA B O 1
ATOM 2492 N N . TRP B 1 23 ? -12.703 -16.047 0.477 1 93.94 23 TRP B N 1
ATOM 2493 C CA . TRP B 1 23 ? -11.484 -15.812 1.245 1 93.94 23 TRP B CA 1
ATOM 2494 C C . TRP B 1 23 ? -11.727 -16.031 2.734 1 93.94 23 TRP B C 1
ATOM 2496 O O . TRP B 1 23 ? -10.914 -16.641 3.422 1 93.94 23 TRP B O 1
ATOM 2506 N N . LYS B 1 24 ? -12.906 -15.625 3.215 1 92.81 24 LYS B N 1
ATOM 2507 C CA . LYS B 1 24 ? -13.234 -15.734 4.633 1 92.81 24 LYS B CA 1
ATOM 2508 C C . LYS B 1 24 ? -13.375 -17.188 5.055 1 92.81 24 LYS B C 1
ATOM 2510 O O . LYS B 1 24 ? -13.367 -17.5 6.25 1 92.81 24 LYS B O 1
ATOM 2515 N N . ASP B 1 25 ? -13.516 -18.094 4.074 1 94.62 25 ASP B N 1
ATOM 2516 C CA . ASP B 1 25 ? -13.719 -19.516 4.352 1 94.62 25 ASP B CA 1
ATOM 2517 C C . ASP B 1 25 ? -12.453 -20.312 4.047 1 94.62 25 ASP B C 1
ATOM 2519 O O . ASP B 1 25 ? -12.445 -21.547 4.188 1 94.62 25 ASP B O 1
ATOM 2523 N N . THR B 1 26 ? -11.391 -19.656 3.607 1 96.75 26 THR B N 1
ATOM 2524 C CA . THR B 1 26 ? -10.148 -20.312 3.238 1 96.75 26 THR B CA 1
ATOM 2525 C C . THR B 1 26 ? -9.289 -20.594 4.473 1 96.75 26 THR B C 1
ATOM 2527 O O . THR B 1 26 ? -8.555 -19.719 4.93 1 96.75 26 THR B O 1
ATOM 2530 N N . LYS B 1 27 ? -9.258 -21.812 4.887 1 97.56 27 LYS B N 1
ATOM 2531 C CA . LYS B 1 27 ? -8.5 -22.188 6.078 1 97.56 27 LYS B CA 1
ATOM 2532 C C . LYS B 1 27 ? -7.055 -22.531 5.734 1 97.56 27 LYS B C 1
ATOM 2534 O O . LYS B 1 27 ? -6.16 -22.375 6.57 1 97.56 27 LYS B O 1
ATOM 2539 N N . PHE B 1 28 ? -6.824 -23.016 4.48 1 98.25 28 PHE B N 1
ATOM 2540 C CA . PHE B 1 28 ? -5.48 -23.359 4.035 1 98.25 28 PHE B CA 1
ATOM 2541 C C . PHE B 1 28 ? -5.172 -22.719 2.688 1 98.25 28 PHE B C 1
ATOM 2543 O O . PHE B 1 28 ? -6.027 -22.688 1.801 1 98.25 28 PHE B O 1
ATOM 2550 N N . LEU B 1 29 ? -4.016 -22.156 2.598 1 98.56 29 LEU B N 1
ATOM 2551 C CA . LEU B 1 29 ? -3.469 -21.641 1.345 1 98.56 29 LEU B CA 1
ATOM 2552 C C . LEU B 1 29 ? -2.168 -22.359 0.989 1 98.56 29 LEU B C 1
ATOM 2554 O O . LEU B 1 29 ? -1.212 -22.344 1.768 1 98.56 29 LEU B O 1
ATOM 2558 N N . PHE B 1 30 ? -2.15 -23.031 -0.112 1 98.94 30 PHE B N 1
ATOM 2559 C CA . PHE B 1 30 ? -0.957 -23.641 -0.687 1 98.94 30 PHE B CA 1
ATOM 2560 C C . PHE B 1 30 ? -0.457 -22.844 -1.879 1 98.94 30 PHE B C 1
ATOM 2562 O O . PHE B 1 30 ? -1.209 -22.578 -2.822 1 98.94 30 PHE B O 1
ATOM 2569 N N . THR B 1 31 ? 0.8 -22.422 -1.792 1 98.94 31 THR B N 1
ATOM 2570 C CA . THR B 1 31 ? 1.305 -21.562 -2.861 1 98.94 31 THR B CA 1
ATOM 2571 C C . THR B 1 31 ? 2.463 -22.234 -3.592 1 98.94 31 THR B C 1
ATOM 2573 O O . THR B 1 31 ? 3.271 -22.938 -2.973 1 98.94 31 THR B O 1
ATOM 2576 N N . PHE B 1 32 ? 2.494 -22.062 -4.871 1 98.94 32 PHE B N 1
ATOM 2577 C CA . PHE B 1 32 ? 3.498 -22.562 -5.801 1 98.94 32 PHE B CA 1
ATOM 2578 C C . PHE B 1 32 ? 4.031 -21.438 -6.68 1 98.94 32 PHE B C 1
ATOM 2580 O O . PHE B 1 32 ? 3.281 -20.547 -7.074 1 98.94 32 PHE B O 1
ATOM 2587 N N . GLY B 1 33 ? 5.312 -21.5 -6.957 1 98.88 33 GLY B N 1
ATOM 2588 C CA . GLY B 1 33 ? 5.816 -20.438 -7.801 1 98.88 33 GLY B CA 1
ATOM 2589 C C . GLY B 1 33 ? 7.32 -20.266 -7.711 1 98.88 33 GLY B C 1
ATOM 2590 O O . GLY B 1 33 ? 8.047 -21.234 -7.496 1 98.88 33 GLY B O 1
ATOM 2591 N N . ASP B 1 34 ? 7.766 -19.062 -7.996 1 98.88 34 ASP B N 1
ATOM 2592 C CA . ASP B 1 34 ? 9.188 -18.75 -8.086 1 98.88 34 ASP B CA 1
ATOM 2593 C C . ASP B 1 34 ? 9.578 -17.703 -7.059 1 98.88 34 ASP B C 1
ATOM 2595 O O . ASP B 1 34 ? 9.055 -17.672 -5.945 1 98.88 34 ASP B O 1
ATOM 2599 N N . SER B 1 35 ? 10.555 -16.891 -7.344 1 98.88 35 SER B N 1
ATOM 2600 C CA . SER B 1 35 ? 11.109 -15.922 -6.41 1 98.88 35 SER B CA 1
ATOM 2601 C C . SER B 1 35 ? 10.078 -14.867 -6.027 1 98.88 35 SER B C 1
ATOM 2603 O O . SER B 1 35 ? 10.156 -14.273 -4.949 1 98.88 35 SER B O 1
ATOM 2605 N N . TYR B 1 36 ? 9.086 -14.648 -6.887 1 98.88 36 TYR B N 1
ATOM 2606 C CA . TYR B 1 36 ? 8.047 -13.672 -6.582 1 98.88 36 TYR B CA 1
ATOM 2607 C C . TYR B 1 36 ? 7.141 -14.164 -5.461 1 98.88 36 TYR B C 1
ATOM 2609 O O . TYR B 1 36 ? 6.414 -13.383 -4.844 1 98.88 36 TYR B O 1
ATOM 2617 N N . THR B 1 37 ? 7.219 -15.508 -5.172 1 98.94 37 THR B N 1
ATOM 2618 C CA . THR B 1 37 ? 6.234 -16.125 -4.293 1 98.94 37 THR B CA 1
ATOM 2619 C C . THR B 1 37 ? 6.898 -16.672 -3.031 1 98.94 37 THR B C 1
ATOM 2621 O O . THR B 1 37 ? 6.336 -16.578 -1.938 1 98.94 37 THR B O 1
ATOM 2624 N N . THR B 1 38 ? 8.125 -17.125 -3.09 1 98.81 38 THR B N 1
ATOM 2625 C CA . THR B 1 38 ? 8.719 -17.953 -2.049 1 98.81 38 THR B CA 1
ATOM 2626 C C . THR B 1 38 ? 9.023 -17.125 -0.802 1 98.81 38 THR B C 1
ATOM 2628 O O . THR B 1 38 ? 9.281 -15.93 -0.893 1 98.81 38 THR B O 1
ATOM 2631 N N . ASP B 1 39 ? 8.953 -17.797 0.303 1 98.38 39 ASP B N 1
ATOM 2632 C CA . ASP B 1 39 ? 9.414 -17.219 1.567 1 98.38 39 ASP B CA 1
ATOM 2633 C C . ASP B 1 39 ? 10.445 -18.125 2.234 1 98.38 39 ASP B C 1
ATOM 2635 O O . ASP B 1 39 ? 10.773 -17.953 3.408 1 98.38 39 ASP B O 1
ATOM 2639 N N . GLY B 1 40 ? 10.867 -19.188 1.519 1 98.06 40 GLY B N 1
ATOM 2640 C CA . GLY B 1 40 ? 11.938 -20.062 1.972 1 98.06 40 GLY B CA 1
ATOM 2641 C C . GLY B 1 40 ? 11.445 -21.25 2.779 1 98.06 40 GLY B C 1
ATOM 2642 O O . GLY B 1 40 ? 12.25 -22.062 3.254 1 98.06 40 GLY B O 1
ATOM 2643 N N . PHE B 1 41 ? 10.148 -21.422 2.906 1 98.38 41 PHE B N 1
ATOM 2644 C CA . PHE B 1 41 ? 9.594 -22.547 3.658 1 98.38 41 PHE B CA 1
ATOM 2645 C C . PHE B 1 41 ? 10.031 -23.875 3.051 1 98.38 41 PHE B C 1
ATOM 2647 O O . PHE B 1 41 ? 10.039 -24.031 1.828 1 98.38 41 PHE B O 1
ATOM 2654 N N . ASN B 1 42 ? 10.398 -24.797 3.943 1 98.06 42 ASN B N 1
ATOM 2655 C CA . ASN B 1 42 ? 10.82 -26.141 3.543 1 98.06 42 ASN B CA 1
ATOM 2656 C C . ASN B 1 42 ? 9.922 -27.219 4.141 1 98.06 42 ASN B C 1
ATOM 2658 O O . ASN B 1 42 ? 10.141 -27.656 5.273 1 98.06 42 ASN B O 1
ATOM 2662 N N . ILE B 1 43 ? 9.039 -27.719 3.342 1 98.25 43 ILE B N 1
ATOM 2663 C CA . ILE B 1 43 ? 8.039 -28.672 3.834 1 98.25 43 ILE B CA 1
ATOM 2664 C C . ILE B 1 43 ? 8.719 -30 4.188 1 98.25 43 ILE B C 1
ATOM 2666 O O . ILE B 1 43 ? 8.227 -30.734 5.047 1 98.25 43 ILE B O 1
ATOM 2670 N N . SER B 1 44 ? 9.812 -30.297 3.574 1 97.12 44 SER B N 1
ATOM 2671 C CA . SER B 1 44 ? 10.516 -31.547 3.861 1 97.12 44 SER B CA 1
ATOM 2672 C C . SER B 1 44 ? 11.047 -31.562 5.293 1 97.12 44 SER B C 1
ATOM 2674 O O . SER B 1 44 ? 11.367 -32.625 5.824 1 97.12 44 SER B O 1
ATOM 2676 N N . ALA B 1 45 ? 11.164 -30.391 5.871 1 97.44 45 ALA B N 1
ATOM 2677 C CA . ALA B 1 45 ? 11.602 -30.281 7.262 1 97.44 45 ALA B CA 1
ATOM 2678 C C . ALA B 1 45 ? 10.43 -30.438 8.219 1 97.44 45 ALA B C 1
ATOM 2680 O O . ALA B 1 45 ? 10.617 -30.469 9.438 1 97.44 45 ALA B O 1
ATOM 2681 N N . GLY B 1 46 ? 9.195 -30.531 7.723 1 96.88 46 GLY B N 1
ATOM 2682 C CA . GLY B 1 46 ? 8.016 -30.766 8.531 1 96.88 46 GLY B CA 1
ATOM 2683 C C . GLY B 1 46 ? 6.977 -29.656 8.406 1 96.88 46 GLY B C 1
ATOM 2684 O O . GLY B 1 46 ? 7.309 -28.516 8.086 1 96.88 46 GLY B O 1
ATOM 2685 N N . VAL B 1 47 ? 5.773 -30.016 8.75 1 96.44 47 VAL B N 1
ATOM 2686 C CA . VAL B 1 47 ? 4.613 -29.141 8.617 1 96.44 47 VAL B CA 1
ATOM 2687 C C . VAL B 1 47 ? 4.766 -27.938 9.539 1 96.44 47 VAL B C 1
ATOM 2689 O O . VAL B 1 47 ? 4.332 -26.828 9.203 1 96.44 47 VAL B O 1
ATOM 2692 N N . ASN B 1 48 ? 5.496 -28.141 10.633 1 95.75 48 ASN B N 1
ATOM 2693 C CA . ASN B 1 48 ? 5.598 -27.078 11.625 1 95.75 48 ASN B CA 1
ATOM 2694 C C . ASN B 1 48 ? 6.977 -26.422 11.617 1 95.75 48 ASN B C 1
ATOM 2696 O O . ASN B 1 48 ? 7.332 -25.703 12.547 1 95.75 48 ASN B O 1
ATOM 2700 N N . SER B 1 49 ? 7.73 -26.734 10.57 1 96.56 49 SER B N 1
ATOM 2701 C CA . SER B 1 49 ? 9.055 -26.125 10.5 1 96.56 49 SER B CA 1
ATOM 2702 C C . SER B 1 49 ? 8.969 -24.609 10.344 1 96.56 49 SER B C 1
ATOM 2704 O O . SER B 1 49 ? 7.969 -24.094 9.828 1 96.56 49 SER B O 1
ATOM 2706 N N . PRO B 1 50 ? 10 -23.891 10.805 1 96.38 50 PRO B N 1
ATOM 2707 C CA . PRO B 1 50 ? 9.977 -22.422 10.719 1 96.38 50 PRO B CA 1
ATOM 2708 C C . PRO B 1 50 ? 9.977 -21.922 9.281 1 96.38 50 PRO B C 1
ATOM 2710 O O . PRO B 1 50 ? 10.523 -22.578 8.391 1 96.38 50 PRO B O 1
ATOM 2713 N N . VAL B 1 51 ? 9.375 -20.812 9.117 1 96.19 51 VAL B N 1
ATOM 2714 C CA . VAL B 1 51 ? 9.438 -20.078 7.852 1 96.19 51 VAL B CA 1
ATOM 2715 C C . VAL B 1 51 ? 10.531 -19.016 7.926 1 96.19 51 VAL B C 1
ATOM 2717 O O . VAL B 1 51 ? 10.383 -18.016 8.633 1 96.19 51 VAL B O 1
ATOM 2720 N N . PRO B 1 52 ? 11.562 -19.156 7.184 1 95.88 52 PRO B N 1
ATOM 2721 C CA . PRO B 1 52 ? 12.695 -18.219 7.309 1 95.88 52 PRO B CA 1
ATOM 2722 C C . PRO B 1 52 ? 12.367 -16.828 6.805 1 95.88 52 PRO B C 1
ATOM 2724 O O . PRO B 1 52 ? 12.992 -15.844 7.234 1 95.88 52 PRO B O 1
ATOM 2727 N N . GLY B 1 53 ? 11.398 -16.719 5.957 1 95.5 53 GLY B N 1
ATOM 2728 C CA . GLY B 1 53 ? 11.07 -15.406 5.414 1 95.5 53 GLY B CA 1
ATOM 2729 C C . GLY B 1 53 ? 12.055 -14.93 4.367 1 95.5 53 GLY B C 1
ATOM 2730 O O . GLY B 1 53 ? 12.359 -13.734 4.297 1 95.5 53 GLY B O 1
ATOM 2731 N N . PHE B 1 54 ? 12.617 -15.875 3.615 1 96.62 54 PHE B N 1
ATOM 2732 C CA . PHE B 1 54 ? 13.5 -15.523 2.504 1 96.62 54 PHE B CA 1
ATOM 2733 C C . PHE B 1 54 ? 12.688 -15.078 1.293 1 96.62 54 PHE B C 1
ATOM 2735 O O . PHE B 1 54 ? 12.109 -15.906 0.586 1 96.62 54 PHE B O 1
ATOM 2742 N N . VAL B 1 55 ? 12.641 -13.734 1.125 1 97.75 55 VAL B N 1
ATOM 2743 C CA . VAL B 1 55 ? 11.836 -13.156 0.053 1 97.75 55 VAL B CA 1
ATOM 2744 C C . VAL B 1 55 ? 12.719 -12.289 -0.838 1 97.75 55 VAL B C 1
ATOM 2746 O O . VAL B 1 55 ? 13.789 -11.844 -0.421 1 97.75 55 VAL B O 1
ATOM 2749 N N . SER B 1 56 ? 12.219 -12.086 -2.037 1 98.25 56 SER B N 1
ATOM 2750 C CA . SER B 1 56 ? 12.922 -11.203 -2.967 1 98.25 56 SER B CA 1
ATOM 2751 C C . SER B 1 56 ? 12.281 -9.82 -3.002 1 98.25 56 SER B C 1
ATOM 2753 O O . SER B 1 56 ? 12.664 -8.977 -3.811 1 98.25 56 SER B O 1
ATOM 2755 N N . SER B 1 57 ? 11.336 -9.492 -2.125 1 98.44 57 SER B N 1
ATOM 2756 C CA . SER B 1 57 ? 10.594 -8.234 -2.107 1 98.44 57 SER B CA 1
ATOM 2757 C C . SER B 1 57 ? 11.117 -7.297 -1.028 1 98.44 57 SER B C 1
ATOM 2759 O O . SER B 1 57 ? 10.617 -6.184 -0.868 1 98.44 57 SER B O 1
ATOM 2761 N N . ASN B 1 58 ? 12.125 -7.707 -0.211 1 98.12 58 ASN B N 1
ATOM 2762 C CA . ASN B 1 58 ? 12.68 -6.922 0.886 1 98.12 58 ASN B CA 1
ATOM 2763 C C . ASN B 1 58 ? 11.602 -6.465 1.858 1 98.12 58 ASN B C 1
ATOM 2765 O O . ASN B 1 58 ? 11.586 -5.309 2.281 1 98.12 58 ASN B O 1
ATOM 2769 N N . GLY B 1 59 ? 10.797 -7.297 2.221 1 97.12 59 GLY B N 1
ATOM 2770 C CA . GLY B 1 59 ? 9.562 -7.203 2.984 1 97.12 59 GLY B CA 1
ATOM 2771 C C . GLY B 1 59 ? 8.523 -8.219 2.559 1 97.12 59 GLY B C 1
ATOM 2772 O O . GLY B 1 59 ? 8.789 -9.07 1.704 1 97.12 59 GLY B O 1
ATOM 2773 N N . PRO B 1 60 ? 7.316 -8.18 3.135 1 97.38 60 PRO B N 1
ATOM 2774 C CA . PRO B 1 60 ? 6.324 -9.211 2.83 1 97.38 60 PRO B CA 1
ATOM 2775 C C . PRO B 1 60 ? 5.984 -9.289 1.344 1 97.38 60 PRO B C 1
ATOM 2777 O O . PRO B 1 60 ? 5.652 -8.266 0.733 1 97.38 60 PRO B O 1
ATOM 2780 N N . ASN B 1 61 ? 6.137 -10.5 0.788 1 98.69 61 ASN B N 1
ATOM 2781 C CA . ASN B 1 61 ? 5.605 -10.688 -0.558 1 98.69 61 ASN B CA 1
ATOM 2782 C C . ASN B 1 61 ? 4.086 -10.828 -0.546 1 98.69 61 ASN B C 1
ATOM 2784 O O . ASN B 1 61 ? 3.453 -10.695 0.504 1 98.69 61 ASN B O 1
ATOM 2788 N N . TRP B 1 62 ? 3.496 -11.055 -1.684 1 98.81 62 TRP B N 1
ATOM 2789 C CA . TRP B 1 62 ? 2.043 -11.047 -1.819 1 98.81 62 TRP B CA 1
ATOM 2790 C C . TRP B 1 62 ? 1.407 -12.117 -0.939 1 98.81 62 TRP B C 1
ATOM 2792 O O . TRP B 1 62 ? 0.353 -11.891 -0.341 1 98.81 62 TRP B O 1
ATOM 2802 N N . VAL B 1 63 ? 2.051 -13.281 -0.798 1 98.69 63 VAL B N 1
ATOM 2803 C CA . VAL B 1 63 ? 1.532 -14.375 0.017 1 98.69 63 VAL B CA 1
ATOM 2804 C C . VAL B 1 63 ? 1.545 -13.969 1.49 1 98.69 63 VAL B C 1
ATOM 2806 O O . VAL B 1 63 ? 0.55 -14.148 2.197 1 98.69 63 VAL B O 1
ATOM 2809 N N . GLN B 1 64 ? 2.672 -13.43 1.907 1 97.81 64 GLN B N 1
ATOM 2810 C CA . GLN B 1 64 ? 2.801 -13 3.295 1 97.81 64 GLN B CA 1
ATOM 2811 C C . GLN B 1 64 ? 1.82 -11.875 3.613 1 97.81 64 GLN B C 1
ATOM 2813 O O . GLN B 1 64 ? 1.231 -11.844 4.695 1 97.81 64 GLN B O 1
ATOM 2818 N N . ALA B 1 65 ? 1.656 -10.953 2.693 1 97.25 65 ALA B N 1
ATOM 2819 C CA . ALA B 1 65 ? 0.707 -9.867 2.896 1 97.25 65 ALA B CA 1
ATOM 2820 C C . ALA B 1 65 ? -0.723 -10.391 2.988 1 97.25 65 ALA B C 1
ATOM 2822 O O . ALA B 1 65 ? -1.511 -9.93 3.816 1 97.25 65 ALA B O 1
ATOM 2823 N N . LEU B 1 66 ? -1.082 -11.375 2.17 1 96.38 66 LEU B N 1
ATOM 2824 C CA . LEU B 1 66 ? -2.395 -12.008 2.252 1 96.38 66 LEU B CA 1
ATOM 2825 C C . LEU B 1 66 ? -2.605 -12.648 3.619 1 96.38 66 LEU B C 1
ATOM 2827 O O . LEU B 1 66 ? -3.697 -12.57 4.188 1 96.38 66 LEU B O 1
ATOM 2831 N N . GLY B 1 67 ? -1.584 -13.242 4.121 1 93.88 67 GLY B N 1
ATOM 2832 C CA . GLY B 1 67 ? -1.673 -13.984 5.367 1 93.88 67 GLY B CA 1
ATOM 2833 C C . GLY B 1 67 ? -1.61 -13.102 6.598 1 93.88 67 GLY B C 1
ATOM 2834 O O . GLY B 1 67 ? -1.986 -13.523 7.691 1 93.88 67 GLY B O 1
ATOM 2835 N N . SER B 1 68 ? -1.116 -11.898 6.434 1 91.19 68 SER B N 1
ATOM 2836 C CA . SER B 1 68 ? -0.966 -11.008 7.578 1 91.19 68 SER B CA 1
ATOM 2837 C C . SER B 1 68 ? -1.906 -9.812 7.469 1 91.19 68 SER B C 1
ATOM 2839 O O . SER B 1 68 ? -2.988 -9.812 8.062 1 91.19 68 SER B O 1
ATOM 2841 N N . THR B 1 69 ? -1.787 -9.047 6.52 1 89.88 69 THR B N 1
ATOM 2842 C CA . THR B 1 69 ? -2.486 -7.773 6.402 1 89.88 69 THR B CA 1
ATOM 2843 C C . THR B 1 69 ? -3.916 -7.984 5.91 1 89.88 69 THR B C 1
ATOM 2845 O O . THR B 1 69 ? -4.844 -7.312 6.371 1 89.88 69 THR B O 1
ATOM 2848 N N . TYR B 1 70 ? -4.082 -8.891 5.031 1 95.12 70 TYR B N 1
ATOM 2849 C CA . TYR B 1 70 ? -5.387 -9.031 4.395 1 95.12 70 TYR B CA 1
ATOM 2850 C C . TYR B 1 70 ? -6.004 -10.391 4.695 1 95.12 70 TYR B C 1
ATOM 2852 O O . TYR B 1 70 ? -6.738 -10.938 3.873 1 95.12 70 TYR B O 1
ATOM 2860 N N . ASN B 1 71 ? -5.715 -10.938 5.867 1 88.06 71 ASN B N 1
ATOM 2861 C CA . ASN B 1 71 ? -6.234 -12.227 6.301 1 88.06 71 ASN B CA 1
ATOM 2862 C C . ASN B 1 71 ? -7.574 -12.086 7.016 1 88.06 71 ASN B C 1
ATOM 2864 O O . ASN B 1 71 ? -7.684 -11.352 8 1 88.06 71 ASN B O 1
ATOM 2868 N N . VAL B 1 72 ? -8.57 -12.797 6.559 1 85.38 72 VAL B N 1
ATOM 2869 C CA . VAL B 1 72 ? -9.867 -12.656 7.203 1 85.38 72 VAL B CA 1
ATOM 2870 C C . VAL B 1 72 ? -10.281 -13.984 7.828 1 85.38 72 VAL B C 1
ATOM 2872 O O . VAL B 1 72 ? -11.25 -14.047 8.594 1 85.38 72 VAL B O 1
ATOM 2875 N N . ALA B 1 73 ? -9.508 -15.078 7.684 1 84.44 73 ALA B N 1
ATOM 2876 C CA . ALA B 1 73 ? -9.969 -16.406 8.039 1 84.44 73 ALA B CA 1
ATOM 2877 C C . ALA B 1 73 ? -9 -17.094 8.992 1 84.44 73 ALA B C 1
ATOM 2879 O O . ALA B 1 73 ? -9.258 -18.203 9.461 1 84.44 73 ALA B O 1
ATOM 2880 N N . GLY B 1 74 ? -7.938 -16.438 9.359 1 91.5 74 GLY B N 1
ATOM 2881 C CA . GLY B 1 74 ? -6.895 -17.156 10.07 1 91.5 74 GLY B CA 1
ATOM 2882 C C . GLY B 1 74 ? -6.266 -18.266 9.234 1 91.5 74 GLY B C 1
ATOM 2883 O O . GLY B 1 74 ? -6.012 -19.359 9.742 1 91.5 74 GLY B O 1
ATOM 2884 N N . THR B 1 75 ? -6.031 -18.016 7.988 1 96.12 75 THR B N 1
ATOM 2885 C CA . THR B 1 75 ? -5.562 -18.969 6.988 1 96.12 75 THR B CA 1
ATOM 2886 C C . THR B 1 75 ? -4.156 -19.469 7.324 1 96.12 75 THR B C 1
ATOM 2888 O O . THR B 1 75 ? -3.256 -18.656 7.574 1 96.12 75 THR B O 1
ATOM 2891 N N . LYS B 1 76 ? -4.004 -20.812 7.363 1 96.69 76 LYS B N 1
ATOM 2892 C CA . LYS B 1 76 ? -2.674 -21.422 7.441 1 96.69 76 LYS B CA 1
ATOM 2893 C C . LYS B 1 76 ? -2.053 -21.547 6.055 1 96.69 76 LYS B C 1
ATOM 2895 O O . LYS B 1 76 ? -2.691 -22.062 5.129 1 96.69 76 LYS B O 1
ATOM 2900 N N . ILE B 1 77 ? -0.782 -21.094 5.922 1 98.06 77 ILE B N 1
ATOM 2901 C CA . ILE B 1 77 ? -0.16 -21.031 4.602 1 98.06 77 ILE B CA 1
ATOM 2902 C C . ILE B 1 77 ? 0.985 -22.047 4.52 1 98.06 77 ILE B C 1
ATOM 2904 O O . ILE B 1 77 ? 1.8 -22.141 5.441 1 98.06 77 ILE B O 1
ATOM 2908 N N . PHE B 1 78 ? 1.006 -22.781 3.502 1 98.69 78 PHE B N 1
ATOM 2909 C CA . PHE B 1 78 ? 2.145 -23.594 3.102 1 98.69 78 PHE B CA 1
ATOM 2910 C C . PHE B 1 78 ? 2.695 -23.141 1.758 1 98.69 78 PHE B C 1
ATOM 2912 O O . PHE B 1 78 ? 2.072 -23.359 0.717 1 98.69 78 PHE B O 1
ATOM 2919 N N . ASN B 1 79 ? 3.812 -22.5 1.83 1 98.88 79 ASN B N 1
ATOM 2920 C CA . ASN B 1 79 ? 4.453 -21.938 0.641 1 98.88 79 ASN B CA 1
ATOM 2921 C C . ASN B 1 79 ? 5.5 -22.906 0.076 1 98.88 79 ASN B C 1
ATOM 2923 O O . ASN B 1 79 ? 6.582 -23.047 0.647 1 98.88 79 ASN B O 1
ATOM 2927 N N . LEU B 1 80 ? 5.203 -23.484 -1.043 1 98.94 80 LEU B N 1
ATOM 2928 C CA . LEU B 1 80 ? 6.078 -24.5 -1.62 1 98.94 80 LEU B CA 1
ATOM 2929 C C . LEU B 1 80 ? 6.898 -23.922 -2.768 1 98.94 80 LEU B C 1
ATOM 2931 O O . LEU B 1 80 ? 7.641 -24.641 -3.434 1 98.94 80 LEU B O 1
ATOM 2935 N N . ALA B 1 81 ? 6.773 -22.594 -2.967 1 98.94 81 ALA B N 1
ATOM 2936 C CA . ALA B 1 81 ? 7.477 -21.922 -4.062 1 98.94 81 ALA B CA 1
ATOM 2937 C C . ALA B 1 81 ? 8.992 -22 -3.861 1 98.94 81 ALA B C 1
ATOM 2939 O O . ALA B 1 81 ? 9.461 -22.188 -2.74 1 98.94 81 ALA B O 1
ATOM 2940 N N . SER B 1 82 ? 9.68 -21.875 -4.973 1 98.81 82 SER B N 1
ATOM 2941 C CA . SER B 1 82 ? 11.141 -21.906 -4.988 1 98.81 82 SER B CA 1
ATOM 2942 C C . SER B 1 82 ? 11.703 -20.828 -5.914 1 98.81 82 SER B C 1
ATOM 2944 O O . SER B 1 82 ? 11.258 -20.688 -7.055 1 98.81 82 SER B O 1
ATOM 2946 N N . GLY B 1 83 ? 12.688 -20.109 -5.375 1 98.56 83 GLY B N 1
ATOM 2947 C CA . GLY B 1 83 ? 13.305 -19.062 -6.18 1 98.56 83 GLY B CA 1
ATOM 2948 C C . GLY B 1 83 ? 13.906 -19.578 -7.473 1 98.56 83 GLY B C 1
ATOM 2949 O O . GLY B 1 83 ? 14.672 -20.547 -7.465 1 98.56 83 GLY B O 1
ATOM 2950 N N . GLY B 1 84 ? 13.602 -18.953 -8.617 1 98.69 84 GLY B N 1
ATOM 2951 C CA . GLY B 1 84 ? 14.133 -19.328 -9.922 1 98.69 84 GLY B CA 1
ATOM 2952 C C . GLY B 1 84 ? 13.32 -20.406 -10.609 1 98.69 84 GLY B C 1
ATOM 2953 O O . GLY B 1 84 ? 13.625 -20.797 -11.742 1 98.69 84 GLY B O 1
ATOM 2954 N N . ALA B 1 85 ? 12.234 -20.828 -9.984 1 98.88 85 ALA B N 1
ATOM 2955 C CA . ALA B 1 85 ? 11.469 -21.969 -10.469 1 98.88 85 ALA B CA 1
ATOM 2956 C C . ALA B 1 85 ? 10.883 -21.703 -11.852 1 98.88 85 ALA B C 1
ATOM 2958 O O . ALA B 1 85 ? 10.555 -20.562 -12.18 1 98.88 85 ALA B O 1
ATOM 2959 N N . THR B 1 86 ? 10.805 -22.734 -12.617 1 98.94 86 THR B N 1
ATOM 2960 C CA . THR B 1 86 ? 10.047 -22.828 -13.867 1 98.94 86 THR B CA 1
ATOM 2961 C C . THR B 1 86 ? 8.961 -23.891 -13.75 1 98.94 86 THR B C 1
ATOM 2963 O O . THR B 1 86 ? 8.805 -24.516 -12.703 1 98.94 86 THR B O 1
ATOM 2966 N N . ILE B 1 87 ? 8.164 -24.031 -14.781 1 98.94 87 ILE B N 1
ATOM 2967 C CA . ILE B 1 87 ? 7.102 -25.031 -14.75 1 98.94 87 ILE B CA 1
ATOM 2968 C C . ILE B 1 87 ? 7.715 -26.422 -14.664 1 98.94 87 ILE B C 1
ATOM 2970 O O . ILE B 1 87 ? 7.293 -27.25 -13.844 1 98.94 87 ILE B O 1
ATOM 2974 N N . ASP B 1 88 ? 8.672 -26.656 -15.43 1 98.94 88 ASP B N 1
ATOM 2975 C CA . ASP B 1 88 ? 9.438 -27.891 -15.484 1 98.94 88 ASP B CA 1
ATOM 2976 C C . ASP B 1 88 ? 10.898 -27.625 -15.844 1 98.94 88 ASP B C 1
ATOM 2978 O O . ASP B 1 88 ? 11.195 -27.109 -16.922 1 98.94 88 ASP B O 1
ATOM 2982 N N . SER B 1 89 ? 11.805 -28.109 -14.953 1 98.69 89 SER B N 1
ATOM 2983 C CA . SER B 1 89 ? 13.227 -27.844 -15.148 1 98.69 89 SER B CA 1
ATOM 2984 C C . SER B 1 89 ? 13.742 -28.484 -16.438 1 98.69 89 SER B C 1
ATOM 2986 O O . SER B 1 89 ? 14.758 -28.062 -16.984 1 98.69 89 SER B O 1
ATOM 2988 N N . LYS B 1 90 ? 13.055 -29.469 -16.938 1 98.38 90 LYS B N 1
ATOM 2989 C CA . LYS B 1 90 ? 13.469 -30.156 -18.156 1 98.38 90 LYS B CA 1
ATOM 2990 C C . LYS B 1 90 ? 13.094 -29.344 -19.406 1 98.38 90 LYS B C 1
ATOM 2992 O O . LYS B 1 90 ? 13.703 -29.516 -20.469 1 98.38 90 LYS B O 1
ATOM 2997 N N . LEU B 1 91 ? 12.07 -28.516 -19.297 1 98.5 91 LEU B N 1
ATOM 2998 C CA . LEU B 1 91 ? 11.633 -27.688 -20.422 1 98.5 91 LEU B CA 1
ATOM 2999 C C . LEU B 1 91 ? 12.383 -26.359 -20.438 1 98.5 91 LEU B C 1
ATOM 3001 O O . LEU B 1 91 ? 12.797 -25.891 -21.5 1 98.5 91 LEU B O 1
ATOM 3005 N N . VAL B 1 92 ? 12.531 -25.703 -19.312 1 98.56 92 VAL B N 1
ATOM 3006 C CA . VAL B 1 92 ? 13.312 -24.469 -19.109 1 98.56 92 VAL B CA 1
ATOM 3007 C C . VAL B 1 92 ? 14.227 -24.625 -17.906 1 98.56 92 VAL B C 1
ATOM 3009 O O . VAL B 1 92 ? 13.766 -24.641 -16.766 1 98.56 92 VAL B O 1
ATOM 3012 N N . THR B 1 93 ? 15.523 -24.734 -18.109 1 97.38 93 THR B N 1
ATOM 3013 C CA . THR B 1 93 ? 16.516 -24.984 -17.062 1 97.38 93 THR B CA 1
ATOM 3014 C C . THR B 1 93 ? 16.641 -23.766 -16.141 1 97.38 93 THR B C 1
ATOM 3016 O O . THR B 1 93 ? 16.859 -22.641 -16.594 1 97.38 93 THR B O 1
ATOM 3019 N N . PRO B 1 94 ? 16.422 -23.938 -14.805 1 97.31 94 PRO B N 1
ATOM 3020 C CA . PRO B 1 94 ? 16.625 -22.828 -13.867 1 97.31 94 PRO B CA 1
ATOM 3021 C C . PRO B 1 94 ? 18.094 -22.469 -13.695 1 97.31 94 PRO B C 1
ATOM 3023 O O . PRO B 1 94 ? 18.969 -23.094 -14.297 1 97.31 94 PRO B O 1
ATOM 3026 N N . PHE B 1 95 ? 18.359 -21.469 -12.922 1 94.69 95 PHE B N 1
ATOM 3027 C CA . PHE B 1 95 ? 19.719 -20.938 -12.781 1 94.69 95 PHE B CA 1
ATOM 3028 C C . PHE B 1 95 ? 20.594 -21.875 -11.969 1 94.69 95 PHE B C 1
ATOM 3030 O O . PHE B 1 95 ? 21.828 -21.797 -12.039 1 94.69 95 PHE B O 1
ATOM 3037 N N . GLU B 1 96 ? 19.953 -22.75 -11.172 1 96.75 96 GLU B N 1
ATOM 3038 C CA . GLU B 1 96 ? 20.688 -23.781 -10.438 1 96.75 96 GLU B CA 1
ATOM 3039 C C . GLU B 1 96 ? 19.891 -25.078 -10.344 1 96.75 96 GLU B C 1
ATOM 3041 O O . GLU B 1 96 ? 18.656 -25.047 -10.305 1 96.75 96 GLU B O 1
ATOM 3046 N N . PRO B 1 97 ? 20.562 -26.172 -10.211 1 96.62 97 PRO B N 1
ATOM 3047 C CA . PRO B 1 97 ? 19.891 -27.469 -10.273 1 96.62 97 PRO B CA 1
ATOM 3048 C C . PRO B 1 97 ? 19.047 -27.75 -9.031 1 96.62 97 PRO B C 1
ATOM 3050 O O . PRO B 1 97 ? 18.203 -28.641 -9.039 1 96.62 97 PRO B O 1
ATOM 3053 N N . THR B 1 98 ? 19.25 -27.047 -7.957 1 96.94 98 THR B N 1
ATOM 3054 C CA . THR B 1 98 ? 18.547 -27.312 -6.707 1 96.94 98 THR B CA 1
ATOM 3055 C C . THR B 1 98 ? 17.188 -26.609 -6.691 1 96.94 98 THR B C 1
ATOM 3057 O O . THR B 1 98 ? 16.391 -26.828 -5.785 1 96.94 98 THR B O 1
ATOM 3060 N N . VAL B 1 99 ? 16.953 -25.766 -7.715 1 98.5 99 VAL B N 1
ATOM 3061 C CA . VAL B 1 99 ? 15.672 -25.062 -7.812 1 98.5 99 VAL B CA 1
ATOM 3062 C C . VAL B 1 99 ? 14.547 -26.078 -8.016 1 98.5 99 VAL B C 1
ATOM 3064 O O . VAL B 1 99 ? 14.656 -26.969 -8.852 1 98.5 99 VAL B O 1
ATOM 3067 N N . LEU B 1 100 ? 13.516 -25.969 -7.23 1 98.81 100 LEU B N 1
ATOM 3068 C CA . LEU B 1 100 ? 12.352 -26.844 -7.355 1 98.81 100 LEU B CA 1
ATOM 3069 C C . LEU B 1 100 ? 11.352 -26.266 -8.359 1 98.81 100 LEU B C 1
ATOM 3071 O O . LEU B 1 100 ? 10.75 -25.219 -8.109 1 98.81 100 LEU B O 1
ATOM 3075 N N . SER B 1 101 ? 11.18 -26.922 -9.516 1 98.88 101 SER B N 1
ATOM 3076 C CA . SER B 1 101 ? 10.172 -26.516 -10.492 1 98.88 101 SER B CA 1
ATOM 3077 C C . SER B 1 101 ? 8.766 -26.766 -9.969 1 98.88 101 SER B C 1
ATOM 3079 O O . SER B 1 101 ? 8.586 -27.359 -8.906 1 98.88 101 SER B O 1
ATOM 3081 N N . ILE B 1 102 ? 7.695 -26.297 -10.703 1 98.94 102 ILE B N 1
ATOM 3082 C CA . ILE B 1 102 ? 6.32 -26.594 -10.312 1 98.94 102 ILE B CA 1
ATOM 3083 C C . ILE B 1 102 ? 6.129 -28.094 -10.203 1 98.94 102 ILE B C 1
ATOM 3085 O O . ILE B 1 102 ? 5.418 -28.578 -9.32 1 98.94 102 ILE B O 1
ATOM 3089 N N . VAL B 1 103 ? 6.777 -28.875 -11.062 1 98.94 103 VAL B N 1
ATOM 3090 C CA . VAL B 1 103 ? 6.711 -30.328 -11.016 1 98.94 103 VAL B CA 1
ATOM 3091 C C . VAL B 1 103 ? 7.199 -30.828 -9.656 1 98.94 103 VAL B C 1
ATOM 3093 O O . VAL B 1 103 ? 6.543 -31.641 -9.016 1 98.94 103 VAL B O 1
ATOM 3096 N N . ASP B 1 104 ? 8.328 -30.297 -9.227 1 98.94 104 ASP B N 1
ATOM 3097 C CA . ASP B 1 10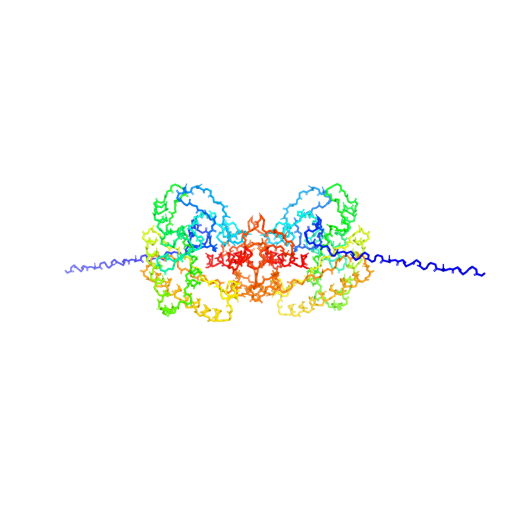4 ? 8.898 -30.688 -7.941 1 98.94 104 ASP B CA 1
ATOM 3098 C C . ASP B 1 104 ? 8.016 -30.219 -6.785 1 98.94 104 ASP B C 1
ATOM 3100 O O . ASP B 1 104 ? 7.828 -30.938 -5.805 1 98.94 104 ASP B O 1
ATOM 3104 N N . GLN B 1 105 ? 7.492 -29 -6.887 1 98.94 105 GLN B N 1
ATOM 3105 C CA . GLN B 1 105 ? 6.652 -28.422 -5.84 1 98.94 105 GLN B CA 1
ATOM 3106 C C . GLN B 1 105 ? 5.363 -29.219 -5.664 1 98.94 105 GLN B C 1
ATOM 3108 O O . GLN B 1 105 ? 4.949 -29.5 -4.539 1 98.94 105 GLN B O 1
ATOM 3113 N N . VAL B 1 106 ? 4.746 -29.625 -6.746 1 98.94 106 VAL B N 1
ATOM 3114 C CA . VAL B 1 106 ? 3.533 -30.438 -6.707 1 98.94 106 VAL B CA 1
ATOM 3115 C C . VAL B 1 106 ? 3.852 -31.812 -6.133 1 98.94 106 VAL B C 1
ATOM 3117 O O . VAL B 1 106 ? 3.062 -32.375 -5.363 1 98.94 106 VAL B O 1
ATOM 3120 N N . ALA B 1 107 ? 5.027 -32.344 -6.5 1 98.88 107 ALA B N 1
ATOM 3121 C CA . ALA B 1 107 ? 5.457 -33.625 -5.922 1 98.88 107 ALA B CA 1
ATOM 3122 C C . ALA B 1 107 ? 5.609 -33.5 -4.406 1 98.88 107 ALA B C 1
ATOM 3124 O O . ALA B 1 107 ? 5.258 -34.438 -3.67 1 98.88 107 ALA B O 1
ATOM 3125 N N . GLN B 1 108 ? 6.16 -32.375 -3.928 1 98.88 108 GLN B N 1
ATOM 3126 C CA . GLN B 1 108 ? 6.273 -32.156 -2.49 1 98.88 108 GLN B CA 1
ATOM 3127 C C . GLN B 1 108 ? 4.898 -32.094 -1.831 1 98.88 108 GLN B C 1
ATOM 3129 O O . GLN B 1 108 ? 4.691 -32.656 -0.756 1 98.88 108 GLN B O 1
ATOM 3134 N N . PHE B 1 109 ? 3.986 -31.406 -2.486 1 98.94 109 PHE B N 1
ATOM 3135 C CA . PHE B 1 109 ? 2.633 -31.375 -1.947 1 98.94 109 PHE B CA 1
ATOM 3136 C C . PHE B 1 109 ? 2.072 -32.781 -1.825 1 98.94 109 PHE B C 1
ATOM 3138 O O . PHE B 1 109 ? 1.55 -33.156 -0.775 1 98.94 109 PHE B O 1
ATOM 3145 N N . HIS B 1 110 ? 2.182 -33.562 -2.898 1 98.88 110 HIS B N 1
ATOM 3146 C CA . HIS B 1 110 ? 1.673 -34.938 -2.939 1 98.88 110 HIS B CA 1
ATOM 3147 C C . HIS B 1 110 ? 2.252 -35.781 -1.805 1 98.88 110 HIS B C 1
ATOM 3149 O O . HIS B 1 110 ? 1.517 -36.469 -1.117 1 98.88 110 HIS B O 1
ATOM 3155 N N . GLN B 1 111 ? 3.48 -35.594 -1.604 1 98.75 111 GLN B N 1
ATOM 3156 C CA . GLN B 1 111 ? 4.184 -36.438 -0.64 1 98.75 111 GLN B CA 1
ATOM 3157 C C . GLN B 1 111 ? 3.871 -36 0.792 1 98.75 111 GLN B C 1
ATOM 3159 O O . GLN B 1 111 ? 3.604 -36.844 1.651 1 98.75 111 GLN B O 1
ATOM 3164 N N . PHE B 1 112 ? 3.838 -34.719 1.063 1 98.69 112 PHE B N 1
ATOM 3165 C CA . PHE B 1 112 ? 3.902 -34.281 2.453 1 98.69 112 PHE B CA 1
ATOM 3166 C C . PHE B 1 112 ? 2.557 -33.719 2.91 1 98.69 112 PHE B C 1
ATOM 3168 O O . PHE B 1 112 ? 2.256 -33.719 4.105 1 98.69 112 PHE B O 1
ATOM 3175 N N . LEU B 1 113 ? 1.717 -33.25 1.956 1 98.88 113 LEU B N 1
ATOM 3176 C CA . LEU B 1 113 ? 0.539 -32.5 2.389 1 98.88 113 LEU B CA 1
ATOM 3177 C C . LEU B 1 113 ? -0.741 -33.219 1.936 1 98.88 113 LEU B C 1
ATOM 3179 O O . LEU B 1 113 ? -1.774 -33.094 2.6 1 98.88 113 LEU B O 1
ATOM 3183 N N . ALA B 1 114 ? -0.702 -33.938 0.833 1 98.81 114 ALA B N 1
ATOM 3184 C CA . ALA B 1 114 ? -1.886 -34.656 0.335 1 98.81 114 ALA B CA 1
ATOM 3185 C C . ALA B 1 114 ? -2.43 -35.625 1.378 1 98.81 114 ALA B C 1
ATOM 3187 O O . ALA B 1 114 ? -3.645 -35.781 1.521 1 98.81 114 ALA B O 1
ATOM 3188 N N . PRO B 1 115 ? -1.554 -36.281 2.211 1 98.38 115 PRO B N 1
ATOM 3189 C CA . PRO B 1 115 ? -2.059 -37.188 3.234 1 98.38 115 PRO B CA 1
ATOM 3190 C C . PRO B 1 115 ? -2.713 -36.469 4.406 1 98.38 115 PRO B C 1
ATOM 3192 O O . PRO B 1 115 ? -3.199 -37.094 5.34 1 98.38 115 PRO B O 1
ATOM 3195 N N . LYS B 1 116 ? -2.674 -35.125 4.492 1 98.44 116 LYS B N 1
ATOM 3196 C CA . LYS B 1 116 ? -3.34 -34.281 5.488 1 98.44 116 LYS B CA 1
ATOM 3197 C C . LYS B 1 116 ? -2.832 -34.594 6.895 1 98.44 116 LYS B C 1
ATOM 3199 O O . LYS B 1 116 ? -3.619 -34.906 7.793 1 98.44 116 LYS B O 1
ATOM 3204 N N . PRO B 1 117 ? -1.512 -34.469 7.027 1 98.12 117 PRO B N 1
ATOM 3205 C CA . PRO B 1 117 ? -0.926 -34.75 8.336 1 98.12 117 PRO B CA 1
ATOM 3206 C C . PRO B 1 117 ? -1.433 -33.812 9.422 1 98.12 117 PRO B C 1
ATOM 3208 O O . PRO B 1 117 ? -2.064 -32.812 9.117 1 98.12 117 PRO B O 1
ATOM 3211 N N . VAL B 1 118 ? -1.182 -34.156 10.711 1 97.44 118 VAL B N 1
ATOM 3212 C CA . VAL B 1 118 ? -1.467 -33.25 11.828 1 97.44 118 VAL B CA 1
ATOM 3213 C C . VAL B 1 118 ? -0.789 -31.906 11.594 1 97.44 118 VAL B C 1
ATOM 3215 O O . VAL B 1 118 ? 0.393 -31.859 11.242 1 97.44 118 VAL B O 1
ATOM 3218 N N . GLY B 1 119 ? -1.56 -30.844 11.656 1 96.69 119 GLY B N 1
ATOM 3219 C CA . GLY B 1 119 ? -1.057 -29.516 11.383 1 96.69 119 GLY B CA 1
ATOM 3220 C C . GLY B 1 119 ? -1.398 -29.016 9.992 1 96.69 119 GLY B C 1
ATOM 3221 O O . GLY B 1 119 ? -1.255 -27.828 9.703 1 96.69 119 GLY B O 1
ATOM 3222 N N . ALA B 1 120 ? -1.77 -29.891 9.148 1 98.19 120 ALA B N 1
ATOM 3223 C CA . ALA B 1 120 ? -2.182 -29.562 7.785 1 98.19 120 ALA B CA 1
ATOM 3224 C C . ALA B 1 120 ? -3.387 -30.391 7.355 1 98.19 120 ALA B C 1
ATOM 3226 O O . ALA B 1 120 ? -3.369 -31.016 6.293 1 98.19 120 ALA B O 1
ATOM 3227 N N . GLN B 1 121 ? -4.434 -30.375 8.211 1 98.44 121 GLN B N 1
ATOM 3228 C CA . GLN B 1 121 ? -5.645 -31.141 7.945 1 98.44 121 GLN B CA 1
ATOM 3229 C C . GLN B 1 121 ? -6.633 -30.344 7.105 1 98.44 121 GLN B C 1
ATOM 3231 O O . GLN B 1 121 ? -7.738 -30.031 7.559 1 98.44 121 GLN B O 1
ATOM 3236 N N . TRP B 1 122 ? -6.172 -30.141 5.914 1 98.56 122 TRP B N 1
ATOM 3237 C CA . TRP B 1 122 ? -6.953 -29.344 4.961 1 98.56 122 TRP B CA 1
ATOM 3238 C C . TRP B 1 122 ? -8.055 -30.203 4.332 1 98.56 122 TRP B C 1
ATOM 3240 O O . TRP B 1 122 ? -8.07 -31.422 4.484 1 98.56 122 TRP B O 1
ATOM 3250 N N . ALA B 1 123 ? -9.039 -29.5 3.725 1 98.12 123 ALA B N 1
ATOM 3251 C CA . ALA B 1 123 ? -10.117 -30.141 2.965 1 98.12 123 ALA B CA 1
ATOM 3252 C C . ALA B 1 123 ? -10.312 -29.453 1.619 1 98.12 123 ALA B C 1
ATOM 3254 O O . ALA B 1 123 ? -9.867 -28.312 1.424 1 98.12 123 ALA B O 1
ATOM 3255 N N . SER B 1 124 ? -10.961 -30.156 0.761 1 97.62 124 SER B N 1
ATOM 3256 C CA . SER B 1 124 ? -11.172 -29.656 -0.589 1 97.62 124 SER B CA 1
ATOM 3257 C C . SER B 1 124 ? -11.984 -28.359 -0.569 1 97.62 124 SER B C 1
ATOM 3259 O O . SER B 1 124 ? -11.781 -27.484 -1.412 1 97.62 124 SER B O 1
ATOM 3261 N N . ASN B 1 125 ? -12.852 -28.234 0.433 1 96.38 125 ASN B N 1
ATOM 3262 C CA . ASN B 1 125 ? -13.805 -27.125 0.414 1 96.38 125 ASN B CA 1
ATOM 3263 C C . ASN B 1 125 ? -13.336 -25.969 1.297 1 96.38 125 ASN B C 1
ATOM 3265 O O . ASN B 1 125 ? -14.047 -24.984 1.451 1 96.38 125 ASN B O 1
ATOM 3269 N N . ASN B 1 126 ? -12.078 -26.031 1.818 1 97.5 126 ASN B N 1
ATOM 3270 C CA . ASN B 1 126 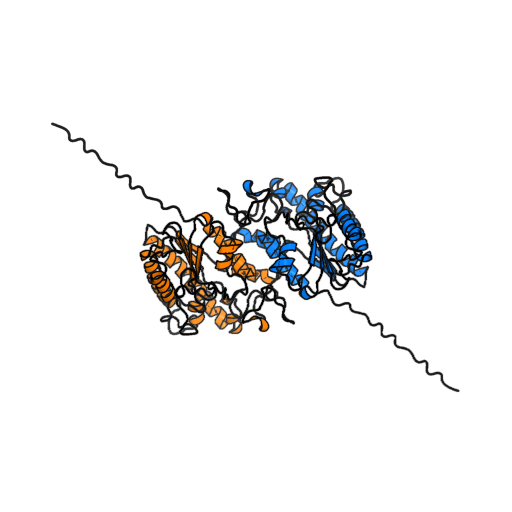? -11.602 -24.938 2.648 1 97.5 126 ASN B CA 1
ATOM 3271 C C . ASN B 1 126 ? -10.164 -24.547 2.305 1 97.5 126 ASN B C 1
ATOM 3273 O O . ASN B 1 126 ? -9.461 -23.969 3.129 1 97.5 126 ASN B O 1
ATOM 3277 N N . SER B 1 127 ? -9.688 -24.953 1.078 1 98.5 127 SER B N 1
ATOM 3278 C CA . SER B 1 127 ? -8.281 -24.75 0.72 1 98.5 127 SER B CA 1
ATOM 3279 C C . SER B 1 127 ? -8.148 -24.109 -0.657 1 98.5 127 SER B C 1
ATOM 3281 O O . SER B 1 127 ? -8.875 -24.469 -1.587 1 98.5 127 SER B O 1
ATOM 3283 N N . LEU B 1 128 ? -7.281 -23.094 -0.72 1 98.5 128 LEU B N 1
ATOM 3284 C CA . LEU B 1 128 ? -6.934 -22.438 -1.972 1 98.5 128 LEU B CA 1
ATOM 3285 C C . LEU B 1 128 ? -5.543 -22.844 -2.439 1 98.5 128 LEU B C 1
ATOM 3287 O O . LEU B 1 128 ? -4.605 -22.906 -1.64 1 98.5 128 LEU B O 1
ATOM 3291 N N . PHE B 1 129 ? -5.43 -23.234 -3.678 1 98.88 129 PHE B N 1
ATOM 3292 C CA . PHE B 1 129 ? -4.168 -23.547 -4.332 1 98.88 129 PHE B CA 1
ATOM 3293 C C . PHE B 1 129 ? -3.773 -22.453 -5.309 1 98.88 129 PHE B C 1
ATOM 3295 O O . PHE B 1 129 ? -4.387 -22.312 -6.367 1 98.88 129 PHE B O 1
ATOM 3302 N N . ALA B 1 130 ? -2.732 -21.656 -4.926 1 98.94 130 ALA B N 1
ATOM 3303 C CA . ALA B 1 130 ? -2.344 -20.484 -5.703 1 98.94 130 ALA B CA 1
ATOM 3304 C C . ALA B 1 130 ? -1.02 -20.719 -6.422 1 98.94 130 ALA B C 1
ATOM 3306 O O . ALA B 1 130 ? -0.036 -21.141 -5.809 1 98.94 130 ALA B O 1
ATOM 3307 N N . ILE B 1 131 ? -0.997 -20.422 -7.723 1 98.94 131 ILE B N 1
ATOM 3308 C CA . ILE B 1 131 ? 0.181 -20.656 -8.547 1 98.94 131 ILE B CA 1
ATOM 3309 C C . ILE B 1 131 ? 0.569 -19.359 -9.273 1 98.94 131 ILE B C 1
ATOM 3311 O O . ILE B 1 131 ? -0.222 -18.812 -10.039 1 98.94 131 ILE B O 1
ATOM 3315 N N . TRP B 1 132 ? 1.757 -18.859 -9.016 1 98.94 132 TRP B N 1
ATOM 3316 C CA . TRP B 1 132 ? 2.369 -17.766 -9.773 1 98.94 132 TRP B CA 1
ATOM 3317 C C . TRP B 1 132 ? 3.682 -18.219 -10.406 1 98.94 132 TRP B C 1
ATOM 3319 O O . TRP B 1 132 ? 4.727 -18.219 -9.758 1 98.94 132 TRP B O 1
ATOM 3329 N N . ILE B 1 133 ? 3.609 -18.578 -11.727 1 98.94 133 ILE B N 1
ATOM 3330 C CA . ILE B 1 133 ? 4.762 -19.125 -12.43 1 98.94 133 ILE B CA 1
ATOM 3331 C C . ILE B 1 133 ? 4.793 -18.594 -13.867 1 98.94 133 ILE B C 1
ATOM 3333 O O . ILE B 1 133 ? 3.762 -18.172 -14.398 1 98.94 133 ILE B O 1
ATOM 3337 N N . GLY B 1 134 ? 5.895 -18.609 -14.445 1 98.88 134 GLY B N 1
ATOM 3338 C CA . GLY B 1 134 ? 6.035 -18.172 -15.828 1 98.88 134 GLY B CA 1
ATOM 3339 C C . GLY B 1 134 ? 7.086 -17.094 -16.016 1 98.88 134 GLY B C 1
ATOM 3340 O O . GLY B 1 134 ? 7.586 -16.891 -17.125 1 98.88 134 GLY B O 1
ATOM 3341 N N . ILE B 1 135 ? 7.453 -16.391 -14.922 1 98.88 135 ILE B N 1
ATOM 3342 C CA . ILE B 1 135 ? 8.414 -15.297 -15.008 1 98.88 135 ILE B CA 1
ATOM 3343 C C . ILE B 1 135 ? 9.734 -15.812 -15.586 1 98.88 135 ILE B C 1
ATOM 3345 O O . ILE B 1 135 ? 10.242 -15.266 -16.562 1 98.88 135 ILE B O 1
ATOM 3349 N N . ASN B 1 136 ? 10.219 -16.906 -15.047 1 98.88 136 ASN B N 1
ATOM 3350 C CA . ASN B 1 136 ? 11.477 -17.484 -15.508 1 98.88 136 ASN B CA 1
ATOM 3351 C C . ASN B 1 136 ? 11.289 -18.281 -16.797 1 98.88 136 ASN B C 1
ATOM 3353 O O . ASN B 1 136 ? 12.188 -18.328 -17.641 1 98.88 136 ASN B O 1
ATOM 3357 N N . ASP B 1 137 ? 10.102 -18.906 -17 1 98.94 137 ASP B N 1
ATOM 3358 C CA . ASP B 1 137 ? 9.828 -19.656 -18.219 1 98.94 137 ASP B CA 1
ATOM 3359 C C . ASP B 1 137 ? 9.898 -18.75 -19.438 1 98.94 137 ASP B C 1
ATOM 3361 O O . ASP B 1 137 ? 10.594 -19.062 -20.406 1 98.94 137 ASP B O 1
ATOM 3365 N N . VAL B 1 138 ? 9.227 -17.641 -19.344 1 98.88 138 VAL B N 1
ATOM 3366 C CA . VAL B 1 138 ? 9.211 -16.703 -20.453 1 98.88 138 VAL B CA 1
ATOM 3367 C C . VAL B 1 138 ? 10.547 -15.969 -20.531 1 98.88 138 VAL B C 1
ATOM 3369 O O . VAL B 1 138 ? 11.133 -15.836 -21.609 1 98.88 138 VAL B O 1
ATOM 3372 N N . GLY B 1 139 ? 11.07 -15.562 -19.391 1 98.56 139 GLY B N 1
ATOM 3373 C CA . GLY B 1 139 ? 12.312 -14.805 -19.344 1 98.56 139 GLY B CA 1
ATOM 3374 C C . GLY B 1 139 ? 13.492 -15.562 -19.922 1 98.56 139 GLY B C 1
ATOM 3375 O O . GLY B 1 139 ? 14.375 -14.969 -20.547 1 98.56 139 GLY B O 1
ATOM 3376 N N . ASN B 1 140 ? 13.5 -16.859 -19.734 1 97.81 140 ASN B N 1
ATOM 3377 C CA . ASN B 1 140 ? 14.641 -17.656 -20.156 1 97.81 140 ASN B CA 1
ATOM 3378 C C . ASN B 1 140 ? 14.445 -18.234 -21.562 1 97.81 140 ASN B C 1
ATOM 3380 O O . ASN B 1 140 ? 15.359 -18.844 -22.125 1 97.81 140 ASN B O 1
ATOM 3384 N N . SER B 1 141 ? 13.289 -17.984 -22.219 1 98.19 141 SER B N 1
ATOM 3385 C CA . SER B 1 141 ? 13.07 -18.672 -23.484 1 98.19 141 SER B CA 1
ATOM 3386 C C . SER B 1 141 ? 12.648 -17.703 -24.578 1 98.19 141 SER B C 1
ATOM 3388 O O . SER B 1 141 ? 12.625 -18.062 -25.75 1 98.19 141 SER B O 1
ATOM 3390 N N . PHE B 1 142 ? 12.367 -16.422 -24.234 1 97.88 142 PHE B N 1
ATOM 3391 C CA . PHE B 1 142 ? 11.75 -15.516 -25.188 1 97.88 142 PHE B CA 1
ATOM 3392 C C . PHE B 1 142 ? 12.695 -15.242 -26.359 1 97.88 142 PHE B C 1
ATOM 3394 O O . PHE B 1 142 ? 12.25 -14.836 -27.438 1 97.88 142 PHE B O 1
ATOM 3401 N N . ALA B 1 143 ? 13.969 -15.516 -26.188 1 95.81 143 ALA B N 1
ATOM 3402 C CA . ALA B 1 143 ? 14.945 -15.195 -27.219 1 95.81 143 ALA B CA 1
ATOM 3403 C C . ALA B 1 143 ? 15.281 -16.438 -28.047 1 95.81 143 ALA B C 1
ATOM 3405 O O . ALA B 1 143 ? 16.078 -16.359 -28.984 1 95.81 143 ALA B O 1
ATOM 3406 N N . TRP B 1 144 ? 14.688 -17.562 -27.641 1 96.06 144 TRP B N 1
ATOM 3407 C CA . TRP B 1 144 ? 14.961 -18.781 -28.406 1 96.06 144 TRP B CA 1
ATOM 3408 C C . TRP B 1 144 ? 14.492 -18.656 -29.844 1 96.06 144 TRP B C 1
ATOM 3410 O O . TRP B 1 144 ? 13.43 -18.078 -30.109 1 96.06 144 TRP B O 1
ATOM 3420 N N . THR B 1 145 ? 15.227 -19.125 -30.75 1 93.12 145 THR B N 1
ATOM 3421 C CA . THR B 1 145 ? 14.914 -19.016 -32.188 1 93.12 145 THR B CA 1
ATOM 3422 C C . THR B 1 145 ? 14.617 -20.375 -32.781 1 93.12 145 THR B C 1
ATOM 3424 O O . THR B 1 145 ? 14.203 -20.484 -33.938 1 93.12 145 THR B O 1
ATOM 3427 N N . ASN B 1 146 ? 14.758 -21.406 -32.031 1 93.69 146 ASN B N 1
ATOM 3428 C CA . ASN B 1 146 ? 14.625 -22.766 -32.562 1 93.69 146 ASN B CA 1
ATOM 3429 C C . ASN B 1 146 ? 13.203 -23.297 -32.375 1 93.69 146 ASN B C 1
ATOM 3431 O O . ASN B 1 146 ? 12.914 -24.422 -32.75 1 93.69 146 ASN B O 1
ATOM 3435 N N . VAL B 1 147 ? 12.398 -22.531 -31.75 1 92.12 147 VAL B N 1
ATOM 3436 C CA . VAL B 1 147 ? 11.008 -22.922 -31.547 1 92.12 147 VAL B CA 1
ATOM 3437 C C . VAL B 1 147 ? 10.125 -21.672 -31.594 1 92.12 147 VAL B C 1
ATOM 3439 O O . VAL B 1 147 ? 10.562 -20.578 -31.234 1 92.12 147 VAL B O 1
ATOM 3442 N N . SER B 1 148 ? 8.953 -21.859 -32.156 1 96.06 148 SER B N 1
ATOM 3443 C CA . SER B 1 148 ? 7.977 -20.781 -32.031 1 96.06 148 SER B CA 1
ATOM 3444 C C . SER B 1 148 ? 7.586 -20.562 -30.562 1 96.06 148 SER B C 1
ATOM 3446 O O . SER B 1 148 ? 7.309 -21.516 -29.844 1 96.06 148 SER B O 1
ATOM 3448 N N . GLN B 1 149 ? 7.586 -19.328 -30.125 1 96.06 149 GLN B N 1
ATOM 3449 C CA . GLN B 1 149 ? 7.25 -19.016 -28.734 1 96.06 149 GLN B CA 1
ATOM 3450 C C . GLN B 1 149 ? 5.855 -19.516 -28.375 1 96.06 149 GLN B C 1
ATOM 3452 O O . GLN B 1 149 ? 5.66 -20.125 -27.328 1 96.06 149 GLN B O 1
ATOM 3457 N N . SER B 1 150 ? 4.914 -19.297 -29.281 1 98.06 150 SER B N 1
ATOM 3458 C CA . SER B 1 150 ? 3.537 -19.703 -29.016 1 98.06 150 SER B CA 1
ATOM 3459 C C . SER B 1 150 ? 3.434 -21.219 -28.859 1 98.06 150 SER B C 1
ATOM 3461 O O . SER B 1 150 ? 2.744 -21.703 -27.953 1 98.06 150 SER B O 1
ATOM 3463 N N . GLN B 1 151 ? 4.102 -21.953 -29.703 1 98.19 151 GLN B N 1
ATOM 3464 C CA . GLN B 1 151 ? 4.109 -23.406 -29.594 1 98.19 151 GLN B CA 1
ATOM 3465 C C . GLN B 1 151 ? 4.773 -23.859 -28.297 1 98.19 151 GLN B C 1
ATOM 3467 O O . GLN B 1 151 ? 4.301 -24.797 -27.641 1 98.19 151 GLN B O 1
ATOM 3472 N N . PHE B 1 152 ? 5.836 -23.219 -28.016 1 98.56 152 PHE B N 1
ATOM 3473 C CA . PHE B 1 152 ? 6.539 -23.578 -26.797 1 98.56 152 PHE B CA 1
ATOM 3474 C C . PHE B 1 152 ? 5.684 -23.297 -25.578 1 98.56 152 PHE B C 1
ATOM 3476 O O . PHE B 1 152 ? 5.656 -24.078 -24.625 1 98.56 152 PHE B O 1
ATOM 3483 N N . HIS B 1 153 ? 4.984 -22.156 -25.547 1 98.88 153 HIS B N 1
ATOM 3484 C CA . HIS B 1 153 ? 4.086 -21.844 -24.438 1 98.88 153 HIS B CA 1
ATOM 3485 C C . HIS B 1 153 ? 2.988 -22.906 -24.312 1 98.88 153 HIS B C 1
ATOM 3487 O O . HIS B 1 153 ? 2.566 -23.234 -23.203 1 98.88 153 HIS B O 1
ATOM 3493 N N . THR B 1 154 ? 2.521 -23.438 -25.406 1 98.88 154 THR B N 1
ATOM 3494 C CA . THR B 1 154 ? 1.562 -24.531 -25.375 1 98.88 154 THR B CA 1
ATOM 3495 C C . THR B 1 154 ? 2.158 -25.75 -24.672 1 98.88 154 THR B C 1
ATOM 3497 O O . THR B 1 154 ? 1.488 -26.406 -23.875 1 98.88 154 THR B O 1
ATOM 3500 N N . VAL B 1 155 ? 3.436 -26.031 -24.969 1 98.81 155 VAL B N 1
ATOM 3501 C CA . VAL B 1 155 ? 4.133 -27.125 -24.312 1 98.81 155 VAL B CA 1
ATOM 3502 C C . VAL B 1 155 ? 4.172 -26.875 -22.812 1 98.81 155 VAL B C 1
ATOM 3504 O O . VAL B 1 155 ? 3.898 -27.781 -22.016 1 98.81 155 VAL B O 1
ATOM 3507 N N . LEU B 1 156 ? 4.508 -25.672 -22.438 1 98.94 156 LEU B N 1
ATOM 3508 C CA . LEU B 1 156 ? 4.551 -25.297 -21.031 1 98.94 156 LEU B CA 1
ATOM 3509 C C . LEU B 1 156 ? 3.18 -25.484 -20.375 1 98.94 156 LEU B C 1
ATOM 3511 O O . LEU B 1 156 ? 3.074 -26.062 -19.297 1 98.94 156 LEU B O 1
ATOM 3515 N N . MET B 1 157 ? 2.111 -25.031 -21.078 1 98.94 157 MET B N 1
ATOM 3516 C CA . MET B 1 157 ? 0.761 -25.109 -20.531 1 98.94 157 MET B CA 1
ATOM 3517 C C . MET B 1 157 ? 0.299 -26.562 -20.391 1 98.94 157 MET B C 1
ATOM 3519 O O . MET B 1 157 ? -0.386 -26.906 -19.438 1 98.94 157 MET B O 1
ATOM 3523 N N . ASN B 1 158 ? 0.647 -27.359 -21.359 1 98.88 158 ASN B N 1
ATOM 3524 C CA . ASN B 1 158 ? 0.335 -28.781 -21.25 1 98.88 158 ASN B CA 1
ATOM 3525 C C . ASN B 1 158 ? 1.002 -29.406 -20.031 1 98.88 158 ASN B C 1
ATOM 3527 O O . ASN B 1 158 ? 0.383 -30.203 -19.328 1 98.88 158 ASN B O 1
ATOM 3531 N N . ARG B 1 159 ? 2.246 -29.047 -19.859 1 98.88 159 ARG B N 1
ATOM 3532 C CA . ARG B 1 159 ? 2.965 -29.578 -18.703 1 98.88 159 ARG B CA 1
ATOM 3533 C C . ARG B 1 159 ? 2.363 -29.078 -17.406 1 98.88 159 ARG B C 1
ATOM 3535 O O . ARG B 1 159 ? 2.211 -29.844 -16.438 1 98.88 159 ARG B O 1
ATOM 3542 N N . LEU B 1 160 ? 2.012 -27.797 -17.328 1 98.94 160 LEU B N 1
ATOM 3543 C CA . LEU B 1 160 ? 1.329 -27.25 -16.156 1 98.94 160 LEU B CA 1
ATOM 3544 C C . LEU B 1 160 ? 0.027 -28 -15.898 1 98.94 160 LEU B C 1
ATOM 3546 O O . LEU B 1 160 ? -0.283 -28.328 -14.75 1 98.94 160 LEU B O 1
ATOM 3550 N N . THR B 1 161 ? -0.724 -28.312 -16.938 1 98.75 161 THR B N 1
ATOM 3551 C CA . THR B 1 161 ? -2.002 -29.016 -16.812 1 98.75 161 THR B CA 1
ATOM 3552 C C . THR B 1 161 ? -1.819 -30.359 -16.141 1 98.75 161 THR B C 1
ATOM 3554 O O . THR B 1 161 ? -2.639 -30.766 -15.32 1 98.75 161 THR B O 1
ATOM 3557 N N . THR B 1 162 ? -0.744 -31.109 -16.438 1 98.81 162 THR B N 1
ATOM 3558 C CA . THR B 1 162 ? -0.506 -32.406 -15.805 1 98.81 162 THR B CA 1
ATOM 3559 C C . THR B 1 162 ? -0.309 -32.219 -14.297 1 98.81 162 THR B C 1
ATOM 3561 O O . THR B 1 162 ? -0.692 -33.094 -13.508 1 98.81 162 THR B O 1
ATOM 3564 N N . GLN B 1 163 ? 0.339 -31.109 -13.875 1 98.88 163 GLN B N 1
ATOM 3565 C CA . GLN B 1 163 ? 0.508 -30.828 -12.453 1 98.88 163 GLN B CA 1
ATOM 3566 C C . GLN B 1 163 ? -0.823 -30.469 -11.805 1 98.88 163 GLN B C 1
ATOM 3568 O O . GLN B 1 163 ? -1.104 -30.875 -10.68 1 98.88 163 GLN B O 1
ATOM 3573 N N . LEU B 1 164 ? -1.641 -29.672 -12.523 1 98.81 164 LEU B N 1
ATOM 3574 C CA . LEU B 1 164 ? -2.971 -29.344 -12.023 1 98.81 164 LEU B CA 1
ATOM 3575 C C . LEU B 1 164 ? -3.812 -30.594 -11.844 1 98.81 164 LEU B C 1
ATOM 3577 O O . LEU B 1 164 ? -4.535 -30.734 -10.852 1 98.81 164 LEU B O 1
ATOM 3581 N N . ASP B 1 165 ? -3.689 -31.516 -12.773 1 98.62 165 ASP B N 1
ATOM 3582 C CA . ASP B 1 165 ? -4.402 -32.781 -12.68 1 98.62 165 ASP B CA 1
ATOM 3583 C C . ASP B 1 165 ? -3.963 -33.594 -11.453 1 98.62 165 ASP B C 1
ATOM 3585 O O . ASP B 1 165 ? -4.785 -34.219 -10.781 1 98.62 165 ASP B O 1
ATOM 3589 N N . GLN B 1 166 ? -2.666 -33.562 -11.195 1 98.75 166 GLN B N 1
ATOM 3590 C CA . GLN B 1 166 ? -2.17 -34.219 -10.008 1 98.75 166 GLN B CA 1
ATOM 3591 C C . GLN B 1 166 ? -2.73 -33.594 -8.734 1 98.75 166 GLN B C 1
ATOM 3593 O O . GLN B 1 166 ? -3.156 -34.281 -7.816 1 98.75 166 GLN B O 1
ATOM 3598 N N . LEU B 1 167 ? -2.732 -32.219 -8.625 1 98.88 167 LEU B N 1
ATOM 3599 C CA . LEU B 1 167 ? -3.309 -31.547 -7.48 1 98.88 167 LEU B CA 1
ATOM 3600 C C . LEU B 1 167 ? -4.793 -31.859 -7.34 1 98.88 167 LEU B C 1
ATOM 3602 O O . LEU B 1 167 ? -5.281 -32.094 -6.227 1 98.88 167 LEU B O 1
ATOM 3606 N N . TYR B 1 168 ? -5.48 -31.906 -8.492 1 98.5 168 TYR B N 1
ATOM 3607 C CA . TYR B 1 168 ? -6.895 -32.25 -8.5 1 98.5 168 TYR B CA 1
ATOM 3608 C C . TYR B 1 168 ? -7.102 -33.656 -7.949 1 98.5 168 TYR B C 1
ATOM 3610 O O . TYR B 1 168 ? -7.984 -33.875 -7.117 1 98.5 168 TYR B O 1
ATOM 3618 N N . ALA B 1 169 ? -6.293 -34.594 -8.375 1 98.44 169 ALA B N 1
ATOM 3619 C CA . ALA B 1 169 ? -6.383 -35.969 -7.906 1 98.44 169 ALA B CA 1
ATOM 3620 C C . ALA B 1 169 ? -6.129 -36.062 -6.402 1 98.44 169 ALA B C 1
ATOM 3622 O O . ALA B 1 169 ? -6.695 -36.906 -5.723 1 98.44 169 ALA B O 1
ATOM 3623 N N . ASP B 1 170 ? -5.324 -35.125 -5.895 1 98.75 170 ASP B N 1
ATOM 3624 C CA . ASP B 1 170 ? -4.996 -35.094 -4.477 1 98.75 170 ASP B CA 1
ATOM 3625 C C . ASP B 1 170 ? -6.09 -34.406 -3.676 1 98.75 170 ASP B C 1
ATOM 3627 O O . ASP B 1 170 ? -6.035 -34.344 -2.445 1 98.75 170 ASP B O 1
ATOM 3631 N N . GLY B 1 171 ? -7.082 -33.75 -4.332 1 98.31 171 GLY B N 1
ATOM 3632 C CA . GLY B 1 171 ? -8.234 -33.219 -3.633 1 98.31 171 GLY B CA 1
ATOM 3633 C C . GLY B 1 171 ? -8.398 -31.719 -3.83 1 98.31 171 GLY B C 1
ATOM 3634 O O . GLY B 1 171 ? -9.367 -31.141 -3.352 1 98.31 171 GLY B O 1
ATOM 3635 N N . ALA B 1 172 ? -7.48 -31.078 -4.543 1 98.62 172 ALA B N 1
ATOM 3636 C CA . ALA B 1 172 ? -7.586 -29.641 -4.773 1 98.62 172 ALA B CA 1
ATOM 3637 C C . ALA B 1 172 ? -8.812 -29.312 -5.613 1 98.62 172 ALA B C 1
ATOM 3639 O O . ALA B 1 172 ? -9.109 -29.984 -6.598 1 98.62 172 ALA B O 1
ATOM 3640 N N . ARG B 1 173 ? -9.57 -28.234 -5.168 1 98.19 173 ARG B N 1
ATOM 3641 C CA . ARG B 1 173 ? -10.789 -27.891 -5.887 1 98.19 173 ARG B CA 1
ATOM 3642 C C . ARG B 1 173 ? -10.859 -26.391 -6.16 1 98.19 173 ARG B C 1
ATOM 3644 O O . ARG B 1 173 ? -11.672 -25.953 -6.977 1 98.19 173 ARG B O 1
ATOM 3651 N N . SER B 1 174 ? -10.094 -25.531 -5.5 1 98.12 174 SER B N 1
ATOM 3652 C CA . SER B 1 174 ? -10.062 -24.078 -5.688 1 98.12 174 SER B CA 1
ATOM 3653 C C . SER B 1 174 ? -8.672 -23.594 -6.062 1 98.12 174 SER B C 1
ATOM 3655 O O . SER B 1 174 ? -7.711 -23.812 -5.32 1 98.12 174 SER B O 1
ATOM 3657 N N . PHE B 1 175 ? -8.625 -22.906 -7.215 1 98.62 175 PHE B N 1
ATOM 3658 C CA . PHE B 1 175 ? -7.332 -22.516 -7.762 1 98.62 175 PHE B CA 1
ATOM 3659 C C . PHE B 1 175 ? -7.289 -21.016 -8.039 1 98.62 175 PHE B C 1
ATOM 3661 O O . PHE B 1 175 ? -8.289 -20.422 -8.445 1 98.62 175 PHE B O 1
ATOM 3668 N N . LEU B 1 176 ? -6.168 -20.406 -7.758 1 98.69 176 LEU B N 1
ATOM 3669 C CA . LEU B 1 176 ? -5.812 -19.047 -8.156 1 98.69 176 LEU B CA 1
ATOM 3670 C C . LEU B 1 176 ? -4.531 -19.047 -8.984 1 98.69 176 LEU B C 1
ATOM 3672 O O . LEU B 1 176 ? -3.512 -19.609 -8.562 1 98.69 176 LEU B O 1
ATOM 3676 N N . PHE B 1 177 ? -4.613 -18.516 -10.156 1 98.88 177 PHE B N 1
ATOM 3677 C CA . PHE B 1 177 ? -3.449 -18.312 -11.008 1 98.88 177 PHE B CA 1
ATOM 3678 C C . PHE B 1 177 ? -3.139 -16.828 -11.148 1 98.88 177 PHE B C 1
ATOM 3680 O O . PHE B 1 177 ? -4.047 -15.992 -11.148 1 98.88 177 PHE B O 1
ATOM 3687 N N . LEU B 1 178 ? -1.873 -16.469 -11.227 1 98.94 178 LEU B N 1
ATOM 3688 C CA . LEU B 1 178 ? -1.463 -15.102 -11.508 1 98.94 178 LEU B CA 1
ATOM 3689 C C . LEU B 1 178 ? -0.725 -15.016 -12.836 1 98.94 178 LEU B C 1
ATOM 3691 O O . LEU B 1 178 ? 0.11 -15.875 -13.148 1 98.94 178 LEU B O 1
ATOM 3695 N N . THR B 1 179 ? -1.021 -14.016 -13.625 1 98.94 179 THR B N 1
ATOM 3696 C CA . THR B 1 179 ? -0.311 -13.805 -14.883 1 98.94 179 THR B CA 1
ATOM 3697 C C . THR B 1 179 ? 1.105 -13.297 -14.625 1 98.94 179 THR B C 1
ATOM 3699 O O . THR B 1 179 ? 1.4 -12.781 -13.547 1 98.94 179 THR B O 1
ATOM 3702 N N . VAL B 1 180 ? 1.946 -13.5 -15.625 1 98.94 180 VAL B N 1
ATOM 3703 C CA . VAL B 1 180 ? 3.289 -12.93 -15.57 1 98.94 180 VAL B CA 1
ATOM 3704 C C . VAL B 1 180 ? 3.209 -11.406 -15.695 1 98.94 180 VAL B C 1
ATOM 3706 O O . VAL B 1 180 ? 2.541 -10.883 -16.594 1 98.94 180 VAL B O 1
ATOM 3709 N N . PRO B 1 181 ? 3.838 -10.703 -14.797 1 98.75 181 PRO B N 1
ATOM 3710 C CA . PRO B 1 181 ? 3.811 -9.234 -14.859 1 98.75 181 PRO B CA 1
ATOM 3711 C C . PRO B 1 181 ? 4.605 -8.688 -16.047 1 98.75 181 PRO B C 1
ATOM 3713 O O . PRO B 1 181 ? 5.242 -9.453 -16.766 1 98.75 181 PRO B O 1
ATOM 3716 N N . PRO B 1 182 ? 4.52 -7.359 -16.312 1 98.81 182 PRO B N 1
ATOM 3717 C CA . PRO B 1 182 ? 5.223 -6.77 -17.453 1 98.81 182 PRO B CA 1
ATOM 3718 C C . PRO B 1 182 ? 6.734 -6.703 -17.25 1 98.81 182 PRO B C 1
ATOM 3720 O O . PRO B 1 182 ? 7.309 -5.609 -17.188 1 98.81 182 PRO B O 1
ATOM 3723 N N . THR B 1 183 ? 7.355 -7.879 -17.297 1 98.88 183 THR B N 1
ATOM 3724 C CA . THR B 1 183 ? 8.797 -7.93 -17.062 1 98.88 183 THR B CA 1
ATOM 3725 C C . THR B 1 183 ? 9.547 -7.266 -18.219 1 98.88 183 THR B C 1
ATOM 3727 O O . THR B 1 183 ? 10.742 -6.992 -18.109 1 98.88 183 THR B O 1
ATOM 3730 N N . ASP B 1 184 ? 8.852 -6.938 -19.359 1 98.88 184 ASP B N 1
ATOM 3731 C CA . ASP B 1 184 ? 9.445 -6.105 -20.406 1 98.88 184 ASP B CA 1
ATOM 3732 C C . ASP B 1 184 ? 9.836 -4.734 -19.859 1 98.88 184 ASP B C 1
ATOM 3734 O O . ASP B 1 184 ? 10.664 -4.039 -20.438 1 98.88 184 ASP B O 1
ATOM 3738 N N . ARG B 1 185 ? 9.312 -4.379 -18.672 1 98.81 185 ARG B N 1
ATOM 3739 C CA . ARG B 1 185 ? 9.57 -3.084 -18.047 1 98.81 185 ARG B CA 1
ATOM 3740 C C . ARG B 1 185 ? 10.555 -3.215 -16.891 1 98.81 185 ARG B C 1
ATOM 3742 O O . ARG B 1 185 ? 10.867 -2.227 -16.234 1 98.81 185 ARG B O 1
ATOM 3749 N N . ALA B 1 186 ? 11.031 -4.449 -16.625 1 98.88 186 ALA B N 1
ATOM 3750 C CA . ALA B 1 186 ? 12.008 -4.664 -15.562 1 98.88 186 ALA B CA 1
ATOM 3751 C C . ALA B 1 186 ? 13.414 -4.277 -16.031 1 98.88 186 ALA B C 1
ATOM 3753 O O . ALA B 1 186 ? 13.758 -4.43 -17.203 1 98.88 186 ALA B O 1
ATOM 3754 N N . PRO B 1 187 ? 14.266 -3.848 -15.078 1 98.75 187 PRO B N 1
ATOM 3755 C CA . PRO B 1 187 ? 15.633 -3.449 -15.43 1 98.75 187 PRO B CA 1
ATOM 3756 C C . PRO B 1 187 ? 16.391 -4.539 -16.172 1 98.75 187 PRO B C 1
ATOM 3758 O O . PRO B 1 187 ? 17.188 -4.238 -17.078 1 98.75 187 PRO B O 1
ATOM 3761 N N . LEU B 1 188 ? 16.141 -5.797 -15.883 1 98.44 188 LEU B N 1
ATOM 3762 C CA . LEU B 1 188 ? 16.828 -6.922 -16.516 1 98.44 188 LEU B CA 1
ATOM 3763 C C . LEU B 1 188 ? 16.641 -6.891 -18.016 1 98.44 188 LEU B C 1
ATOM 3765 O O . LEU B 1 188 ? 17.609 -7.098 -18.766 1 98.44 188 LEU B O 1
ATOM 3769 N N . ILE B 1 189 ? 15.445 -6.629 -18.469 1 98.69 189 ILE B N 1
ATOM 3770 C CA . ILE B 1 189 ? 15.141 -6.648 -19.891 1 98.69 189 ILE B CA 1
ATOM 3771 C C . ILE B 1 189 ? 15.5 -5.305 -20.516 1 98.69 189 ILE B C 1
ATOM 3773 O O . ILE B 1 189 ? 16.062 -5.25 -21.609 1 98.69 189 ILE B O 1
ATOM 3777 N N . LEU B 1 190 ? 15.227 -4.219 -19.797 1 98.62 190 LEU B N 1
ATOM 3778 C CA . LEU B 1 190 ? 15.523 -2.881 -20.297 1 98.62 190 LEU B CA 1
ATOM 3779 C C . LEU B 1 190 ? 17.016 -2.738 -20.609 1 98.62 190 LEU B C 1
ATOM 3781 O O . LEU B 1 190 ? 17.391 -2.133 -21.625 1 98.62 190 LEU B O 1
ATOM 3785 N N . GLN B 1 191 ? 17.828 -3.293 -19.781 1 97.88 191 GLN B N 1
ATOM 3786 C CA . GLN B 1 191 ? 19.281 -3.168 -19.953 1 97.88 191 GLN B CA 1
ATOM 3787 C C . GLN B 1 191 ? 19.75 -3.912 -21.188 1 97.88 191 GLN B C 1
ATOM 3789 O O . GLN B 1 191 ? 20.828 -3.629 -21.719 1 97.88 191 GLN B O 1
ATOM 3794 N N . GLN B 1 192 ? 18.953 -4.844 -21.656 1 97.81 192 GLN B N 1
ATOM 3795 C CA . GLN B 1 192 ? 19.312 -5.621 -22.844 1 97.81 192 GLN B CA 1
ATOM 3796 C C . GLN B 1 192 ? 18.984 -4.855 -24.125 1 97.81 192 GLN B C 1
ATOM 3798 O O . GLN B 1 192 ? 19.438 -5.223 -25.203 1 97.81 192 GLN B O 1
ATOM 3803 N N . GLY B 1 193 ? 18.141 -3.818 -24.047 1 98 193 GLY B N 1
ATOM 3804 C CA . GLY B 1 193 ? 17.875 -2.945 -25.172 1 98 193 GLY B CA 1
ATOM 3805 C C . GLY B 1 193 ? 16.531 -3.188 -25.812 1 98 193 GLY B C 1
ATOM 3806 O O . GLY B 1 193 ? 15.805 -4.105 -25.422 1 98 193 GLY B O 1
ATOM 3807 N N . PRO B 1 194 ? 16.156 -2.355 -26.797 1 98.12 194 PRO B N 1
ATOM 3808 C CA . PRO B 1 194 ? 14.82 -2.365 -27.391 1 98.12 194 PRO B CA 1
ATOM 3809 C C . PRO B 1 194 ? 14.492 -3.688 -28.094 1 98.12 194 PRO B C 1
ATOM 3811 O O . PRO B 1 194 ? 13.328 -4.102 -28.125 1 98.12 194 PRO B O 1
ATOM 3814 N N . THR B 1 195 ? 15.523 -4.344 -28.609 1 98.12 195 THR B N 1
ATOM 3815 C CA . THR B 1 195 ? 15.289 -5.621 -29.281 1 98.12 195 THR B CA 1
ATOM 3816 C C . THR B 1 195 ? 14.734 -6.652 -28.297 1 98.12 195 THR B C 1
ATOM 3818 O O . THR B 1 195 ? 13.766 -7.344 -28.594 1 98.12 195 THR B O 1
ATOM 3821 N N . ALA B 1 196 ? 15.297 -6.711 -27.125 1 98.44 196 ALA B N 1
ATOM 3822 C CA . ALA B 1 196 ? 14.836 -7.637 -26.094 1 98.44 196 ALA B CA 1
ATOM 3823 C C . ALA B 1 196 ? 13.438 -7.27 -25.609 1 98.44 196 ALA B C 1
ATOM 3825 O O . ALA B 1 196 ? 12.578 -8.141 -25.453 1 98.44 196 ALA B O 1
ATOM 3826 N N . VAL B 1 197 ? 13.188 -5.984 -25.438 1 98.62 197 VAL B N 1
ATOM 3827 C CA . VAL B 1 197 ? 11.891 -5.496 -24.969 1 98.62 197 VAL B CA 1
ATOM 3828 C C . VAL B 1 197 ? 10.812 -5.859 -26 1 98.62 197 VAL B C 1
ATOM 3830 O O . VAL B 1 197 ? 9.75 -6.375 -25.625 1 98.62 197 VAL B O 1
ATOM 3833 N N . ASN B 1 198 ? 11.109 -5.645 -27.25 1 98.12 198 ASN B N 1
ATOM 3834 C CA . ASN B 1 198 ? 10.141 -5.891 -28.312 1 98.12 198 ASN B CA 1
ATOM 3835 C C . ASN B 1 198 ? 9.883 -7.383 -28.5 1 98.12 198 ASN B C 1
ATOM 3837 O O . ASN B 1 198 ? 8.812 -7.773 -28.984 1 98.12 198 ASN B O 1
ATOM 3841 N N . ALA B 1 199 ? 10.867 -8.211 -28.109 1 98.06 199 ALA B N 1
ATOM 3842 C CA . ALA B 1 199 ? 10.719 -9.656 -28.25 1 98.06 199 ALA B CA 1
ATOM 3843 C C . ALA B 1 199 ? 9.914 -10.234 -27.094 1 98.06 199 ALA B C 1
ATOM 3845 O O . ALA B 1 199 ? 9.031 -11.07 -27.297 1 98.06 199 ALA B O 1
ATOM 3846 N N . ILE B 1 200 ? 10.156 -9.773 -25.906 1 98.81 200 ILE B N 1
ATOM 3847 C CA . ILE B 1 200 ? 9.562 -10.43 -24.75 1 98.81 200 ILE B CA 1
ATOM 3848 C C . ILE B 1 200 ? 8.117 -9.969 -24.578 1 98.81 200 ILE B C 1
ATOM 3850 O O . ILE B 1 200 ? 7.281 -10.719 -24.062 1 98.81 200 ILE B O 1
ATOM 3854 N N . LYS B 1 201 ? 7.785 -8.727 -24.969 1 98.5 201 LYS B N 1
ATOM 3855 C CA . LYS B 1 201 ? 6.461 -8.148 -24.734 1 98.5 201 LYS B CA 1
ATOM 3856 C C . LYS B 1 201 ? 5.367 -9.031 -25.344 1 98.5 201 LYS B C 1
ATOM 3858 O O . LYS B 1 201 ? 4.445 -9.453 -24.625 1 98.5 201 LYS B O 1
ATOM 3863 N N . PRO B 1 202 ? 5.457 -9.43 -26.656 1 98.38 202 PRO B N 1
ATOM 3864 C CA . PRO B 1 202 ? 4.426 -10.32 -27.188 1 98.38 202 PRO B CA 1
ATOM 3865 C C . PRO B 1 202 ? 4.492 -11.727 -26.578 1 98.38 202 PRO B C 1
ATOM 3867 O O . PRO B 1 202 ? 3.471 -12.414 -26.484 1 98.38 202 PRO B O 1
ATOM 3870 N N . ALA B 1 203 ? 5.68 -12.195 -26.141 1 98.81 203 ALA B N 1
ATOM 3871 C CA . ALA B 1 203 ? 5.805 -13.492 -25.484 1 98.81 203 ALA B CA 1
ATOM 3872 C C . ALA B 1 203 ? 5.027 -13.516 -24.172 1 98.81 203 ALA B C 1
ATOM 3874 O O . ALA B 1 203 ? 4.332 -14.492 -23.875 1 98.81 203 ALA B O 1
ATOM 3875 N N . LEU B 1 204 ? 5.152 -12.414 -23.438 1 98.94 204 LEU B N 1
ATOM 3876 C CA . LEU B 1 204 ? 4.402 -12.289 -22.188 1 98.94 204 LEU B CA 1
ATOM 3877 C C . LEU B 1 204 ? 2.9 -12.336 -22.453 1 98.94 204 LEU B C 1
ATOM 3879 O O . LEU B 1 204 ? 2.162 -13.031 -21.75 1 98.94 204 LEU B O 1
ATOM 3883 N N . ALA B 1 205 ? 2.465 -11.586 -23.469 1 98.88 205 ALA B N 1
ATOM 3884 C CA . ALA B 1 205 ? 1.045 -11.547 -23.812 1 98.88 205 ALA B CA 1
ATOM 3885 C C . ALA B 1 205 ? 0.53 -12.93 -24.203 1 98.88 205 ALA B C 1
ATOM 3887 O O . ALA B 1 205 ? -0.545 -13.344 -23.766 1 98.88 205 ALA B O 1
ATOM 3888 N N . ASP B 1 206 ? 1.274 -13.625 -24.984 1 98.94 206 ASP B N 1
ATOM 3889 C CA . ASP B 1 206 ? 0.88 -14.953 -25.438 1 98.94 206 ASP B CA 1
ATOM 3890 C C . ASP B 1 206 ? 0.833 -15.945 -24.281 1 98.94 206 ASP B C 1
ATOM 3892 O O . ASP B 1 206 ? -0.134 -16.703 -24.141 1 98.94 206 ASP B O 1
ATOM 3896 N N . TYR B 1 207 ? 1.897 -15.977 -23.469 1 98.94 207 TYR B N 1
ATOM 3897 C CA . TYR B 1 207 ? 1.916 -16.859 -22.312 1 98.94 207 TYR B CA 1
ATOM 3898 C C . TYR B 1 207 ? 0.683 -16.641 -21.438 1 98.94 207 TYR B C 1
ATOM 3900 O O . TYR B 1 207 ? 0.007 -17.594 -21.062 1 98.94 207 TYR B O 1
ATOM 3908 N N . ASN B 1 208 ? 0.383 -15.359 -21.109 1 98.94 208 ASN B N 1
ATOM 3909 C CA . ASN B 1 208 ? -0.732 -15.023 -20.234 1 98.94 208 ASN B CA 1
ATOM 3910 C C . ASN B 1 208 ? -2.07 -15.414 -20.859 1 98.94 208 ASN B C 1
ATOM 3912 O O . ASN B 1 208 ? -2.982 -15.844 -20.141 1 98.94 208 ASN B O 1
ATOM 3916 N N . GLN B 1 209 ? -2.188 -15.258 -22.156 1 98.88 209 GLN B N 1
ATOM 3917 C CA . GLN B 1 209 ? -3.406 -15.695 -22.828 1 98.88 209 GLN B CA 1
ATOM 3918 C C . GLN B 1 209 ? -3.57 -17.219 -22.734 1 98.88 209 GLN B C 1
ATOM 3920 O O . GLN B 1 209 ? -4.664 -17.703 -22.469 1 98.88 209 GLN B O 1
ATOM 3925 N N . GLN B 1 210 ? -2.531 -17.953 -22.891 1 98.94 210 GLN B N 1
ATOM 3926 C CA . GLN B 1 210 ? -2.609 -19.406 -22.828 1 98.94 210 GLN B CA 1
ATOM 3927 C C . GLN B 1 210 ? -2.867 -19.875 -21.406 1 98.94 210 GLN B C 1
ATOM 3929 O O . GLN B 1 210 ? -3.545 -20.891 -21.188 1 98.94 210 GLN B O 1
ATOM 3934 N N . LEU B 1 211 ? -2.309 -19.141 -20.438 1 98.94 211 LEU B N 1
ATOM 3935 C CA . LEU B 1 211 ? -2.621 -19.438 -19.047 1 98.94 211 LEU B CA 1
ATOM 3936 C C . LEU B 1 211 ? -4.117 -19.312 -18.781 1 98.94 211 LEU B C 1
ATOM 3938 O O . LEU B 1 211 ? -4.719 -20.188 -18.156 1 98.94 211 LEU B O 1
ATOM 3942 N N . ARG B 1 212 ? -4.754 -18.234 -19.281 1 98.81 212 ARG B N 1
ATOM 3943 C CA . ARG B 1 212 ? -6.191 -18.047 -19.125 1 98.81 212 ARG B CA 1
ATOM 3944 C C . ARG B 1 212 ? -6.977 -19.188 -19.781 1 98.81 212 ARG B C 1
ATOM 3946 O O . ARG B 1 212 ? -7.914 -19.703 -19.172 1 98.81 212 ARG B O 1
ATOM 3953 N N . THR B 1 213 ? -6.551 -19.547 -20.953 1 98.69 213 THR B N 1
ATOM 3954 C CA . THR B 1 213 ? -7.207 -20.625 -21.688 1 98.69 213 THR B CA 1
ATOM 3955 C C . THR B 1 213 ? -7.047 -21.938 -20.938 1 98.69 213 THR B C 1
ATOM 3957 O O . THR B 1 213 ? -8 -22.719 -20.828 1 98.69 213 THR B O 1
ATOM 3960 N N . THR B 1 214 ? -5.867 -22.156 -20.438 1 98.62 214 THR B N 1
ATOM 3961 C CA . THR B 1 214 ? -5.586 -23.391 -19.703 1 98.62 214 THR B CA 1
ATOM 3962 C C . THR B 1 214 ? -6.465 -23.484 -18.453 1 98.62 214 THR B C 1
ATOM 3964 O O . THR B 1 214 ? -7.047 -24.531 -18.188 1 98.62 214 THR B O 1
ATOM 3967 N N . ALA B 1 215 ? -6.578 -22.391 -17.688 1 98.25 215 ALA B N 1
ATOM 3968 C CA . ALA B 1 215 ? -7.422 -22.375 -16.5 1 98.25 215 ALA B CA 1
ATOM 3969 C C . ALA B 1 215 ? -8.883 -22.656 -16.859 1 98.25 215 ALA B C 1
ATOM 3971 O O . ALA B 1 215 ? -9.555 -23.422 -16.156 1 98.25 215 ALA B O 1
ATOM 3972 N N . GLN B 1 216 ? -9.352 -22.078 -17.938 1 97 216 GLN B N 1
ATOM 3973 C CA . GLN B 1 216 ? -10.727 -22.266 -18.391 1 97 216 GLN B CA 1
ATOM 3974 C C . GLN B 1 216 ? -10.984 -23.719 -18.781 1 97 216 GLN B C 1
ATOM 3976 O O . GLN B 1 216 ? -11.992 -24.312 -18.391 1 97 216 GLN B O 1
ATOM 3981 N N . LYS B 1 217 ? -10.055 -24.297 -19.516 1 97.44 217 LYS B N 1
ATOM 3982 C CA . LYS B 1 217 ? -10.195 -25.688 -19.953 1 97.44 217 LYS B CA 1
ATOM 3983 C C . LYS B 1 217 ? -10.141 -26.641 -18.766 1 97.44 217 LYS B C 1
ATOM 3985 O O . LYS B 1 217 ? -10.883 -27.625 -18.719 1 97.44 217 LYS B O 1
ATOM 3990 N N . PHE B 1 218 ? -9.289 -26.344 -17.891 1 97.19 218 PHE B N 1
ATOM 3991 C CA . PHE B 1 218 ? -9.164 -27.156 -16.688 1 97.19 218 PHE B CA 1
ATOM 3992 C C . PHE B 1 218 ? -10.469 -27.172 -15.898 1 97.19 218 PHE B C 1
ATOM 3994 O O . PHE B 1 218 ? -10.922 -28.234 -15.461 1 97.19 218 PHE B O 1
ATOM 4001 N N . GLN B 1 219 ? -11.023 -26 -15.68 1 94.38 219 GLN B N 1
ATOM 4002 C CA . GLN B 1 219 ? -12.297 -25.891 -14.977 1 94.38 219 GLN B CA 1
ATOM 4003 C C . GLN B 1 219 ? -13.398 -26.625 -15.711 1 94.38 219 GLN B C 1
ATOM 4005 O O . GLN B 1 219 ? -14.242 -27.281 -15.094 1 94.38 219 GLN B O 1
ATOM 4010 N N . ALA B 1 220 ? -13.414 -26.562 -17.016 1 94.5 220 ALA B N 1
ATOM 4011 C CA . ALA B 1 220 ? -14.43 -27.219 -17.828 1 94.5 220 ALA B CA 1
ATOM 4012 C C . ALA B 1 220 ? -14.289 -28.75 -17.766 1 94.5 220 ALA B C 1
ATOM 4014 O O . ALA B 1 220 ? -15.289 -29.469 -17.812 1 94.5 220 ALA B O 1
ATOM 4015 N N . LYS B 1 221 ? -13.102 -29.172 -17.656 1 95.12 221 LYS B N 1
ATOM 4016 C CA . LYS B 1 221 ? -12.805 -30.594 -17.625 1 95.12 221 LYS B CA 1
ATOM 4017 C C . LYS B 1 221 ? -13.281 -31.234 -16.312 1 95.12 221 LYS B C 1
ATOM 4019 O O . LYS B 1 221 ? -13.695 -32.406 -16.297 1 95.12 221 LYS B O 1
ATOM 4024 N N . HIS B 1 222 ? -13.203 -30.516 -15.297 1 93.38 222 HIS B N 1
ATOM 4025 C CA . HIS B 1 222 ? -13.547 -31.031 -13.969 1 93.38 222 HIS B CA 1
ATOM 4026 C C . HIS B 1 222 ? -14.75 -30.281 -13.391 1 93.38 222 HIS B C 1
ATOM 4028 O O . HIS B 1 222 ? -14.609 -29.188 -12.859 1 93.38 222 HIS B O 1
ATOM 4034 N N . LYS B 1 223 ? -15.875 -30.891 -13.312 1 87.5 223 LYS B N 1
ATOM 4035 C CA . LYS B 1 223 ? -17.141 -30.234 -13 1 87.5 223 LYS B CA 1
ATOM 4036 C C . LYS B 1 223 ? -17.219 -29.859 -11.523 1 87.5 223 LYS B C 1
ATOM 4038 O O . LYS B 1 223 ? -18.031 -29.031 -11.125 1 87.5 223 LYS B O 1
ATOM 4043 N N . ASP B 1 224 ? -16.312 -30.469 -10.68 1 93 224 ASP B N 1
ATOM 4044 C CA . ASP B 1 224 ? -16.422 -30.203 -9.25 1 93 224 ASP B CA 1
ATOM 4045 C C . ASP B 1 224 ? -15.328 -29.234 -8.789 1 93 224 ASP B C 1
ATOM 4047 O O . ASP B 1 224 ? -15.094 -29.078 -7.594 1 93 224 ASP B O 1
ATOM 4051 N N . ILE B 1 225 ? -14.664 -28.609 -9.758 1 91.38 225 ILE B N 1
ATOM 4052 C CA . ILE B 1 225 ? -13.797 -27.484 -9.43 1 91.38 225 ILE B CA 1
ATOM 4053 C C . ILE B 1 225 ? -14.648 -26.312 -8.938 1 91.38 225 ILE B C 1
ATOM 4055 O O . ILE B 1 225 ? -15.633 -25.938 -9.57 1 91.38 225 ILE B O 1
ATOM 4059 N N . ASN B 1 226 ? -14.266 -25.797 -7.734 1 87.88 226 ASN B N 1
ATOM 4060 C CA . ASN B 1 226 ? -14.992 -24.688 -7.137 1 87.88 226 ASN B CA 1
ATOM 4061 C C . ASN B 1 226 ? -14.641 -23.359 -7.809 1 87.88 226 ASN B C 1
ATOM 4063 O O . ASN B 1 226 ? -15.523 -22.562 -8.109 1 87.88 226 ASN B O 1
ATOM 4067 N N . THR B 1 227 ? -13.391 -23.172 -7.941 1 89.69 227 THR B N 1
ATOM 4068 C CA . THR B 1 227 ? -12.922 -21.938 -8.586 1 89.69 227 THR B CA 1
ATOM 4069 C C . THR B 1 227 ? -11.578 -22.156 -9.258 1 89.69 227 THR B C 1
ATOM 4071 O O . THR B 1 227 ? -10.727 -22.891 -8.734 1 89.69 227 THR B O 1
ATOM 4074 N N . ALA B 1 228 ? -11.414 -21.656 -10.438 1 94.5 228 ALA B N 1
ATOM 4075 C CA . ALA B 1 228 ? -10.141 -21.484 -11.141 1 94.5 228 ALA B CA 1
ATOM 4076 C C . ALA B 1 228 ? -9.984 -20.078 -11.688 1 94.5 228 ALA B C 1
ATOM 4078 O O . ALA B 1 228 ? -10.273 -19.812 -12.852 1 94.5 228 ALA B O 1
ATOM 4079 N N . ILE B 1 229 ? -9.484 -19.172 -10.828 1 96.19 229 ILE B N 1
ATOM 4080 C CA . ILE B 1 229 ? -9.406 -17.75 -11.141 1 96.19 229 ILE B CA 1
ATOM 4081 C C . ILE B 1 229 ? -8.023 -17.406 -11.672 1 96.19 229 ILE B C 1
ATOM 4083 O O . ILE B 1 229 ? -7.012 -17.891 -11.156 1 96.19 229 ILE B O 1
ATOM 4087 N N . VAL B 1 230 ? -8.016 -16.703 -12.781 1 98.44 230 VAL B N 1
ATOM 4088 C CA . VAL B 1 230 ? -6.762 -16.094 -13.227 1 98.44 230 VAL B CA 1
ATOM 4089 C C . VAL B 1 230 ? -6.75 -14.609 -12.867 1 98.44 230 VAL B C 1
ATOM 4091 O O . VAL B 1 230 ? -7.488 -13.812 -13.453 1 98.44 230 VAL B O 1
ATOM 4094 N N . PHE B 1 231 ? -5.988 -14.258 -11.898 1 98.69 231 PHE B N 1
ATOM 4095 C CA . PHE B 1 231 ? -5.785 -12.859 -11.547 1 98.69 231 PHE B CA 1
ATOM 4096 C C . PHE B 1 231 ? -4.758 -12.211 -12.469 1 98.69 231 PHE B C 1
ATOM 4098 O O . PHE B 1 231 ? -3.635 -12.703 -12.602 1 98.69 231 PHE B O 1
ATOM 4105 N N . ASP B 1 232 ? -5.117 -11.102 -13.117 1 98.81 232 ASP B N 1
ATOM 4106 C CA . ASP B 1 232 ? -4.211 -10.383 -14.008 1 98.81 232 ASP B CA 1
ATOM 4107 C C . ASP B 1 232 ? -3.344 -9.391 -13.227 1 98.81 232 ASP B C 1
ATOM 4109 O O . ASP B 1 232 ? -3.844 -8.383 -12.727 1 98.81 232 ASP B O 1
ATOM 4113 N N . THR B 1 233 ? -2.053 -9.625 -13.188 1 98.88 233 THR B N 1
ATOM 4114 C CA . THR B 1 233 ? -1.145 -8.789 -12.414 1 98.88 233 THR B CA 1
ATOM 4115 C C . THR B 1 233 ? -0.796 -7.512 -13.18 1 98.88 233 THR B C 1
ATOM 4117 O O . THR B 1 233 ? -0.354 -6.527 -12.586 1 98.88 233 THR B O 1
ATOM 4120 N N . GLN B 1 234 ? -0.986 -7.527 -14.453 1 98.69 234 GLN B N 1
ATOM 4121 C CA . GLN B 1 234 ? -0.422 -6.512 -15.336 1 98.69 234 GLN B CA 1
ATOM 4122 C C . GLN B 1 234 ? -1.014 -5.137 -15.039 1 98.69 234 GLN B C 1
ATOM 4124 O O . GLN B 1 234 ? -0.286 -4.145 -14.961 1 98.69 234 GLN B O 1
ATOM 4129 N N . PRO B 1 235 ? -2.318 -5.031 -14.836 1 98.69 235 PRO B N 1
ATOM 4130 C CA . PRO B 1 235 ? -2.861 -3.697 -14.57 1 98.69 235 PRO B CA 1
ATOM 4131 C C . PRO B 1 235 ? -2.285 -3.066 -13.305 1 98.69 235 PRO B C 1
ATOM 4133 O O . PRO B 1 235 ? -2.014 -1.863 -13.273 1 98.69 235 PRO B O 1
ATOM 4136 N N . VAL B 1 236 ? -2.068 -3.834 -12.227 1 98.81 236 VAL B N 1
ATOM 4137 C CA . VAL B 1 236 ? -1.503 -3.293 -10.992 1 98.81 236 VAL B CA 1
ATOM 4138 C C . VAL B 1 236 ? -0.081 -2.799 -11.25 1 98.81 236 VAL B C 1
ATOM 4140 O O . VAL B 1 236 ? 0.248 -1.65 -10.945 1 98.81 236 VAL B O 1
ATOM 4143 N N . PHE B 1 237 ? 0.75 -3.635 -11.914 1 98.88 237 PHE B N 1
ATOM 4144 C CA . PHE B 1 237 ? 2.125 -3.262 -12.219 1 98.88 237 PHE B CA 1
ATOM 4145 C C . PHE B 1 237 ? 2.166 -2.027 -13.117 1 98.88 237 PHE B C 1
ATOM 4147 O O . PHE B 1 237 ? 2.881 -1.066 -12.82 1 98.88 237 PHE B O 1
ATOM 4154 N N . ASN B 1 238 ? 1.393 -2.061 -14.172 1 98.81 238 ASN B N 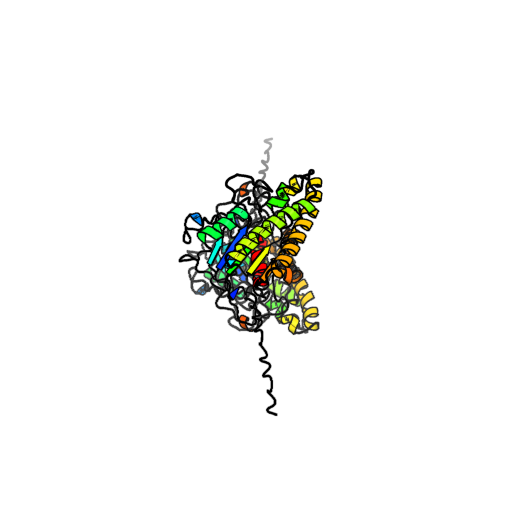1
ATOM 4155 C CA . ASN B 1 238 ? 1.439 -0.979 -15.148 1 98.81 238 ASN B CA 1
ATOM 4156 C C . ASN B 1 238 ? 0.975 0.344 -14.547 1 98.81 238 ASN B C 1
ATOM 4158 O O . ASN B 1 238 ? 1.563 1.393 -14.82 1 98.81 238 ASN B O 1
ATOM 4162 N N . THR B 1 239 ? -0.044 0.321 -13.734 1 98.75 239 THR B N 1
ATOM 4163 C CA . THR B 1 239 ? -0.527 1.558 -13.133 1 98.75 239 THR B CA 1
ATOM 4164 C C . THR B 1 239 ? 0.514 2.139 -12.18 1 98.75 239 THR B C 1
ATOM 4166 O O . THR B 1 239 ? 0.759 3.346 -12.18 1 98.75 239 THR B O 1
ATOM 4169 N N . LEU B 1 240 ? 1.13 1.289 -11.359 1 98.75 240 LEU B N 1
ATOM 4170 C CA . LEU B 1 240 ? 2.178 1.758 -10.461 1 98.75 240 LEU B CA 1
ATOM 4171 C C . LEU B 1 240 ? 3.352 2.332 -11.242 1 98.75 240 LEU B C 1
ATOM 4173 O O . LEU B 1 240 ? 3.85 3.414 -10.922 1 98.75 240 LEU B O 1
ATOM 4177 N N . LEU B 1 241 ? 3.734 1.624 -12.312 1 98.81 241 LEU B N 1
ATOM 4178 C CA . LEU B 1 241 ? 4.887 2.055 -13.102 1 98.81 241 LEU B CA 1
ATOM 4179 C C . LEU B 1 241 ? 4.574 3.338 -13.867 1 98.81 241 LEU B C 1
ATOM 4181 O O . LEU B 1 241 ? 5.418 4.23 -13.953 1 98.81 241 LEU B O 1
ATOM 4185 N N . ASP B 1 242 ? 3.369 3.443 -14.406 1 98.62 242 ASP B N 1
ATOM 4186 C CA . ASP B 1 242 ? 2.959 4.617 -15.172 1 98.62 242 ASP B CA 1
ATOM 4187 C C . ASP B 1 242 ? 2.818 5.84 -14.273 1 98.62 242 ASP B C 1
ATOM 4189 O O . ASP B 1 242 ? 2.828 6.977 -14.75 1 98.62 242 ASP B O 1
ATOM 4193 N N . ASN B 1 243 ? 2.656 5.641 -12.969 1 98.56 243 ASN B N 1
ATOM 4194 C CA . ASN B 1 243 ? 2.486 6.711 -11.992 1 98.56 243 ASN B CA 1
ATOM 4195 C C . ASN B 1 243 ? 3.547 6.645 -10.898 1 98.56 243 ASN B C 1
ATOM 4197 O O . ASN B 1 243 ? 3.262 6.934 -9.734 1 98.56 243 ASN B O 1
ATOM 4201 N N . ALA B 1 244 ? 4.715 6.219 -11.258 1 98.31 244 ALA B N 1
ATOM 4202 C CA . ALA B 1 244 ? 5.785 5.93 -10.312 1 98.31 244 ALA B CA 1
ATOM 4203 C C . ALA B 1 244 ? 6.105 7.152 -9.453 1 98.31 244 ALA B C 1
ATOM 4205 O O . ALA B 1 244 ? 6.184 7.059 -8.227 1 98.31 244 ALA B O 1
ATOM 4206 N N . LYS B 1 245 ? 6.223 8.32 -10.023 1 96.75 245 LYS B N 1
ATOM 4207 C CA . LYS B 1 245 ? 6.535 9.539 -9.281 1 96.75 245 LYS B CA 1
ATOM 4208 C C . LYS B 1 245 ? 5.414 9.891 -8.305 1 96.75 245 LYS B C 1
ATOM 4210 O O . LYS B 1 245 ? 5.676 10.266 -7.156 1 96.75 245 LYS B O 1
ATOM 4215 N N . THR B 1 246 ? 4.188 9.703 -8.758 1 97.75 246 THR B N 1
ATOM 4216 C CA . THR B 1 246 ? 3.021 9.984 -7.926 1 97.75 246 THR B CA 1
ATOM 4217 C C . THR B 1 246 ? 3.037 9.125 -6.664 1 97.75 246 THR B C 1
ATOM 4219 O O . THR B 1 246 ? 2.74 9.609 -5.57 1 97.75 246 THR B O 1
ATOM 4222 N N . PHE B 1 247 ? 3.48 7.887 -6.77 1 97.62 247 PHE B N 1
ATOM 4223 C CA . PHE B 1 247 ? 3.416 6.953 -5.652 1 97.62 247 PHE B CA 1
ATOM 4224 C C . PHE B 1 247 ? 4.727 6.945 -4.875 1 97.62 247 PHE B C 1
ATOM 4226 O O . PHE B 1 247 ? 4.891 6.168 -3.932 1 97.62 247 PHE B O 1
ATOM 4233 N N . GLY B 1 248 ? 5.656 7.754 -5.324 1 96.5 248 GLY B N 1
ATOM 4234 C CA . GLY B 1 248 ? 6.844 7.953 -4.504 1 96.5 248 GLY B CA 1
ATOM 4235 C C . GLY B 1 248 ? 7.988 7.031 -4.875 1 96.5 248 GLY B C 1
ATOM 4236 O O . GLY B 1 248 ? 8.906 6.816 -4.082 1 96.5 248 GLY B O 1
ATOM 4237 N N . TYR B 1 249 ? 7.938 6.434 -6.066 1 98.06 249 TYR B N 1
ATOM 4238 C CA . TYR B 1 249 ? 9.094 5.656 -6.508 1 98.06 249 TYR B CA 1
ATOM 4239 C C . TYR B 1 249 ? 10.164 6.562 -7.098 1 98.06 249 TYR B C 1
ATOM 4241 O O . TYR B 1 249 ? 9.906 7.305 -8.047 1 98.06 249 TYR B O 1
ATOM 4249 N N . VAL B 1 250 ? 11.383 6.457 -6.562 1 97.06 250 VAL B N 1
ATOM 4250 C CA . VAL B 1 250 ? 12.477 7.32 -6.996 1 97.06 250 VAL B CA 1
ATOM 4251 C C . VAL B 1 250 ? 13.062 6.805 -8.305 1 97.06 250 VAL B C 1
ATOM 4253 O O . VAL B 1 250 ? 13.75 7.535 -9.023 1 97.06 250 VAL B O 1
ATOM 4256 N N . ASN B 1 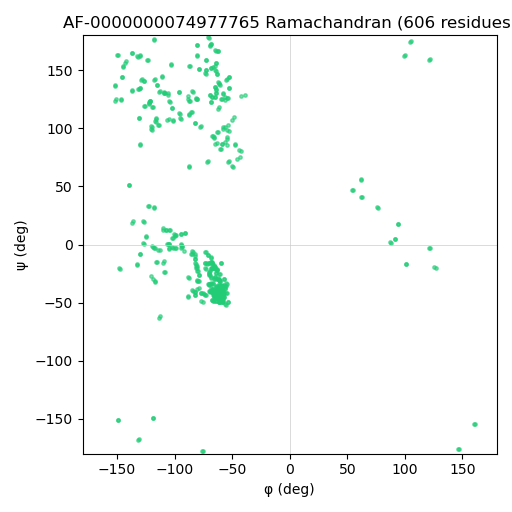251 ? 12.852 5.516 -8.555 1 93.5 251 ASN B N 1
ATOM 4257 C CA . ASN B 1 251 ? 13.328 4.828 -9.75 1 93.5 251 ASN B CA 1
ATOM 4258 C C . ASN B 1 251 ? 12.422 3.66 -10.125 1 93.5 251 ASN B C 1
ATOM 4260 O O . ASN B 1 251 ? 12.156 2.787 -9.297 1 93.5 251 ASN B O 1
ATOM 4264 N N . SER B 1 252 ? 11.914 3.695 -11.391 1 93.5 252 SER B N 1
ATOM 4265 C CA . SER B 1 252 ? 11.016 2.623 -11.812 1 93.5 252 SER B CA 1
ATOM 4266 C C . SER B 1 252 ? 11.594 1.845 -12.984 1 93.5 252 SER B C 1
ATOM 4268 O O . SER B 1 252 ? 11.008 0.853 -13.43 1 93.5 252 SER B O 1
ATOM 4270 N N . THR B 1 253 ? 12.75 2.256 -13.5 1 97 253 THR B N 1
ATOM 4271 C CA . THR B 1 253 ? 13.367 1.583 -14.633 1 97 253 THR B CA 1
ATOM 4272 C C . THR B 1 253 ? 14.695 0.959 -14.234 1 97 253 THR B C 1
ATOM 4274 O O . THR B 1 253 ? 15.273 0.17 -14.992 1 97 253 THR B O 1
ATOM 4277 N N . GLY B 1 254 ? 15.203 1.342 -13.125 1 97.62 254 GLY B N 1
ATOM 4278 C CA . GLY B 1 254 ? 16.438 0.827 -12.562 1 97.62 254 GLY B CA 1
ATOM 4279 C C . GLY B 1 254 ? 16.312 0.436 -11.102 1 97.62 254 GLY B C 1
ATOM 4280 O O . GLY B 1 254 ? 15.203 0.181 -10.617 1 97.62 254 GLY B O 1
ATOM 4281 N N . PHE B 1 255 ? 17.422 0.196 -10.453 1 98.06 255 PHE B N 1
ATOM 4282 C CA . PHE B 1 255 ? 17.5 -0.17 -9.039 1 98.06 255 PHE B CA 1
ATOM 4283 C C . PHE B 1 255 ? 18.812 0.333 -8.43 1 98.06 255 PHE B C 1
ATOM 4285 O O . PHE B 1 255 ? 19.672 0.842 -9.133 1 98.06 255 PHE B O 1
ATOM 4292 N N . CYS B 1 256 ? 18.859 0.374 -7.125 1 98 256 CYS B N 1
ATOM 4293 C CA . CYS B 1 256 ? 20.094 0.71 -6.445 1 98 256 CYS B CA 1
ATOM 4294 C C . CYS B 1 256 ? 20.953 -0.532 -6.227 1 98 256 CYS B C 1
ATOM 4296 O O . CYS B 1 256 ? 20.531 -1.468 -5.543 1 98 256 CYS B O 1
ATOM 4298 N N . GLU B 1 257 ? 22.172 -0.543 -6.707 1 97.88 257 GLU B N 1
ATOM 4299 C CA . GLU B 1 257 ? 23.062 -1.702 -6.645 1 97.88 257 GLU B CA 1
ATOM 4300 C C . GLU B 1 257 ? 23.328 -2.111 -5.199 1 97.88 257 GLU B C 1
ATOM 4302 O O . GLU B 1 257 ? 23.469 -3.301 -4.898 1 97.88 257 GLU B O 1
ATOM 4307 N N . ALA B 1 258 ? 23.328 -1.157 -4.332 1 97.69 258 ALA B N 1
ATOM 4308 C CA . ALA B 1 258 ? 23.609 -1.431 -2.928 1 97.69 258 ALA B CA 1
ATOM 4309 C C . ALA B 1 258 ? 22.531 -2.32 -2.309 1 97.69 258 ALA B C 1
ATOM 4311 O O . ALA B 1 258 ? 22.781 -2.973 -1.289 1 97.69 258 ALA B O 1
ATOM 4312 N N . TYR B 1 259 ? 21.344 -2.393 -2.934 1 98.31 259 TYR B N 1
ATOM 4313 C CA . TYR B 1 259 ? 20.203 -3.094 -2.342 1 98.31 259 TYR B CA 1
ATOM 4314 C C . TYR B 1 259 ? 19.969 -4.434 -3.033 1 98.31 259 TYR B C 1
ATOM 4316 O O . TYR B 1 259 ? 19.141 -5.234 -2.588 1 98.31 259 TYR B O 1
ATOM 4324 N N . GLN B 1 260 ? 20.703 -4.781 -4.051 1 97.75 260 GLN B N 1
ATOM 4325 C CA . GLN B 1 260 ? 20.312 -5.785 -5.031 1 97.75 260 GLN B CA 1
ATOM 4326 C C . GLN B 1 260 ? 20.172 -7.164 -4.387 1 97.75 260 GLN B C 1
ATOM 4328 O O . GLN B 1 260 ? 19.453 -8.023 -4.887 1 97.75 260 GLN B O 1
ATOM 4333 N N . ASN B 1 261 ? 20.828 -7.363 -3.246 1 96.62 261 ASN B N 1
ATOM 4334 C CA . ASN B 1 261 ? 20.781 -8.672 -2.6 1 96.62 261 ASN B CA 1
ATOM 4335 C C . ASN B 1 261 ? 19.969 -8.625 -1.311 1 96.62 261 ASN B C 1
ATOM 4337 O O . ASN B 1 261 ? 20.047 -9.547 -0.493 1 96.62 261 ASN B O 1
ATOM 4341 N N . GLY B 1 262 ? 19.219 -7.527 -1.144 1 97.25 262 GLY B N 1
ATOM 4342 C CA . GLY B 1 262 ? 18.453 -7.363 0.076 1 97.25 262 GLY B CA 1
ATOM 4343 C C . GLY B 1 262 ? 19.125 -6.469 1.097 1 97.25 262 GLY B C 1
ATOM 4344 O O . GLY B 1 262 ? 20.312 -6.145 0.962 1 97.25 262 GLY B O 1
ATOM 4345 N N . THR B 1 263 ? 18.312 -6.02 2.031 1 97.06 263 THR B N 1
ATOM 4346 C CA . THR B 1 263 ? 18.797 -5.125 3.078 1 97.06 263 THR B CA 1
ATOM 4347 C C . THR B 1 263 ? 18.375 -5.629 4.457 1 97.06 263 THR B C 1
ATOM 4349 O O . THR B 1 263 ? 17.469 -6.461 4.566 1 97.06 263 THR B O 1
ATOM 4352 N N . PRO B 1 264 ? 18.984 -5.168 5.492 1 93.5 264 PRO B N 1
ATOM 4353 C CA . PRO B 1 264 ? 18.656 -5.625 6.84 1 93.5 264 PRO B CA 1
ATOM 4354 C C . PRO B 1 264 ? 17.234 -5.238 7.266 1 93.5 264 PRO B C 1
ATOM 4356 O O . PRO B 1 264 ? 16.625 -5.93 8.078 1 93.5 264 PRO B O 1
ATOM 4359 N N . SER B 1 265 ? 16.797 -4.109 6.707 1 92.81 265 SER B N 1
ATOM 4360 C CA . SER B 1 265 ? 15.445 -3.658 7.027 1 92.81 265 SER B CA 1
ATOM 4361 C C . SER B 1 265 ? 14.719 -3.168 5.781 1 92.81 265 SER B C 1
ATOM 4363 O O . SER B 1 265 ? 15.344 -2.863 4.766 1 92.81 265 SER B O 1
ATOM 4365 N N . GLN B 1 266 ? 13.391 -3.037 5.914 1 93.44 266 GLN B N 1
ATOM 4366 C CA . GLN B 1 266 ? 12.539 -2.633 4.797 1 93.44 266 GLN B CA 1
ATOM 4367 C C . GLN B 1 266 ? 12.805 -1.182 4.406 1 93.44 266 GLN B C 1
ATOM 4369 O O . GLN B 1 266 ? 12.406 -0.743 3.324 1 93.44 266 GLN B O 1
ATOM 4374 N N . THR B 1 267 ? 13.477 -0.434 5.262 1 91.12 267 THR B N 1
ATOM 4375 C CA . THR B 1 267 ? 13.641 0.991 5 1 91.12 267 THR B CA 1
ATOM 4376 C C . THR B 1 267 ? 15.117 1.383 5.07 1 91.12 267 THR B C 1
ATOM 4378 O O . THR B 1 267 ? 15.445 2.557 5.254 1 91.12 267 THR B O 1
ATOM 4381 N N . THR B 1 268 ? 16.016 0.409 4.938 1 94.38 268 THR B N 1
ATOM 4382 C CA . THR B 1 268 ? 17.453 0.683 4.922 1 94.38 268 THR B CA 1
ATOM 4383 C C . THR B 1 268 ? 17.781 1.755 3.887 1 94.38 268 THR B C 1
ATOM 4385 O O . THR B 1 268 ? 17.25 1.738 2.775 1 94.38 268 THR B O 1
ATOM 4388 N N . GLN B 1 269 ? 18.609 2.713 4.301 1 93.62 269 GLN B N 1
ATOM 4389 C CA . GLN B 1 269 ? 19.109 3.705 3.361 1 93.62 269 GLN B CA 1
ATOM 4390 C C . GLN B 1 269 ? 20.641 3.701 3.332 1 93.62 269 GLN B C 1
ATOM 4392 O O . GLN B 1 269 ? 21.281 3.838 4.371 1 93.62 269 GLN B O 1
ATOM 4397 N N . THR B 1 270 ? 21.125 3.449 2.145 1 93.44 270 THR B N 1
ATOM 4398 C CA . THR B 1 270 ? 22.547 3.535 1.87 1 93.44 270 THR B CA 1
ATOM 4399 C C . THR B 1 270 ? 22.844 4.672 0.895 1 93.44 270 THR B C 1
ATOM 4401 O O . THR B 1 270 ? 22.656 4.523 -0.314 1 93.44 270 THR B O 1
ATOM 4404 N N . PRO B 1 271 ? 23.359 5.797 1.474 1 90.06 271 PRO B N 1
ATOM 4405 C CA . PRO B 1 271 ? 23.656 6.906 0.562 1 90.06 271 PRO B CA 1
ATOM 4406 C C . PRO B 1 271 ? 24.594 6.504 -0.575 1 90.06 271 PRO B C 1
ATOM 4408 O O . PRO B 1 271 ? 25.484 5.68 -0.38 1 90.06 271 PRO B O 1
ATOM 4411 N N . PRO B 1 272 ? 24.406 6.977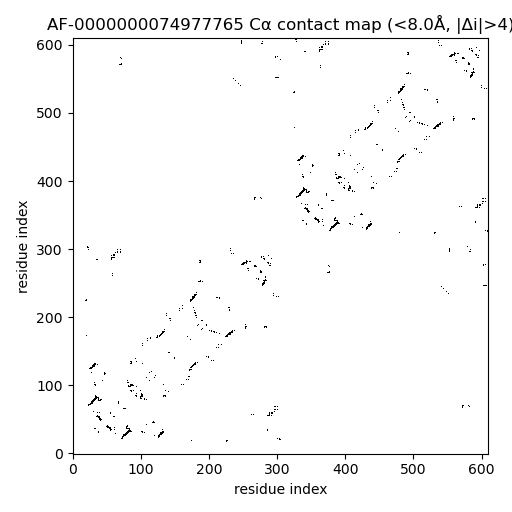 -1.751 1 93 272 PRO B N 1
ATOM 4412 C CA . PRO B 1 272 ? 23.516 8.086 -2.074 1 93 272 PRO B CA 1
ATOM 4413 C C . PRO B 1 272 ? 22.109 7.621 -2.432 1 93 272 PRO B C 1
ATOM 4415 O O . PRO B 1 272 ? 21.266 8.43 -2.848 1 93 272 PRO B O 1
ATOM 4418 N N . CYS B 1 273 ? 21.766 6.383 -2.242 1 95.5 273 CYS B N 1
ATOM 4419 C CA . CYS B 1 273 ? 20.438 5.863 -2.588 1 95.5 273 CYS B CA 1
ATOM 4420 C C . CYS B 1 273 ? 19.391 6.355 -1.602 1 95.5 273 CYS B C 1
ATOM 4422 O O . CYS B 1 273 ? 19.688 6.578 -0.427 1 95.5 273 CYS B O 1
ATOM 4424 N N . ALA B 1 274 ? 18.141 6.543 -2.143 1 95.31 274 ALA B N 1
ATOM 4425 C CA . ALA B 1 274 ? 16.984 6.691 -1.269 1 95.31 274 ALA B CA 1
ATOM 4426 C C . ALA B 1 274 ? 16.719 5.41 -0.484 1 95.31 274 ALA B C 1
ATOM 4428 O O . ALA B 1 274 ? 17.328 4.375 -0.751 1 95.31 274 ALA B O 1
ATOM 4429 N N . PRO B 1 275 ? 15.836 5.52 0.563 1 95.31 275 PRO B N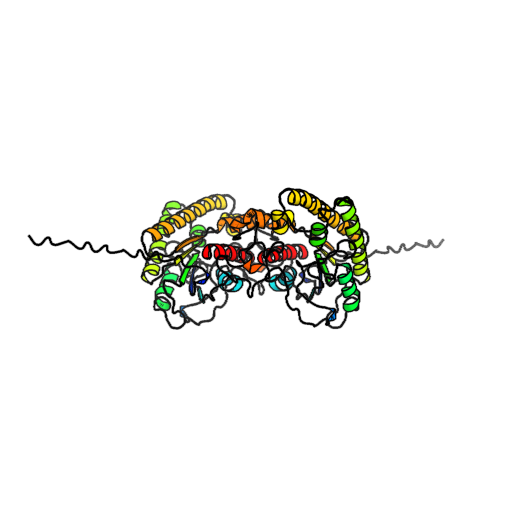 1
ATOM 4430 C CA . PRO B 1 275 ? 15.477 4.273 1.239 1 95.31 275 PRO B CA 1
ATOM 4431 C C . PRO B 1 275 ? 14.984 3.199 0.272 1 95.31 275 PRO B C 1
ATOM 4433 O O . PRO B 1 275 ? 14.289 3.51 -0.701 1 95.31 275 PRO B O 1
ATOM 4436 N N . VAL B 1 276 ? 15.328 1.944 0.557 1 97.06 276 VAL B N 1
ATOM 4437 C CA . VAL B 1 276 ? 15.039 0.835 -0.347 1 97.06 276 VAL B CA 1
ATOM 4438 C C . VAL B 1 276 ? 13.539 0.772 -0.625 1 97.06 276 VAL B C 1
ATOM 4440 O O . VAL B 1 276 ? 13.125 0.429 -1.734 1 97.06 276 VAL B O 1
ATOM 4443 N N . SER B 1 277 ? 12.672 1.199 0.307 1 96.31 277 SER B N 1
ATOM 4444 C CA . SER B 1 277 ? 11.227 1.124 0.165 1 96.31 277 SER B CA 1
ATOM 4445 C C . SER B 1 277 ? 10.727 2.061 -0.931 1 96.31 277 SER B C 1
ATOM 4447 O O . SER B 1 277 ? 9.586 1.942 -1.387 1 96.31 277 SER B O 1
ATOM 4449 N N . ASN B 1 278 ? 11.57 3.004 -1.324 1 96.69 278 ASN B N 1
ATOM 4450 C CA . ASN B 1 278 ? 11.148 4.02 -2.283 1 96.69 278 ASN B CA 1
ATOM 4451 C C . ASN B 1 278 ? 11.516 3.629 -3.711 1 96.69 278 ASN B C 1
ATOM 4453 O O . ASN B 1 278 ? 11.406 4.441 -4.629 1 96.69 278 ASN B O 1
ATOM 4457 N N . TYR B 1 279 ? 11.969 2.393 -3.891 1 98 279 TYR B N 1
ATOM 4458 C CA . TYR B 1 279 ? 12.219 1.842 -5.219 1 98 279 TYR B CA 1
ATOM 4459 C C . TYR B 1 279 ? 11.102 0.891 -5.633 1 98 279 TYR B C 1
ATOM 4461 O O . TYR B 1 279 ? 10.375 0.367 -4.785 1 98 279 TYR B O 1
ATOM 4469 N N . PHE B 1 280 ? 10.977 0.779 -6.988 1 98.69 280 PHE B N 1
ATOM 4470 C CA . PHE B 1 280 ? 10.023 -0.189 -7.516 1 98.69 280 PHE B CA 1
ATOM 4471 C C . PHE B 1 280 ? 10.633 -1.585 -7.555 1 98.69 280 PHE B C 1
ATOM 4473 O O . PHE B 1 280 ? 9.984 -2.562 -7.18 1 98.69 280 PHE B O 1
ATOM 4480 N N . TRP B 1 281 ? 11.875 -1.644 -8.008 1 98.88 281 TRP B N 1
ATOM 4481 C CA . TRP B 1 281 ? 12.625 -2.887 -8.156 1 98.88 281 TRP B CA 1
ATOM 4482 C C . TRP B 1 281 ? 13.742 -2.984 -7.125 1 98.88 281 TRP B C 1
ATOM 4484 O O . TRP B 1 281 ? 14.531 -2.053 -6.969 1 98.88 281 TRP B O 1
ATOM 4494 N N . LEU B 1 282 ? 13.82 -4.129 -6.445 1 98.62 282 LEU B N 1
ATOM 4495 C CA . LEU B 1 282 ? 14.93 -4.383 -5.535 1 98.62 282 LEU B CA 1
ATOM 4496 C C . LEU B 1 282 ? 16.234 -4.535 -6.297 1 98.62 282 LEU B C 1
ATOM 4498 O O . LEU B 1 282 ? 17.297 -4.086 -5.832 1 98.62 282 LEU B O 1
ATOM 4502 N N . ASN B 1 283 ? 16.156 -5.176 -7.391 1 98.69 283 ASN B N 1
ATOM 4503 C CA . ASN B 1 283 ? 17.25 -5.48 -8.305 1 98.69 283 ASN B CA 1
ATOM 4504 C C . ASN B 1 283 ? 16.766 -5.551 -9.75 1 98.69 283 ASN B C 1
ATOM 4506 O O . ASN B 1 283 ? 15.805 -4.871 -10.125 1 98.69 283 ASN B O 1
ATOM 4510 N N . SER B 1 284 ? 17.422 -6.344 -10.539 1 98.38 284 SER B N 1
ATOM 4511 C CA . SER B 1 284 ? 17.141 -6.262 -11.969 1 98.38 284 SER B CA 1
ATOM 4512 C C . SER B 1 284 ? 15.773 -6.832 -12.297 1 98.38 284 SER B C 1
ATOM 4514 O O . SER B 1 284 ? 15.242 -6.605 -13.391 1 98.38 284 SER B O 1
ATOM 4516 N N . LEU B 1 285 ? 15.078 -7.508 -11.281 1 98.69 285 LEU B N 1
ATOM 4517 C CA . LEU B 1 285 ? 13.891 -8.227 -11.734 1 98.69 285 LEU B CA 1
ATOM 4518 C C . LEU B 1 285 ? 12.812 -8.242 -10.648 1 98.69 285 LEU B C 1
ATOM 4520 O O . LEU B 1 285 ? 11.641 -8.469 -10.945 1 98.69 285 LEU B O 1
ATOM 4524 N N . HIS B 1 286 ? 13.172 -8.031 -9.398 1 98.88 286 HIS B N 1
ATOM 4525 C CA . HIS B 1 286 ? 12.258 -8.328 -8.297 1 98.88 286 HIS B CA 1
ATOM 4526 C C . HIS B 1 286 ? 11.609 -7.059 -7.762 1 98.88 286 HIS B C 1
ATOM 4528 O O . HIS B 1 286 ? 12.289 -6.168 -7.254 1 98.88 286 HIS B O 1
ATOM 4534 N N . PRO B 1 287 ? 10.234 -6.953 -7.863 1 98.81 287 PRO B N 1
ATOM 4535 C CA . PRO B 1 287 ? 9.555 -5.805 -7.262 1 98.81 287 PRO B CA 1
ATOM 4536 C C . PRO B 1 287 ? 9.609 -5.812 -5.738 1 98.81 287 PRO B C 1
ATOM 4538 O O . PRO B 1 287 ? 9.625 -6.883 -5.125 1 98.81 287 PRO B O 1
ATOM 4541 N N . LEU B 1 288 ? 9.562 -4.684 -5.133 1 98.62 288 LEU B N 1
ATOM 4542 C CA . LEU B 1 288 ? 9.648 -4.531 -3.686 1 98.62 288 LEU B CA 1
ATOM 4543 C C . LEU B 1 288 ? 8.305 -4.809 -3.029 1 98.62 288 LEU B C 1
ATOM 4545 O O . LEU B 1 288 ? 7.285 -4.938 -3.717 1 98.62 288 LEU B O 1
ATOM 4549 N N . PHE B 1 289 ? 8.266 -4.883 -1.687 1 98.19 289 PHE B N 1
ATOM 4550 C CA . PHE B 1 289 ? 7.102 -5.266 -0.902 1 98.19 289 PHE B CA 1
ATOM 4551 C C . PHE B 1 289 ? 5.949 -4.297 -1.137 1 98.19 289 PHE B C 1
ATOM 4553 O O . PHE B 1 289 ? 4.781 -4.672 -1.018 1 98.19 289 PHE B O 1
ATOM 4560 N N . THR B 1 290 ? 6.238 -3.061 -1.525 1 98.06 290 THR B N 1
ATOM 4561 C CA . THR B 1 290 ? 5.176 -2.09 -1.758 1 98.06 290 THR B CA 1
ATOM 4562 C C . THR B 1 290 ? 4.324 -2.496 -2.959 1 98.06 290 THR B C 1
ATOM 4564 O O . THR B 1 290 ? 3.109 -2.293 -2.963 1 98.06 290 THR B O 1
ATOM 4567 N N . VAL B 1 291 ? 4.957 -3.125 -3.963 1 98.69 291 VAL B N 1
ATOM 4568 C CA . VAL B 1 291 ? 4.238 -3.645 -5.125 1 98.69 291 VAL B CA 1
ATOM 4569 C C . VAL B 1 291 ? 3.451 -4.891 -4.73 1 98.69 291 VAL B C 1
ATOM 4571 O O . VAL B 1 291 ? 2.271 -5.02 -5.062 1 98.69 291 VAL B O 1
ATOM 4574 N N . HIS B 1 292 ? 4.082 -5.738 -3.984 1 98.75 292 HIS B N 1
ATOM 4575 C CA . HIS B 1 292 ? 3.436 -6.961 -3.523 1 98.75 292 HIS B CA 1
ATOM 4576 C C . HIS B 1 292 ? 2.221 -6.648 -2.656 1 98.75 292 HIS B C 1
ATOM 4578 O O . HIS B 1 292 ? 1.227 -7.379 -2.686 1 98.75 292 HIS B O 1
ATOM 4584 N N . ASN B 1 293 ? 2.334 -5.629 -1.873 1 98.12 293 ASN B N 1
ATOM 4585 C CA . ASN B 1 293 ? 1.206 -5.227 -1.038 1 98.12 293 ASN B CA 1
ATOM 4586 C C . ASN B 1 293 ? 0.006 -4.809 -1.882 1 98.12 293 ASN B C 1
ATOM 4588 O O . ASN B 1 293 ? -1.133 -5.16 -1.569 1 98.12 293 ASN B O 1
ATOM 4592 N N . SER B 1 294 ? 0.232 -4.035 -2.918 1 98.38 294 SER B N 1
ATOM 4593 C CA . SER B 1 294 ? -0.839 -3.645 -3.83 1 98.38 294 SER B CA 1
ATOM 4594 C C . SER B 1 294 ? -1.479 -4.863 -4.484 1 98.38 294 SER B C 1
ATOM 4596 O O . SER B 1 294 ? -2.701 -4.93 -4.625 1 98.38 294 SER B O 1
ATOM 4598 N N . LEU B 1 295 ? -0.649 -5.82 -4.848 1 98.69 295 LEU B N 1
ATOM 4599 C CA . LEU B 1 295 ? -1.158 -7.059 -5.43 1 98.69 295 LEU B CA 1
ATOM 4600 C C . LEU B 1 295 ? -2.027 -7.812 -4.43 1 98.69 295 LEU B C 1
ATOM 4602 O O . LEU B 1 295 ? -3.111 -8.289 -4.773 1 98.69 295 LEU B O 1
ATOM 4606 N N . ALA B 1 296 ? -1.533 -7.902 -3.211 1 98.5 296 ALA B N 1
ATOM 4607 C CA . ALA B 1 296 ? -2.25 -8.648 -2.18 1 98.5 296 ALA B CA 1
ATOM 4608 C C . ALA B 1 296 ? -3.629 -8.047 -1.928 1 98.5 296 ALA B C 1
ATOM 4610 O O . ALA B 1 296 ? -4.609 -8.773 -1.767 1 98.5 296 ALA B O 1
ATOM 4611 N N . LEU B 1 297 ? -3.707 -6.699 -1.878 1 97.75 297 LEU B N 1
ATOM 4612 C CA . LEU B 1 297 ? -4.996 -6.039 -1.71 1 97.75 297 LEU B CA 1
ATOM 4613 C C . LEU B 1 297 ? -5.949 -6.414 -2.842 1 97.75 297 LEU B C 1
ATOM 4615 O O . LEU B 1 297 ? -7.082 -6.832 -2.594 1 97.75 297 LEU B O 1
ATOM 4619 N N . ALA B 1 298 ? -5.477 -6.336 -4.047 1 98.31 298 ALA B N 1
ATOM 4620 C CA . ALA B 1 298 ? -6.312 -6.621 -5.211 1 98.31 298 ALA B CA 1
ATOM 4621 C C . ALA B 1 298 ? -6.73 -8.086 -5.238 1 98.31 298 ALA B C 1
ATOM 4623 O O . ALA B 1 298 ? -7.879 -8.406 -5.551 1 98.31 298 ALA B O 1
ATOM 4624 N N . ILE B 1 299 ? -5.809 -8.953 -4.887 1 98.19 299 ILE B N 1
ATOM 4625 C CA . ILE B 1 299 ? -6.098 -10.383 -4.859 1 98.19 299 ILE B CA 1
ATOM 4626 C C . ILE B 1 299 ? -7.141 -10.68 -3.779 1 98.19 299 ILE B C 1
ATOM 4628 O O . ILE B 1 299 ? -8.062 -11.469 -3.998 1 98.19 299 ILE B O 1
ATOM 4632 N N . SER B 1 300 ? -6.973 -10.055 -2.625 1 96.81 300 SER B N 1
ATOM 4633 C CA . SER B 1 300 ? -7.93 -10.281 -1.544 1 96.81 300 SER B CA 1
ATOM 4634 C C . SER B 1 300 ? -9.344 -9.898 -1.972 1 96.81 300 SER B C 1
ATOM 4636 O O . SER B 1 300 ? -10.312 -10.555 -1.584 1 96.81 300 SER B O 1
ATOM 4638 N N . THR B 1 301 ? -9.453 -8.836 -2.779 1 95.62 301 THR B N 1
ATOM 4639 C CA . THR B 1 301 ? -10.75 -8.438 -3.307 1 95.62 301 THR B CA 1
ATOM 4640 C C . THR B 1 301 ? -11.297 -9.5 -4.258 1 95.62 301 THR B C 1
ATOM 4642 O O . THR B 1 301 ? -12.453 -9.898 -4.148 1 95.62 301 THR B O 1
ATOM 4645 N N . THR B 1 302 ? -10.43 -9.984 -5.117 1 95.44 302 THR B N 1
ATOM 4646 C CA . THR B 1 302 ? -10.82 -11.008 -6.082 1 95.44 302 THR B CA 1
ATOM 4647 C C . THR B 1 302 ? -11.312 -12.258 -5.367 1 95.44 302 THR B C 1
ATOM 4649 O O . THR B 1 302 ? -12.289 -12.883 -5.797 1 95.44 302 THR B O 1
ATOM 4652 N N . LEU B 1 303 ? -10.727 -12.578 -4.27 1 95.44 303 LEU B N 1
ATOM 4653 C CA . LEU B 1 303 ? -11.047 -13.797 -3.531 1 95.44 303 LEU B CA 1
ATOM 4654 C C . LEU B 1 303 ? -12.281 -13.594 -2.66 1 95.44 303 LEU B C 1
ATOM 4656 O O . LEU B 1 303 ? -12.859 -14.562 -2.164 1 95.44 303 LEU B O 1
ATOM 4660 N N . SER B 1 304 ? -12.727 -12.344 -2.477 1 92.44 304 SER B N 1
ATOM 4661 C CA . SER B 1 304 ? -13.789 -12.062 -1.519 1 92.44 304 SER B CA 1
ATOM 4662 C C . SER B 1 304 ? -15.086 -11.672 -2.229 1 92.44 304 SER B C 1
ATOM 4664 O O . SER B 1 304 ? -16.125 -11.492 -1.587 1 92.44 304 SER B O 1
ATOM 4666 N N . THR B 1 305 ? -15.062 -11.336 -3.477 1 83.5 305 THR B N 1
ATOM 4667 C CA . THR B 1 305 ? -16.234 -10.891 -4.211 1 83.5 305 THR B CA 1
ATOM 4668 C C . THR B 1 305 ? -16.531 -11.82 -5.383 1 83.5 305 THR B C 1
ATOM 4670 O O . THR B 1 305 ? -15.633 -12.516 -5.871 1 83.5 305 THR B O 1
#